Protein 3M5U (pdb70)

Structure (mmCIF, N/CA/C/O backbone):
data_3M5U
#
_entry.id   3M5U
#
_cell.length_a   54.738
_cell.length_b   105.865
_cell.length_c   70.009
_cell.angle_alpha   90.00
_cell.angle_beta   99.22
_cell.angle_gamma   90.00
#
_symmetry.space_group_name_H-M   'P 1 21 1'
#
loop_
_entity.id
_entity.type
_entity.pdbx_description
1 polymer 'Phosphoserine aminotransferase'
2 non-polymer GLYCEROL
3 non-polymer '2-(N-MORPHOLINO)-ETHANESULFONIC ACID'
4 water water
#
loop_
_atom_site.group_PDB
_atom_site.id
_atom_site.type_symbol
_atom_site.label_atom_id
_atom_site.label_alt_id
_atom_site.label_comp_id
_atom_site.label_asym_id
_atom_site.label_entity_id
_atom_site.label_seq_id
_atom_site.pdbx_PDB_ins_code
_atom_site.Cartn_x
_atom_site.Cartn_y
_atom_site.Cartn_z
_atom_site.occupancy
_atom_site.B_iso_or_equiv
_atom_site.auth_seq_id
_atom_site.auth_comp_id
_atom_site.auth_asym_id
_atom_site.auth_atom_id
_atom_site.pdbx_PDB_model_num
ATOM 9 N N . ARG A 1 5 ? 56.607 9.986 68.166 1.00 56.31 2 ARG A N 1
ATOM 10 C CA . ARG A 1 5 ? 55.170 9.946 67.910 1.00 49.67 2 ARG A CA 1
ATOM 11 C C . ARG A 1 5 ? 54.345 9.358 69.073 1.00 39.22 2 ARG A C 1
ATOM 12 O O . ARG A 1 5 ? 54.710 8.344 69.671 1.00 33.54 2 ARG A O 1
ATOM 20 N N . LYS A 1 6 ? 53.245 10.026 69.398 1.00 34.67 3 LYS A N 1
ATOM 21 C CA . LYS A 1 6 ? 52.306 9.556 70.411 1.00 34.64 3 LYS A CA 1
ATOM 22 C C . LYS A 1 6 ? 51.655 8.225 70.022 1.00 35.20 3 LYS A C 1
ATOM 23 O O . LYS A 1 6 ? 51.529 7.894 68.838 1.00 30.14 3 LYS A O 1
ATOM 29 N N . ILE A 1 7 ? 51.239 7.449 71.016 1.00 36.21 4 ILE A N 1
ATOM 30 C CA . ILE A 1 7 ? 50.406 6.301 70.707 1.00 28.39 4 ILE A CA 1
ATOM 31 C C . ILE A 1 7 ? 49.010 6.855 70.628 1.00 32.80 4 ILE A C 1
ATOM 32 O O . ILE A 1 7 ? 48.511 7.467 71.578 1.00 33.71 4 ILE A O 1
ATOM 37 N N . ASN A 1 8 ? 48.359 6.632 69.499 1.00 21.48 5 ASN A N 1
ATOM 38 C CA . ASN A 1 8 ? 47.136 7.353 69.261 1.00 23.29 5 ASN A CA 1
ATOM 39 C C . ASN A 1 8 ? 45.920 6.466 69.164 1.00 23.81 5 ASN A C 1
ATOM 40 O O . ASN A 1 8 ? 45.774 5.730 68.186 1.00 29.32 5 ASN A O 1
ATOM 45 N N . PHE A 1 9 ? 45.030 6.563 70.156 1.00 21.81 6 PHE A N 1
ATOM 46 C CA . PHE A 1 9 ? 43.819 5.740 70.202 1.00 21.14 6 PHE A CA 1
ATOM 47 C C . PHE A 1 9 ? 42.545 6.415 69.683 1.00 25.17 6 PHE A C 1
ATOM 48 O O . PHE A 1 9 ? 41.444 5.920 69.956 1.00 28.11 6 PHE A O 1
ATOM 56 N N . SER A 1 10 ? 42.676 7.528 68.953 1.00 24.82 7 SER A N 1
ATOM 57 C CA . SER A 1 10 ? 41.486 8.222 68.415 1.00 30.21 7 SER A CA 1
ATOM 58 C C . SER A 1 10 ? 40.555 7.307 67.624 1.00 29.92 7 SER A C 1
ATOM 59 O O . SER A 1 10 ? 41.013 6.411 66.882 1.00 22.18 7 SER A O 1
ATOM 62 N N . ALA A 1 11 ? 39.258 7.563 67.775 1.00 23.68 8 ALA A N 1
ATOM 63 C CA . ALA A 1 11 ? 38.199 6.799 67.147 1.00 27.96 8 ALA A CA 1
ATOM 64 C C . ALA A 1 11 ? 37.914 7.246 65.724 1.00 29.44 8 ALA A C 1
ATOM 65 O O . ALA A 1 11 ? 37.128 6.620 65.032 1.00 23.54 8 ALA A O 1
ATOM 67 N N . GLY A 1 12 ? 38.550 8.322 65.277 1.00 31.88 9 GLY A N 1
ATOM 68 C CA . GLY A 1 12 ? 38.322 8.774 63.919 1.00 44.44 9 GLY A CA 1
ATOM 69 C C . GLY A 1 12 ? 38.192 10.278 63.821 1.00 49.74 9 GLY A C 1
ATOM 70 O O . GLY A 1 12 ? 37.400 10.885 64.545 1.00 58.69 9 GLY A O 1
ATOM 71 N N . PRO A 1 13 ? 39.005 10.893 62.956 1.00 45.44 10 PRO A N 1
ATOM 72 C CA . PRO A 1 13 ? 40.037 10.203 62.184 1.00 41.09 10 PRO A CA 1
ATOM 73 C C . PRO A 1 13 ? 41.010 9.492 63.096 1.00 35.92 10 PRO A C 1
ATOM 74 O O . PRO A 1 13 ? 41.182 9.875 64.245 1.00 35.00 10 PRO A O 1
ATOM 78 N N . SER A 1 14 ? 41.671 8.470 62.578 1.00 38.95 11 SER A N 1
ATOM 79 C CA . SER A 1 14 ? 42.461 7.601 63.435 1.00 37.42 11 SER A CA 1
ATOM 80 C C . SER A 1 14 ? 43.907 7.531 62.979 1.00 34.22 11 SER A C 1
ATOM 81 O O . SER A 1 14 ? 44.262 8.047 61.913 1.00 26.09 11 SER A O 1
ATOM 84 N N . THR A 1 15 ? 44.743 6.880 63.787 1.00 28.31 12 THR A N 1
ATOM 85 C CA . THR A 1 15 ? 46.162 6.831 63.503 1.00 24.97 12 THR A CA 1
ATOM 86 C C . THR A 1 15 ? 46.433 6.049 62.191 1.00 29.25 12 THR A C 1
ATOM 87 O O . THR A 1 15 ? 45.703 5.126 61.850 1.00 23.88 12 THR A O 1
ATOM 91 N N . LEU A 1 16 ? 47.467 6.426 61.452 1.00 29.26 13 LEU A N 1
ATOM 92 C CA . LEU A 1 16 ? 47.820 5.722 60.217 1.00 29.68 13 LEU A CA 1
ATOM 93 C C . LEU A 1 16 ? 49.096 4.926 60.405 1.00 30.59 13 LEU A C 1
ATOM 94 O O . LEU A 1 16 ? 49.965 5.307 61.203 1.00 30.38 13 LEU A O 1
ATOM 99 N N . PRO A 1 17 ? 49.232 3.830 59.656 1.00 31.13 14 PRO A N 1
ATOM 100 C CA . PRO A 1 17 ? 50.502 3.087 59.708 1.00 30.95 14 PRO A CA 1
ATOM 101 C C . PRO A 1 17 ? 51.614 4.045 59.368 1.00 32.59 14 PRO A C 1
ATOM 102 O O . PRO A 1 17 ? 51.511 4.791 58.393 1.00 33.10 14 PRO A O 1
ATOM 106 N N . LEU A 1 18 ? 52.659 4.057 60.174 1.00 35.21 15 LEU A N 1
ATOM 107 C CA . LEU A 1 18 ? 53.738 5.013 59.971 1.00 36.52 15 LEU A CA 1
ATOM 108 C C . LEU A 1 18 ? 54.387 4.888 58.574 1.00 37.51 15 LEU A C 1
ATOM 109 O O . LEU A 1 18 ? 54.765 5.887 57.960 1.00 44.41 15 LEU A O 1
ATOM 114 N N . GLU A 1 19 ? 54.528 3.668 58.077 1.00 38.02 16 GLU A N 1
ATOM 115 C CA . GLU A 1 19 ? 55.215 3.482 56.811 1.00 43.87 16 GLU A CA 1
ATOM 116 C C . GLU A 1 19 ? 54.409 4.079 55.662 1.00 35.85 16 GLU A C 1
ATOM 117 O O . GLU A 1 19 ? 54.967 4.522 54.666 1.00 35.75 16 GLU A O 1
ATOM 123 N N . ILE A 1 20 ? 53.098 4.103 55.812 1.00 31.56 17 ILE A N 1
ATOM 124 C CA . ILE A 1 20 ? 52.268 4.741 54.808 1.00 35.61 17 ILE A CA 1
ATOM 125 C C . ILE A 1 20 ? 52.452 6.258 54.871 1.00 34.38 17 ILE A C 1
ATOM 126 O O . ILE A 1 20 ? 52.545 6.919 53.833 1.00 33.99 17 ILE A O 1
ATOM 131 N N . LEU A 1 21 ? 52.520 6.798 56.089 1.00 31.46 18 LEU A N 1
ATOM 132 C CA . LEU A 1 21 ? 52.770 8.232 56.296 1.00 27.53 18 LEU A CA 1
ATOM 133 C C . LEU A 1 21 ? 54.118 8.631 55.734 1.00 25.76 18 LEU A C 1
ATOM 134 O O . LEU A 1 21 ? 54.252 9.654 55.050 1.00 33.54 18 LEU A O 1
ATOM 139 N N . GLU A 1 22 ? 55.115 7.808 56.024 1.00 25.91 19 GLU A N 1
ATOM 140 C CA . GLU A 1 22 ? 56.484 8.054 55.582 1.00 29.78 19 GLU A CA 1
ATOM 141 C C . GLU A 1 22 ? 56.617 8.075 54.066 1.00 34.10 19 GLU A C 1
ATOM 142 O O . GLU A 1 22 ? 57.334 8.921 53.499 1.00 30.98 19 GLU A O 1
ATOM 148 N N . GLN A 1 23 ? 55.919 7.145 53.421 1.00 30.91 20 GLN A N 1
ATOM 149 C CA . GLN A 1 23 ? 55.934 7.048 51.976 1.00 33.05 20 GLN A CA 1
ATOM 150 C C . GLN A 1 23 ? 55.283 8.313 51.390 1.00 30.82 20 GLN A C 1
ATOM 151 O O . GLN A 1 23 ? 55.806 8.907 50.455 1.00 36.40 20 GLN A O 1
ATOM 157 N N . ALA A 1 24 ? 54.172 8.739 51.974 1.00 27.30 21 ALA A N 1
ATOM 158 C CA . ALA A 1 24 ? 53.431 9.889 51.458 1.00 30.40 21 ALA A CA 1
ATOM 159 C C . ALA A 1 24 ? 54.238 11.181 51.659 1.00 33.77 21 ALA A C 1
ATOM 160 O O . ALA A 1 24 ? 54.213 12.115 50.840 1.00 25.56 21 ALA A O 1
ATOM 162 N N . GLN A 1 25 ? 54.938 11.238 52.783 1.00 30.74 22 GLN A N 1
ATOM 163 C CA . GLN A 1 25 ? 55.787 12.374 53.075 1.00 28.91 22 GLN A CA 1
ATOM 164 C C . GLN A 1 25 ? 56.915 12.456 52.040 1.00 32.58 22 GLN A C 1
ATOM 165 O O . GLN A 1 25 ? 57.084 13.464 51.354 1.00 37.04 22 GLN A O 1
ATOM 171 N N . LYS A 1 26 ? 57.669 11.377 51.897 1.00 36.79 23 LYS A N 1
ATOM 172 C CA . LYS A 1 26 ? 58.863 11.440 51.065 1.00 45.61 23 LYS A CA 1
ATOM 173 C C . LYS A 1 26 ? 58.556 11.818 49.620 1.00 45.57 23 LYS A C 1
ATOM 174 O O . LYS A 1 26 ? 59.444 12.296 48.895 1.00 41.67 23 LYS A O 1
ATOM 180 N N . GLU A 1 27 ? 57.307 11.638 49.198 1.00 38.46 24 GLU A N 1
ATOM 181 C CA . GLU A 1 27 ? 57.011 11.900 47.800 1.00 35.78 24 GLU A CA 1
ATOM 182 C C . GLU A 1 27 ? 55.868 12.890 47.632 1.00 34.08 24 GLU A C 1
ATOM 183 O O . GLU A 1 27 ? 55.264 12.988 46.555 1.00 33.12 24 GLU A O 1
ATOM 189 N N . LEU A 1 28 ? 55.611 13.665 48.681 1.00 33.60 25 LEU A N 1
ATOM 190 C CA . LEU A 1 28 ? 54.550 14.662 48.630 1.00 31.39 25 LEU A CA 1
ATOM 191 C C . LEU A 1 28 ? 54.750 15.770 47.554 1.00 37.30 25 LEU A C 1
ATOM 192 O O . LEU A 1 28 ? 53.765 16.287 47.010 1.00 36.56 25 LEU A O 1
ATOM 197 N N . CYS A 1 29 ? 56.001 16.134 47.255 1.00 33.49 26 CYS A N 1
ATOM 198 C CA . CYS A 1 29 ? 56.279 17.228 46.298 1.00 34.75 26 CYS A CA 1
ATOM 199 C C . CYS A 1 29 ? 56.622 16.653 44.934 1.00 35.44 26 CYS A C 1
ATOM 200 O O . CYS A 1 29 ? 56.544 17.332 43.908 1.00 35.11 26 CYS A O 1
ATOM 203 N N . ASP A 1 30 ? 56.959 15.371 44.929 1.00 35.87 27 ASP A N 1
ATOM 204 C CA . ASP A 1 30 ? 57.526 14.753 43.750 1.00 38.18 27 ASP A CA 1
ATOM 205 C C . ASP A 1 30 ? 57.203 13.259 43.648 1.00 38.60 27 ASP A C 1
ATOM 206 O O . ASP A 1 30 ? 58.031 12.398 43.940 1.00 42.32 27 ASP A O 1
ATOM 211 N N . TYR A 1 31 ? 55.989 12.970 43.221 1.00 36.10 28 TYR A N 1
ATOM 212 C CA . TYR A 1 31 ? 55.475 11.616 43.238 1.00 35.08 28 TYR A CA 1
ATOM 213 C C . TYR A 1 31 ? 56.260 10.793 42.254 1.00 39.93 28 TYR A C 1
ATOM 214 O O . TYR A 1 31 ? 56.208 11.056 41.064 1.00 35.90 28 TYR A O 1
ATOM 223 N N . GLN A 1 32 ? 57.002 9.816 42.766 1.00 51.96 29 GLN A N 1
ATOM 224 C CA . GLN A 1 32 ? 57.699 8.838 41.923 1.00 53.14 29 GLN A CA 1
ATOM 225 C C . GLN A 1 32 ? 58.651 9.520 40.953 1.00 47.63 29 GLN A C 1
ATOM 226 O O . GLN A 1 32 ? 58.881 9.016 39.863 1.00 42.46 29 GLN A O 1
ATOM 232 N N . GLY A 1 33 ? 59.181 10.671 41.349 1.00 46.86 30 GLY A N 1
ATOM 233 C CA . GLY A 1 33 ? 60.077 11.435 40.492 1.00 48.88 30 GLY A CA 1
ATOM 234 C C . GLY A 1 33 ? 59.459 12.014 39.229 1.00 45.18 30 GLY A C 1
ATOM 235 O O . GLY A 1 33 ? 60.200 12.486 38.361 1.00 43.60 30 GLY A O 1
ATOM 236 N N . ARG A 1 34 ? 58.121 11.996 39.131 1.00 38.73 31 ARG A N 1
ATOM 237 C CA . ARG A 1 34 ? 57.423 12.523 37.955 1.00 36.54 31 ARG A CA 1
ATOM 238 C C . ARG A 1 34 ? 57.430 14.045 37.869 1.00 36.31 31 ARG A C 1
ATOM 239 O O . ARG A 1 34 ? 57.050 14.599 36.831 1.00 37.73 31 ARG A O 1
ATOM 247 N N . GLY A 1 35 ? 57.810 14.714 38.955 1.00 30.38 32 GLY A N 1
ATOM 248 C CA . GLY A 1 35 ? 57.954 16.165 38.973 1.00 32.97 32 GLY A CA 1
ATOM 249 C C . GLY A 1 35 ? 56.725 16.964 39.383 1.00 31.24 32 GLY A C 1
ATOM 250 O O . GLY A 1 35 ? 56.556 18.110 38.981 1.00 40.52 32 GLY A O 1
ATOM 251 N N . TYR A 1 36 ? 55.855 16.344 40.163 1.00 30.98 33 TYR A N 1
ATOM 252 C CA . TYR A 1 36 ? 54.671 16.991 40.712 1.00 30.32 33 TYR A CA 1
ATOM 253 C C . TYR A 1 36 ? 54.151 16.099 41.820 1.00 26.79 33 TYR A C 1
ATOM 254 O O . TYR A 1 36 ? 54.504 14.914 41.913 1.00 30.99 33 TYR A O 1
ATOM 263 N N . SER A 1 37 ? 53.292 16.668 42.647 1.00 25.34 34 SER A N 1
ATOM 264 C CA . SER A 1 37 ? 52.618 15.935 43.713 1.00 22.87 34 SER A CA 1
ATOM 265 C C . SER A 1 37 ? 51.423 15.076 43.230 1.00 29.59 34 SER A C 1
ATOM 266 O O . SER A 1 37 ? 50.679 15.443 42.308 1.00 35.61 34 SER A O 1
ATOM 269 N N . ILE A 1 38 ? 51.229 13.921 43.842 1.00 35.71 35 ILE A N 1
ATOM 270 C CA . ILE A 1 38 ? 50.029 13.146 43.519 1.00 50.39 35 ILE A CA 1
ATOM 271 C C . ILE A 1 38 ? 48.770 14.017 43.723 1.00 57.39 35 ILE A C 1
ATOM 272 O O . ILE A 1 38 ? 47.743 13.827 43.048 1.00 56.90 35 ILE A O 1
ATOM 285 N N . GLU A 1 40 ? 48.340 16.872 42.788 1.00 33.69 37 GLU A N 1
ATOM 286 C CA . GLU A 1 40 ? 48.412 18.020 41.892 1.00 27.75 37 GLU A CA 1
ATOM 287 C C . GLU A 1 40 ? 48.026 17.802 40.429 1.00 44.52 37 GLU A C 1
ATOM 288 O O . GLU A 1 40 ? 48.160 18.729 39.593 1.00 50.68 37 GLU A O 1
ATOM 294 N N . ILE A 1 41 ? 47.583 16.604 40.077 1.00 48.88 38 ILE A N 1
ATOM 295 C CA . ILE A 1 41 ? 47.203 16.410 38.672 1.00 55.85 38 ILE A CA 1
ATOM 296 C C . ILE A 1 41 ? 45.725 16.085 38.451 1.00 60.00 38 ILE A C 1
ATOM 297 O O . ILE A 1 41 ? 44.918 16.004 39.398 1.00 52.42 38 ILE A O 1
ATOM 302 N N . SER A 1 42 ? 45.384 15.893 37.184 1.00 61.46 39 SER A N 1
ATOM 303 C CA . SER A 1 42 ? 44.035 15.498 36.844 1.00 53.52 39 SER A CA 1
ATOM 304 C C . SER A 1 42 ? 43.827 14.033 37.220 1.00 43.67 39 SER A C 1
ATOM 305 O O . SER A 1 42 ? 44.766 13.221 37.204 1.00 35.60 39 SER A O 1
ATOM 308 N N . HIS A 1 43 ? 42.589 13.720 37.590 1.00 39.54 40 HIS A N 1
ATOM 309 C CA . HIS A 1 43 ? 42.163 12.353 37.798 1.00 39.80 40 HIS A CA 1
ATOM 310 C C . HIS A 1 43 ? 42.117 11.608 36.484 1.00 45.15 40 HIS A C 1
ATOM 311 O O . HIS A 1 43 ? 42.143 10.394 36.469 1.00 48.26 40 HIS A O 1
ATOM 318 N N . ARG A 1 44 ? 42.049 12.350 35.379 1.00 51.28 41 ARG A N 1
ATOM 319 C CA . ARG A 1 44 ? 41.963 11.762 34.049 1.00 56.71 41 ARG A CA 1
ATOM 320 C C . ARG A 1 44 ? 43.345 11.669 33.407 1.00 54.08 41 ARG A C 1
ATOM 321 O O . ARG A 1 44 ? 43.574 12.219 32.341 1.00 58.93 41 ARG A O 1
ATOM 329 N N . THR A 1 45 ? 44.256 10.978 34.078 1.00 46.67 42 THR A N 1
ATOM 330 C CA . THR A 1 45 ? 45.613 10.746 33.608 1.00 41.59 42 THR A CA 1
ATOM 331 C C . THR A 1 45 ? 45.856 9.275 33.809 1.00 41.70 42 THR A C 1
ATOM 332 O O . THR A 1 45 ? 45.191 8.654 34.638 1.00 40.65 42 THR A O 1
ATOM 336 N N . LYS A 1 46 ? 46.801 8.717 33.067 1.00 41.50 43 LYS A N 1
ATOM 337 C CA . LYS A 1 46 ? 47.126 7.303 33.173 1.00 50.62 43 LYS A CA 1
ATOM 338 C C . LYS A 1 46 ? 47.616 7.055 34.575 1.00 50.41 43 LYS A C 1
ATOM 339 O O . LYS A 1 46 ? 47.316 6.032 35.193 1.00 46.69 43 LYS A O 1
ATOM 345 N N . VAL A 1 47 ? 48.386 8.010 35.071 1.00 48.31 44 VAL A N 1
ATOM 346 C CA . VAL A 1 47 ? 48.999 7.867 36.383 1.00 50.68 44 VAL A CA 1
ATOM 347 C C . VAL A 1 47 ? 47.932 7.772 37.500 1.00 45.94 44 VAL A C 1
ATOM 348 O O . VAL A 1 47 ? 47.955 6.824 38.278 1.00 40.84 44 VAL A O 1
ATOM 352 N N . PHE A 1 48 ? 46.984 8.711 37.566 1.00 37.83 45 PHE A N 1
ATOM 353 C CA . PHE A 1 48 ? 45.961 8.609 38.608 1.00 36.73 45 PHE A CA 1
ATOM 354 C C . PHE A 1 48 ? 45.084 7.380 38.457 1.00 44.41 45 PHE A C 1
ATOM 355 O O . PHE A 1 48 ? 44.678 6.765 39.453 1.00 39.82 45 PHE A O 1
ATOM 363 N N . GLU A 1 49 ? 44.773 7.034 37.216 1.00 49.71 46 GLU A N 1
ATOM 364 C CA . GLU A 1 49 ? 43.972 5.854 36.972 1.00 52.82 46 GLU A CA 1
ATOM 365 C C . GLU A 1 49 ? 44.612 4.596 37.542 1.00 51.17 46 GLU A C 1
ATOM 366 O O . GLU A 1 49 ? 43.925 3.772 38.129 1.00 47.28 46 GLU A O 1
ATOM 372 N N . GLU A 1 50 ? 45.919 4.443 37.352 1.00 47.99 47 GLU A N 1
ATOM 373 C CA . GLU A 1 50 ? 46.642 3.298 37.899 1.00 48.80 47 GLU A CA 1
ATOM 374 C C . GLU A 1 50 ? 46.342 3.133 39.404 1.00 44.11 47 GLU A C 1
ATOM 375 O O . GLU A 1 50 ? 46.054 2.047 39.891 1.00 41.71 47 GLU A O 1
ATOM 381 N N . VAL A 1 51 ? 46.425 4.238 40.127 1.00 39.01 48 VAL A N 1
ATOM 382 C CA . VAL A 1 51 ? 46.149 4.274 41.550 1.00 39.45 48 VAL A CA 1
ATOM 383 C C . VAL A 1 51 ? 44.658 4.016 41.831 1.00 43.38 48 VAL A C 1
ATOM 384 O O . VAL A 1 51 ? 44.315 3.250 42.728 1.00 42.16 48 VAL A O 1
ATOM 388 N N . HIS A 1 52 ? 43.796 4.662 41.044 1.00 42.74 49 HIS A N 1
ATOM 389 C CA . HIS A 1 52 ? 42.353 4.603 41.202 1.00 44.30 49 HIS A CA 1
ATOM 390 C C . HIS A 1 52 ? 41.877 3.174 41.014 1.00 44.94 49 HIS A C 1
ATOM 391 O O . HIS A 1 52 ? 41.181 2.613 41.868 1.00 45.20 49 HIS A O 1
ATOM 398 N N . PHE A 1 53 ? 42.292 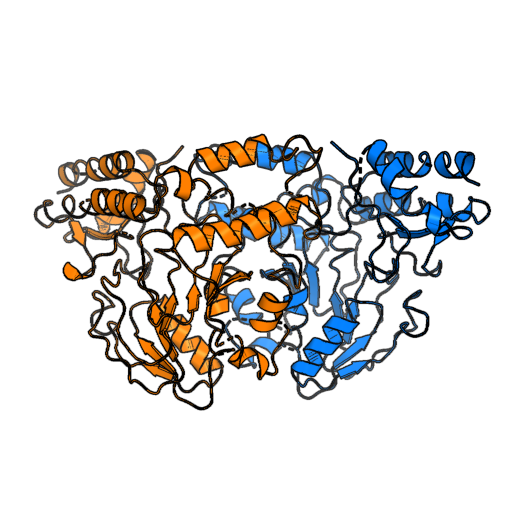2.566 39.918 1.00 40.96 50 PHE A N 1
ATOM 399 C CA . PHE A 1 53 ? 41.792 1.245 39.564 1.00 40.70 50 PHE A CA 1
ATOM 400 C C . PHE A 1 53 ? 42.540 0.112 40.255 1.00 41.52 50 PHE A C 1
ATOM 401 O O . PHE A 1 53 ? 41.996 -0.985 40.456 1.00 41.09 50 PHE A O 1
ATOM 409 N N . GLY A 1 54 ? 43.789 0.360 40.624 1.00 39.76 51 GLY A N 1
ATOM 410 C CA . GLY A 1 54 ? 44.511 -0.599 41.452 1.00 33.74 51 GLY A CA 1
ATOM 411 C C . GLY A 1 54 ? 43.884 -0.731 42.841 1.00 33.26 51 GLY A C 1
ATOM 412 O O . GLY A 1 54 ? 43.760 -1.825 43.374 1.00 40.81 51 GLY A O 1
ATOM 413 N N . ALA A 1 55 ? 43.472 0.389 43.425 1.00 27.16 52 ALA A N 1
ATOM 414 C CA . ALA A 1 55 ? 42.762 0.384 44.723 1.00 26.38 52 ALA A CA 1
ATOM 415 C C . ALA A 1 55 ? 41.405 -0.382 44.697 1.00 26.31 52 ALA A C 1
ATOM 416 O O . ALA A 1 55 ? 41.082 -1.127 45.627 1.00 26.10 52 ALA A O 1
ATOM 418 N N . GLN A 1 56 ? 40.626 -0.214 43.623 1.00 25.08 53 GLN A N 1
ATOM 419 C CA . GLN A 1 56 ? 39.373 -0.951 43.464 1.00 35.10 53 GLN A CA 1
ATOM 420 C C . GLN A 1 56 ? 39.613 -2.455 43.424 1.00 32.90 53 GLN A C 1
ATOM 421 O O . GLN A 1 56 ? 38.865 -3.240 44.032 1.00 31.04 53 GLN A O 1
ATOM 427 N N . GLU A 1 57 ? 40.651 -2.849 42.688 1.00 33.74 54 GLU A N 1
ATOM 428 C CA . GLU A 1 57 ? 40.987 -4.259 42.518 1.00 33.27 54 GLU A CA 1
ATOM 429 C C . GLU A 1 57 ? 41.543 -4.863 43.811 1.00 34.33 54 GLU A C 1
ATOM 430 O O . GLU A 1 57 ? 41.181 -5.979 44.173 1.00 26.44 54 GLU A O 1
ATOM 436 N N . LYS A 1 58 ? 42.439 -4.151 44.497 1.00 31.56 55 LYS A N 1
ATOM 437 C CA . LYS A 1 58 ? 43.001 -4.696 45.743 1.00 31.39 55 LYS A CA 1
ATOM 438 C C . LYS A 1 58 ? 41.928 -4.825 46.826 1.00 25.51 55 LYS A C 1
ATOM 439 O O . LYS A 1 58 ? 41.917 -5.794 47.568 1.00 26.28 55 LYS A O 1
ATOM 445 N N . ALA A 1 59 ? 41.002 -3.876 46.895 1.00 25.00 56 ALA A N 1
ATOM 446 C CA . ALA A 1 59 ? 39.927 -3.967 47.880 1.00 30.21 56 ALA A CA 1
ATOM 447 C C . ALA A 1 59 ? 39.150 -5.248 47.599 1.00 34.77 56 ALA A C 1
ATOM 448 O O . ALA A 1 59 ? 38.825 -5.997 48.508 1.00 25.00 56 ALA A O 1
ATOM 450 N N . LYS A 1 60 ? 38.864 -5.501 46.327 1.00 34.47 57 LYS A N 1
ATOM 451 C CA . LYS A 1 60 ? 38.113 -6.692 45.977 1.00 35.14 57 LYS A CA 1
ATOM 452 C C . LYS A 1 60 ? 38.905 -7.947 46.301 1.00 34.51 57 LYS A C 1
ATOM 453 O O . LYS A 1 60 ? 38.319 -8.932 46.735 1.00 33.17 57 LYS A O 1
ATOM 459 N N . LYS A 1 61 ? 40.225 -7.915 46.103 1.00 28.30 58 LYS A N 1
ATOM 460 C CA . LYS A 1 61 ? 41.048 -9.090 46.439 1.00 31.13 58 LYS A CA 1
ATOM 461 C C . LYS A 1 61 ? 41.053 -9.351 47.939 1.00 29.22 58 LYS A C 1
ATOM 462 O O . LYS A 1 61 ? 40.997 -10.508 48.371 1.00 25.12 58 LYS A O 1
ATOM 468 N N . LEU A 1 62 ? 41.119 -8.289 48.742 1.00 26.78 59 LEU A N 1
ATOM 469 C CA . LEU A 1 62 ? 41.210 -8.462 50.203 1.00 27.79 59 LEU A CA 1
ATOM 470 C C . LEU A 1 62 ? 39.981 -9.183 50.712 1.00 28.83 59 LEU A C 1
ATOM 471 O O . LEU A 1 62 ? 40.100 -10.098 51.507 1.00 24.17 59 LEU A O 1
ATOM 476 N N . TYR A 1 63 ? 38.816 -8.783 50.194 1.00 24.67 60 TYR A N 1
ATOM 477 C CA . TYR A 1 63 ? 37.544 -9.372 50.553 1.00 21.69 60 TYR A CA 1
ATOM 478 C C . TYR A 1 63 ? 37.128 -10.594 49.695 1.00 30.00 60 TYR A C 1
ATOM 479 O O . TYR A 1 63 ? 36.087 -11.198 49.950 1.00 30.38 60 TYR A O 1
ATOM 488 N N . GLU A 1 64 ? 37.939 -10.962 48.710 1.00 27.26 61 GLU A N 1
ATOM 489 C CA . GLU A 1 64 ? 37.595 -12.075 47.813 1.00 33.02 61 GLU A CA 1
ATOM 490 C C . GLU A 1 64 ? 36.230 -11.840 47.169 1.00 33.22 61 GLU A C 1
ATOM 491 O O . GLU A 1 64 ? 35.437 -12.755 47.024 1.00 36.61 61 GLU A O 1
ATOM 497 N N . LEU A 1 65 ? 35.960 -10.596 46.803 1.00 36.95 62 LEU A N 1
ATOM 498 C CA . LEU A 1 65 ? 34.763 -10.253 46.053 1.00 37.24 62 LEU A CA 1
ATOM 499 C C . LEU A 1 65 ? 34.849 -10.666 44.574 1.00 42.90 62 LEU A C 1
ATOM 500 O O . LEU A 1 65 ? 35.902 -10.559 43.933 1.00 38.01 62 LEU A O 1
ATOM 505 N N . ASN A 1 66 ? 33.728 -11.124 44.033 1.00 47.40 63 ASN A N 1
ATOM 506 C CA . ASN A 1 66 ? 33.643 -11.472 42.624 1.00 48.05 63 ASN A CA 1
ATOM 507 C C . ASN A 1 66 ? 33.091 -10.322 41.794 1.00 46.16 63 ASN A C 1
ATOM 508 O O . ASN A 1 66 ? 32.897 -9.200 42.282 1.00 38.65 63 ASN A O 1
ATOM 513 N N . ASP A 1 67 ? 32.823 -10.593 40.523 1.00 44.80 64 ASP A N 1
ATOM 514 C CA . ASP A 1 67 ? 32.345 -9.532 39.649 1.00 42.80 64 ASP A CA 1
ATOM 515 C C . ASP A 1 67 ? 30.904 -9.100 39.888 1.00 32.69 64 ASP A C 1
ATOM 516 O O . ASP A 1 67 ? 30.397 -8.217 39.197 1.00 36.14 64 ASP A O 1
ATOM 521 N N . ASP A 1 68 ? 30.241 -9.676 40.878 1.00 28.93 65 ASP A N 1
ATOM 522 C CA . ASP A 1 68 ? 28.895 -9.215 41.189 1.00 32.59 65 ASP A CA 1
ATOM 523 C C . ASP A 1 68 ? 28.920 -7.848 41.856 1.00 34.42 65 ASP A C 1
ATOM 524 O O . ASP A 1 68 ? 27.874 -7.172 41.930 1.00 33.80 65 ASP A O 1
ATOM 529 N N . TYR A 1 69 ? 30.092 -7.446 42.359 1.00 29.61 66 TYR A N 1
ATOM 530 C CA . TYR A 1 69 ? 30.211 -6.126 43.023 1.00 28.92 66 TYR A CA 1
ATOM 531 C C . TYR A 1 69 ? 31.072 -5.115 42.289 1.00 35.60 66 TYR A C 1
ATOM 532 O O . TYR A 1 69 ? 32.096 -5.472 41.698 1.00 34.91 66 TYR A O 1
ATOM 541 N N . GLU A 1 70 ? 30.656 -3.847 42.380 1.00 40.27 67 GLU A N 1
ATOM 542 C CA . GLU A 1 70 ? 31.454 -2.687 41.990 1.00 34.20 67 GLU A CA 1
ATOM 543 C C . GLU A 1 70 ? 32.040 -2.055 43.245 1.00 33.37 67 GLU A C 1
ATOM 544 O O . GLU A 1 70 ? 31.380 -1.991 44.278 1.00 34.54 67 GLU A O 1
ATOM 550 N N . VAL A 1 71 ? 33.288 -1.612 43.159 1.00 30.15 68 VAL A N 1
ATOM 551 C CA . VAL A 1 71 ? 33.852 -0.768 44.190 1.00 25.23 68 VAL A CA 1
ATOM 552 C C . VAL A 1 71 ? 33.758 0.721 43.801 1.00 31.58 68 VAL A C 1
ATOM 553 O O . VAL A 1 71 ? 34.430 1.157 42.869 1.00 35.16 68 VAL A O 1
ATOM 557 N N . LEU A 1 72 ? 32.951 1.490 44.538 1.00 31.60 69 LEU A N 1
ATOM 558 C CA . LEU A 1 72 ? 32.816 2.943 44.350 1.00 29.89 69 LEU A CA 1
ATOM 559 C C . LEU A 1 72 ? 33.601 3.776 45.379 1.00 35.05 69 LEU A C 1
ATOM 560 O O . LEU A 1 72 ? 33.607 3.470 46.584 1.00 29.17 69 LEU A O 1
ATOM 565 N N . PHE A 1 73 ? 34.241 4.842 44.905 1.00 28.96 70 PHE A N 1
ATOM 566 C CA . PHE A 1 73 ? 34.955 5.772 45.785 1.00 27.96 70 PHE A CA 1
ATOM 567 C C . PHE A 1 73 ? 34.185 7.084 45.745 1.00 29.22 70 PHE A C 1
ATOM 568 O O . PHE A 1 73 ? 34.126 7.703 44.702 1.00 28.64 70 PHE A O 1
ATOM 576 N N . LEU A 1 74 ? 33.513 7.442 46.842 1.00 29.26 71 LEU A N 1
ATOM 577 C CA . LEU A 1 74 ? 32.710 8.663 46.900 1.00 32.09 71 LEU A CA 1
ATOM 578 C C . LEU A 1 74 ? 33.211 9.597 48.009 1.00 34.61 71 LEU A C 1
ATOM 579 O O . LEU A 1 74 ? 33.988 9.193 48.873 1.00 36.50 71 LEU A O 1
ATOM 584 N N . GLN A 1 75 ? 32.747 10.843 47.980 1.00 40.72 72 GLN A N 1
ATOM 585 C CA . GLN A 1 75 ? 33.011 11.817 49.045 1.00 37.47 72 GLN A CA 1
ATOM 586 C C . GLN A 1 75 ? 31.808 11.907 49.980 1.00 43.09 72 GLN A C 1
ATOM 587 O O . GLN A 1 75 ? 30.706 11.431 49.635 1.00 41.15 72 GLN A O 1
ATOM 593 N N . GLY A 1 76 ? 32.011 12.502 51.162 1.00 40.33 73 GLY A N 1
ATOM 594 C CA . GLY A 1 76 ? 30.907 12.840 52.048 1.00 41.64 73 GLY A CA 1
ATOM 595 C C . GLY A 1 76 ? 30.780 11.936 53.272 1.00 44.45 73 GLY A C 1
ATOM 596 O O . GLY A 1 76 ? 29.804 12.017 54.046 1.00 49.19 73 GLY A O 1
ATOM 597 N N . GLY A 1 77 ? 31.758 11.059 53.447 1.00 37.00 74 GLY A N 1
ATOM 598 C CA . GLY A 1 77 ? 31.781 10.202 54.615 1.00 38.73 74 GLY A CA 1
ATOM 599 C C . GLY A 1 77 ? 30.559 9.301 54.659 1.00 44.13 74 GLY A C 1
ATOM 600 O O . GLY A 1 77 ? 29.706 9.323 53.747 1.00 41.58 74 GLY A O 1
ATOM 601 N N . ALA A 1 78 ? 30.476 8.495 55.718 1.00 42.69 75 ALA A N 1
ATOM 602 C CA . ALA A 1 78 ? 29.402 7.511 55.855 1.00 41.32 75 ALA A CA 1
ATOM 603 C C . ALA A 1 78 ? 28.030 8.197 55.913 1.00 37.20 75 ALA A C 1
ATOM 604 O O . ALA A 1 78 ? 27.019 7.647 55.462 1.00 39.49 75 ALA A O 1
ATOM 606 N N . SER A 1 79 ? 28.009 9.412 56.450 1.00 32.90 76 SER A N 1
ATOM 607 C CA . SER A 1 79 ? 26.761 10.162 56.616 1.00 39.32 76 SER A CA 1
ATOM 608 C C . SER A 1 79 ? 26.009 10.432 55.332 1.00 32.78 76 SER A C 1
ATOM 609 O O . SER A 1 79 ? 24.782 10.422 55.318 1.00 34.50 76 SER A O 1
ATOM 612 N N . LEU A 1 80 ? 26.729 10.664 54.250 1.00 30.14 77 LEU A N 1
ATOM 613 C CA . LEU A 1 80 ? 26.052 10.846 52.978 1.00 30.85 77 LEU A CA 1
ATOM 614 C C . LEU A 1 80 ? 25.329 9.545 52.573 1.00 28.96 77 LEU A C 1
ATOM 615 O O . LEU A 1 80 ? 24.212 9.571 52.036 1.00 23.82 77 LEU A O 1
ATOM 620 N N . GLN A 1 81 ? 25.972 8.407 52.848 1.00 22.20 78 GLN A N 1
ATOM 621 C CA . GLN A 1 81 ? 25.359 7.120 52.585 1.00 22.89 78 GLN A CA 1
ATOM 622 C C . GLN A 1 81 ? 23.982 6.946 53.287 1.00 28.33 78 GLN A C 1
ATOM 623 O O . GLN A 1 81 ? 23.038 6.385 52.683 1.00 22.15 78 GLN A O 1
ATOM 629 N N . PHE A 1 82 ? 23.846 7.425 54.528 1.00 25.22 79 PHE A N 1
ATOM 630 C CA . PHE A 1 82 ? 22.536 7.334 55.218 1.00 33.14 79 PHE A CA 1
ATOM 631 C C . PHE A 1 82 ? 21.403 7.881 54.335 1.00 35.45 79 PHE A C 1
ATOM 632 O O . PHE A 1 82 ? 20.257 7.457 54.451 1.00 41.34 79 PHE A O 1
ATOM 640 N N . ALA A 1 83 ? 21.726 8.856 53.494 1.00 27.74 80 ALA A N 1
ATOM 641 C CA . ALA A 1 83 ? 20.770 9.400 52.550 1.00 27.20 80 ALA A CA 1
ATOM 642 C C . ALA A 1 83 ? 20.818 8.734 51.175 1.00 27.44 80 ALA A C 1
ATOM 643 O O . ALA A 1 83 ? 19.757 8.497 50.572 1.00 27.38 80 ALA A O 1
ATOM 653 N N . ILE A 1 85 ? 21.595 5.765 50.447 1.00 17.87 82 ILE A N 1
ATOM 654 C CA . ILE A 1 85 ? 21.167 4.370 50.489 1.00 17.13 82 ILE A CA 1
ATOM 655 C C . ILE A 1 85 ? 19.668 4.308 50.178 1.00 23.08 82 ILE A C 1
ATOM 656 O O . ILE A 1 85 ? 19.260 3.671 49.211 1.00 23.84 82 ILE A O 1
ATOM 661 N N . PRO A 1 86 ? 18.856 5.035 50.942 1.00 26.23 83 PRO A N 1
ATOM 662 C CA . PRO A 1 86 ? 17.395 5.019 50.724 1.00 28.45 83 PRO A CA 1
ATOM 663 C C . PRO A 1 86 ? 16.993 5.637 49.380 1.00 34.79 83 PRO A C 1
ATOM 664 O O . PRO A 1 86 ? 16.095 5.156 48.678 1.00 32.02 83 PRO A O 1
ATOM 676 N N . ASN A 1 88 ? 18.418 5.473 46.713 1.00 32.98 85 ASN A N 1
ATOM 677 C CA . ASN A 1 88 ? 18.788 4.621 45.589 1.00 32.36 85 ASN A CA 1
ATOM 678 C C . ASN A 1 88 ? 18.088 3.266 45.638 1.00 37.31 85 ASN A C 1
ATOM 679 O O . ASN A 1 88 ? 17.552 2.797 44.634 1.00 36.56 85 ASN A O 1
ATOM 684 N N . LEU A 1 89 ? 18.098 2.643 46.812 1.00 34.83 86 LEU A N 1
ATOM 685 C CA . LEU A 1 89 ? 17.788 1.223 46.927 1.00 28.38 86 LEU A CA 1
ATOM 686 C C . LEU A 1 89 ? 16.387 1.008 47.490 1.00 29.73 86 LEU A C 1
ATOM 687 O O . LEU A 1 89 ? 15.907 -0.123 47.571 1.00 32.87 86 LEU A O 1
ATOM 692 N N . ALA A 1 90 ? 15.737 2.100 47.878 1.00 37.09 87 ALA A N 1
ATOM 693 C CA . ALA A 1 90 ? 14.361 2.042 48.357 1.00 38.86 87 ALA A CA 1
ATOM 694 C C . ALA A 1 90 ? 13.388 1.787 47.210 1.00 36.23 87 ALA A C 1
ATOM 695 O O . ALA A 1 90 ? 13.596 2.257 46.091 1.00 38.40 87 ALA A O 1
ATOM 697 N N . LEU A 1 91 ? 12.326 1.041 47.496 1.00 37.47 88 LEU A N 1
ATOM 698 C CA . LEU A 1 91 ? 11.154 1.014 46.629 1.00 47.03 88 LEU A CA 1
ATOM 699 C C . LEU A 1 91 ? 9.884 1.336 47.410 1.00 61.35 88 LEU A C 1
ATOM 700 O O . LEU A 1 91 ? 9.925 2.042 48.417 1.00 72.11 88 LEU A O 1
ATOM 705 N N . ASN A 1 92 ? 8.757 0.815 46.937 1.00 63.95 89 ASN A N 1
ATOM 706 C CA . ASN A 1 92 ? 7.481 1.002 47.618 1.00 69.64 89 ASN A CA 1
ATOM 707 C C . ASN A 1 92 ? 7.392 0.191 48.907 1.00 62.20 89 ASN A C 1
ATOM 708 O O . ASN A 1 92 ? 6.427 0.313 49.662 1.00 57.72 89 ASN A O 1
ATOM 713 N N . GLY A 1 93 ? 8.403 -0.635 49.152 1.00 56.48 90 GLY A N 1
ATOM 714 C CA . GLY A 1 93 ? 8.324 -1.653 50.183 1.00 55.06 90 GLY A CA 1
ATOM 715 C C . GLY A 1 93 ? 8.608 -1.101 51.566 1.00 48.24 90 GLY A C 1
ATOM 716 O O . GLY A 1 93 ? 8.668 0.113 51.760 1.00 47.71 90 GLY A O 1
ATOM 717 N N . VAL A 1 94 ? 8.783 -1.998 52.531 1.00 48.47 91 VAL A N 1
ATOM 718 C CA . VAL A 1 94 ? 9.350 -1.631 53.824 1.00 45.53 91 VAL A CA 1
ATOM 719 C C . VAL A 1 94 ? 10.874 -1.667 53.788 1.00 42.85 91 VAL A C 1
ATOM 720 O O . VAL A 1 94 ? 11.469 -2.559 53.182 1.00 41.50 91 VAL A O 1
ATOM 724 N N . CYS A 1 95 ? 11.499 -0.693 54.440 1.00 34.87 92 CYS A N 1
ATOM 725 C CA . CYS A 1 95 ? 12.936 -0.733 54.682 1.00 31.62 92 CYS A CA 1
ATOM 726 C C . CYS A 1 95 ? 13.241 -1.014 56.150 1.00 31.49 92 CYS A C 1
ATOM 727 O O . CYS A 1 95 ? 12.902 -0.219 57.027 1.00 31.21 92 CYS A O 1
ATOM 730 N N . GLU A 1 96 ? 13.883 -2.148 56.409 1.00 28.78 93 GLU A N 1
ATOM 731 C CA . GLU A 1 96 ? 14.038 -2.645 57.767 1.00 34.69 93 GLU A CA 1
ATOM 732 C C . GLU A 1 96 ? 15.420 -2.323 58.298 1.00 35.22 93 GLU A C 1
ATOM 733 O O . GLU A 1 96 ? 16.419 -2.496 57.599 1.00 35.76 93 GLU A O 1
ATOM 739 N N . TYR A 1 97 ? 15.451 -1.836 59.533 1.00 31.54 94 TYR A N 1
ATOM 740 C CA . TYR A 1 97 ? 16.681 -1.400 60.190 1.00 30.41 94 TYR A CA 1
ATOM 741 C C . TYR A 1 97 ? 16.820 -2.038 61.563 1.00 33.11 94 TYR A C 1
ATOM 742 O O . TYR A 1 97 ? 15.836 -2.166 62.309 1.00 33.77 94 TYR A O 1
ATOM 751 N N . ALA A 1 98 ? 18.046 -2.400 61.921 1.00 28.71 95 ALA A N 1
ATOM 752 C CA . ALA A 1 98 ? 18.319 -2.854 63.276 1.00 25.21 95 ALA A CA 1
ATOM 753 C C . ALA A 1 98 ? 19.075 -1.750 64.041 1.00 27.34 95 ALA A C 1
ATOM 754 O O . ALA A 1 98 ? 20.160 -1.351 63.653 1.00 28.11 95 ALA A O 1
ATOM 756 N N . ASN A 1 99 ? 18.493 -1.277 65.141 1.00 28.28 96 ASN A N 1
ATOM 757 C CA . ASN A 1 99 ? 19.021 -0.137 65.884 1.00 24.09 96 ASN A CA 1
ATOM 758 C C . ASN A 1 99 ? 20.063 -0.535 66.944 1.00 31.51 96 ASN A C 1
ATOM 759 O O . ASN A 1 99 ? 19.703 -1.075 67.990 1.00 34.93 96 ASN A O 1
ATOM 764 N N . THR A 1 100 ? 21.345 -0.281 66.677 1.00 31.66 97 THR A N 1
ATOM 765 C CA . THR A 1 100 ? 22.392 -0.734 67.595 1.00 29.73 97 THR A CA 1
ATOM 766 C C . THR A 1 100 ? 23.288 0.358 68.152 1.00 29.39 97 THR A C 1
ATOM 767 O O . THR A 1 100 ? 24.215 0.073 68.911 1.00 32.80 97 THR A O 1
ATOM 771 N N . GLY A 1 101 ? 23.009 1.610 67.812 1.00 29.80 98 GLY A N 1
ATOM 772 C CA . GLY A 1 101 ? 23.787 2.710 68.355 1.00 20.08 98 GLY A CA 1
ATOM 773 C C . GLY A 1 101 ? 23.450 4.038 67.706 1.00 31.65 98 GLY A C 1
ATOM 774 O O . GLY A 1 101 ? 22.422 4.209 67.020 1.00 29.47 98 GLY A O 1
ATOM 775 N N . VAL A 1 102 ? 24.366 4.975 67.899 1.00 35.95 99 VAL A N 1
ATOM 776 C CA . VAL A 1 102 ? 24.179 6.345 67.483 1.00 36.60 99 VAL A CA 1
ATOM 777 C C . VAL A 1 102 ? 24.026 6.381 65.966 1.00 38.54 99 VAL A C 1
ATOM 778 O O . VAL A 1 102 ? 23.217 7.144 65.416 1.00 29.93 99 VAL A O 1
ATOM 782 N N A TRP A 1 103 ? 24.798 5.526 65.294 0.52 37.08 100 TRP A N 1
ATOM 783 N N B TRP A 1 103 ? 24.825 5.574 65.279 0.48 37.20 100 TRP A N 1
ATOM 784 C CA A TRP A 1 103 ? 24.882 5.607 63.852 0.52 36.62 100 TRP A CA 1
ATOM 785 C CA B TRP A 1 103 ? 24.892 5.611 63.827 0.48 36.62 100 TRP A CA 1
ATOM 786 C C A TRP A 1 103 ? 23.703 4.979 63.111 0.52 36.70 100 TRP A C 1
ATOM 787 C C B TRP A 1 103 ? 23.687 4.993 63.121 0.48 36.70 100 TRP A C 1
ATOM 788 O O A TRP A 1 103 ? 23.375 5.409 62.022 0.52 39.00 100 TRP A O 1
ATOM 789 O O B TRP A 1 103 ? 23.345 5.414 62.041 0.48 39.04 100 TRP A O 1
ATOM 810 N N . THR A 1 104 ? 23.042 4.009 63.729 1.00 33.01 101 THR A N 1
ATOM 811 C CA . THR A 1 104 ? 21.810 3.495 63.165 1.00 30.27 101 THR A CA 1
ATOM 812 C C . THR A 1 104 ? 20.624 4.399 63.466 1.00 19.80 101 THR A C 1
ATOM 813 O O . THR A 1 104 ? 19.728 4.543 62.629 1.00 25.93 101 THR A O 1
ATOM 817 N N . LYS A 1 105 ? 20.613 5.013 64.640 1.00 27.05 102 LYS A N 1
ATOM 818 C CA . LYS A 1 105 ? 19.609 6.043 64.924 1.00 37.31 102 LYS A CA 1
ATOM 819 C C . LYS A 1 105 ? 19.645 7.119 63.842 1.00 34.69 102 LYS A C 1
ATOM 820 O O . LYS A 1 105 ? 18.609 7.511 63.312 1.00 31.14 102 LYS A O 1
ATOM 826 N N . LYS A 1 106 ? 20.845 7.570 63.502 1.00 37.21 103 LYS A N 1
ATOM 827 C CA . LYS A 1 106 ? 20.983 8.630 62.507 1.00 39.82 103 LYS A CA 1
ATOM 828 C C . LYS A 1 106 ? 20.527 8.138 61.147 1.00 31.09 103 LYS A C 1
ATOM 829 O O . LYS A 1 106 ? 19.822 8.836 60.432 1.00 30.32 103 LYS A O 1
ATOM 835 N N . ALA A 1 107 ? 20.908 6.911 60.803 1.00 27.73 104 ALA A N 1
ATOM 836 C CA . ALA A 1 107 ? 20.566 6.381 59.501 1.00 24.86 104 ALA A CA 1
ATOM 837 C C . ALA A 1 107 ? 19.043 6.268 59.370 1.00 28.61 104 ALA A C 1
ATOM 838 O O . ALA A 1 107 ? 18.460 6.612 58.320 1.00 30.99 104 ALA A O 1
ATOM 840 N N . ILE A 1 108 ? 18.409 5.778 60.435 1.00 24.42 105 ILE A N 1
ATOM 841 C CA . ILE A 1 108 ? 16.960 5.688 60.498 1.00 29.84 105 ILE A CA 1
ATOM 842 C C . ILE A 1 108 ? 16.279 7.037 60.282 1.00 30.69 105 ILE A C 1
ATOM 843 O O . ILE A 1 108 ? 15.311 7.155 59.516 1.00 29.45 105 ILE A O 1
ATOM 848 N N . LYS A 1 109 ? 16.799 8.058 60.935 1.00 37.02 106 LYS A N 1
ATOM 849 C CA . LYS A 1 109 ? 16.220 9.395 60.822 1.00 43.27 106 LYS A CA 1
ATOM 850 C C . LYS A 1 109 ? 16.276 9.897 59.376 1.00 38.05 106 LYS A C 1
ATOM 851 O O . LYS A 1 109 ? 15.291 10.404 58.854 1.00 35.20 106 LYS A O 1
ATOM 857 N N . GLU A 1 110 ? 17.425 9.737 58.725 1.00 29.22 107 GLU A N 1
ATOM 858 C CA . GLU A 1 110 ? 17.536 10.190 57.350 1.00 25.52 107 GLU A CA 1
ATOM 859 C C . GLU A 1 110 ? 16.540 9.492 56.397 1.00 28.69 107 GLU A C 1
ATOM 860 O O . GLU A 1 110 ? 15.920 10.144 55.553 1.00 28.82 107 GLU A O 1
ATOM 866 N N . ALA A 1 111 ? 16.403 8.171 56.504 1.00 25.44 108 ALA A N 1
ATOM 867 C CA . ALA A 1 111 ? 15.456 7.446 55.645 1.00 30.85 108 ALA A CA 1
ATOM 868 C C . ALA A 1 111 ? 14.026 7.952 55.881 1.00 31.32 108 ALA A C 1
ATOM 869 O O . ALA A 1 111 ? 13.250 8.136 54.945 1.00 30.36 108 ALA A O 1
ATOM 871 N N . GLN A 1 112 ? 13.687 8.160 57.147 1.00 27.14 109 GLN A N 1
ATOM 872 C CA . GLN A 1 112 ? 12.389 8.714 57.517 1.00 38.85 109 GLN A CA 1
ATOM 873 C C . GLN A 1 112 ? 12.169 10.118 56.936 1.00 38.78 109 GLN A C 1
ATOM 874 O O . GLN A 1 112 ? 11.080 10.458 56.447 1.00 36.35 109 GLN A O 1
ATOM 880 N N . ILE A 1 113 ? 13.207 10.936 57.001 1.00 32.30 110 ILE A N 1
ATOM 881 C CA . ILE A 1 113 ? 13.165 12.256 56.380 1.00 36.57 110 ILE A CA 1
ATOM 882 C C . ILE A 1 113 ? 12.814 12.151 54.898 1.00 37.00 110 ILE A C 1
ATOM 883 O O . ILE A 1 113 ? 12.012 12.944 54.385 1.00 36.25 110 ILE A O 1
ATOM 888 N N . LEU A 1 114 ? 13.413 11.162 54.222 1.00 36.29 111 LEU A N 1
ATOM 889 C CA . LEU A 1 114 ? 13.158 10.916 52.810 1.00 37.73 111 LEU A CA 1
ATOM 890 C C . LEU A 1 114 ? 11.783 10.314 52.576 1.00 40.26 111 LEU A C 1
ATOM 891 O O . LEU A 1 114 ? 11.387 10.075 51.437 1.00 43.04 111 LEU A O 1
ATOM 896 N N . GLY A 1 115 ? 11.060 10.075 53.664 1.00 41.20 112 GLY A N 1
ATOM 897 C CA . GLY A 1 115 ? 9.718 9.536 53.585 1.00 48.17 112 GLY A CA 1
ATOM 898 C C . GLY A 1 115 ? 9.709 8.051 53.260 1.00 51.10 112 GLY A C 1
ATOM 899 O O . GLY A 1 115 ? 8.708 7.522 52.767 1.00 55.83 112 GLY A O 1
ATOM 900 N N . VAL A 1 116 ? 10.825 7.370 53.518 1.00 43.08 113 VAL A N 1
ATOM 901 C CA . VAL A 1 116 ? 10.849 5.925 53.332 1.00 39.90 113 VAL A CA 1
ATOM 902 C C . VAL A 1 116 ? 9.950 5.292 54.401 1.00 39.38 113 VAL A C 1
ATOM 903 O O . VAL A 1 116 ? 9.873 5.777 55.534 1.00 38.91 113 VAL A O 1
ATOM 907 N N . ASN A 1 117 ? 9.245 4.229 54.040 1.00 39.04 114 ASN A N 1
ATOM 908 C CA . ASN A 1 117 ? 8.553 3.425 55.049 1.00 39.17 114 ASN A CA 1
ATOM 909 C C . ASN A 1 117 ? 9.565 2.598 55.852 1.00 39.28 114 ASN A C 1
ATOM 910 O O . ASN A 1 117 ? 9.975 1.524 55.429 1.00 41.67 114 ASN A O 1
ATOM 915 N N . VAL A 1 118 ? 9.961 3.105 57.016 1.00 40.65 115 VAL A N 1
ATOM 916 C CA . VAL A 1 118 ? 11.003 2.482 57.819 1.00 38.21 115 VAL A CA 1
ATOM 917 C C . VAL A 1 118 ? 10.441 1.646 58.967 1.00 44.48 115 VAL A C 1
ATOM 918 O O . VAL A 1 118 ? 9.598 2.112 59.731 1.00 47.72 115 VAL A O 1
ATOM 922 N N . LYS A 1 119 ? 10.924 0.412 59.086 1.00 40.30 116 LYS A N 1
ATOM 923 C CA . LYS A 1 119 ? 10.594 -0.449 60.216 1.00 36.09 116 LYS A CA 1
ATOM 924 C C . LYS A 1 119 ? 11.876 -0.792 61.002 1.00 36.52 116 LYS A C 1
ATOM 925 O O . LYS A 1 119 ? 12.842 -1.359 60.447 1.00 33.47 116 LYS A O 1
ATOM 931 N N . THR A 1 120 ? 11.887 -0.437 62.282 1.00 31.09 117 THR A N 1
ATOM 932 C CA . THR A 1 120 ? 12.977 -0.825 63.175 1.00 37.55 117 THR A CA 1
ATOM 933 C C . THR A 1 120 ? 12.662 -2.199 63.739 1.00 40.90 117 THR A C 1
ATOM 934 O O . THR A 1 120 ? 11.927 -2.306 64.717 1.00 44.82 117 THR A O 1
ATOM 938 N N . VAL A 1 121 ? 13.201 -3.248 63.123 1.00 40.02 118 VAL A N 1
ATOM 939 C CA . VAL A 1 121 ? 12.846 -4.611 63.490 1.00 38.94 118 VAL A CA 1
ATOM 940 C C . VAL A 1 121 ? 13.464 -5.073 64.808 1.00 41.88 118 VAL A C 1
ATOM 941 O O . VAL A 1 121 ? 13.082 -6.115 65.348 1.00 46.93 118 VAL A O 1
ATOM 945 N N . ALA A 1 122 ? 14.431 -4.324 65.319 1.00 34.60 119 ALA A N 1
ATOM 946 C CA . ALA A 1 122 ? 15.071 -4.686 66.588 1.00 30.19 119 ALA A CA 1
ATOM 947 C C . ALA A 1 122 ? 15.882 -3.512 67.092 1.00 30.08 119 ALA A C 1
ATOM 948 O O . ALA A 1 122 ? 16.226 -2.604 66.320 1.00 33.55 119 ALA A O 1
ATOM 950 N N . SER A 1 123 ? 16.186 -3.513 68.386 1.00 29.09 120 SER A N 1
ATOM 951 C CA . SER A 1 123 ? 16.847 -2.362 68.981 1.00 31.74 120 SER A CA 1
ATOM 952 C C . SER A 1 123 ? 17.387 -2.652 70.364 1.00 38.35 120 SER A C 1
ATOM 953 O O . SER A 1 123 ? 16.677 -3.239 71.189 1.00 40.70 120 SER A O 1
ATOM 956 N N . SER A 1 124 ? 18.613 -2.207 70.644 1.00 37.76 121 SER A N 1
ATOM 957 C CA . SER A 1 124 ? 19.137 -2.312 72.020 1.00 40.46 121 SER A CA 1
ATOM 958 C C . SER A 1 124 ? 19.208 -0.978 72.735 1.00 38.26 121 SER A C 1
ATOM 959 O O . SER A 1 124 ? 19.950 -0.834 73.716 1.00 41.71 121 SER A O 1
ATOM 962 N N . GLU A 1 125 ? 18.442 -0.005 72.244 1.00 30.17 122 GLU A N 1
ATOM 963 C CA . GLU A 1 125 ? 18.426 1.325 72.825 1.00 36.91 122 GLU A CA 1
ATOM 964 C C . GLU A 1 125 ? 18.009 1.359 74.298 1.00 44.30 122 GLU A C 1
ATOM 965 O O . GLU A 1 125 ? 18.573 2.115 75.082 1.00 46.19 122 GLU A O 1
ATOM 971 N N . GLU A 1 126 ? 17.021 0.554 74.671 1.00 52.11 123 GLU A N 1
ATOM 972 C CA . GLU A 1 126 ? 16.518 0.570 76.052 1.00 65.68 123 GLU A CA 1
ATOM 973 C C . GLU A 1 126 ? 17.644 0.315 77.031 1.00 63.11 123 GLU A C 1
ATOM 974 O O . GLU A 1 126 ? 17.768 0.986 78.057 1.00 64.37 123 GLU A O 1
ATOM 980 N N . SER A 1 127 ? 18.455 -0.677 76.682 1.00 59.73 124 SER A N 1
ATOM 981 C CA . SER A 1 127 ? 19.594 -1.116 77.464 1.00 53.06 124 SER A CA 1
ATOM 982 C C . SER A 1 127 ? 20.802 -0.162 77.310 1.00 48.08 124 SER A C 1
ATOM 983 O O . SER A 1 127 ? 21.911 -0.438 77.779 1.00 43.65 124 SER A O 1
ATOM 986 N N . ASN A 1 128 ? 20.566 0.979 76.670 1.00 40.88 125 ASN A N 1
ATOM 987 C CA . ASN A 1 128 ? 21.651 1.883 76.321 1.00 38.05 125 ASN A CA 1
ATOM 988 C C . ASN A 1 128 ? 22.657 1.265 75.320 1.00 31.10 125 ASN A C 1
ATOM 989 O O . ASN A 1 128 ? 23.857 1.551 75.366 1.00 33.69 125 ASN A O 1
ATOM 994 N N . PHE A 1 129 ? 22.149 0.419 74.420 1.00 31.46 126 PHE A N 1
ATOM 995 C CA . PHE A 1 129 ? 22.943 -0.111 73.305 1.00 32.28 126 PHE A CA 1
ATOM 996 C C . PHE A 1 129 ? 24.124 -0.943 73.805 1.00 31.32 126 PHE A C 1
ATOM 997 O O . PHE A 1 129 ? 25.226 -0.838 73.277 1.00 38.61 126 PHE A O 1
ATOM 1005 N N . ASP A 1 130 ? 23.920 -1.750 74.826 1.00 34.58 127 ASP A N 1
ATOM 1006 C CA . ASP A 1 130 ? 25.064 -2.409 75.445 1.00 36.36 127 ASP A CA 1
ATOM 1007 C C . ASP A 1 130 ? 25.255 -3.822 74.932 1.00 27.78 127 ASP A C 1
ATOM 1008 O O . ASP A 1 130 ? 26.054 -4.584 75.462 1.00 32.29 127 ASP A O 1
ATOM 1013 N N . HIS A 1 131 ? 24.523 -4.147 73.872 1.00 31.00 128 HIS A N 1
ATOM 1014 C CA . HIS A 1 131 ? 24.561 -5.471 73.250 1.00 35.18 128 HIS A CA 1
ATOM 1015 C C . HIS A 1 131 ? 23.862 -5.389 71.896 1.00 41.51 128 HIS A C 1
ATOM 1016 O O . HIS A 1 131 ? 23.114 -4.449 71.631 1.00 41.39 128 HIS A O 1
ATOM 1023 N N . ILE A 1 132 ? 24.118 -6.378 71.044 1.00 35.76 129 ILE A N 1
ATOM 1024 C CA . ILE A 1 132 ? 23.436 -6.493 69.773 1.00 33.41 129 ILE A CA 1
ATOM 1025 C C . ILE A 1 132 ? 22.210 -7.346 70.002 1.00 36.95 129 ILE A C 1
ATOM 1026 O O . ILE A 1 132 ? 22.342 -8.516 70.401 1.00 38.79 129 ILE A O 1
ATOM 1031 N N . PRO A 1 133 ? 21.010 -6.799 69.741 1.00 36.25 130 PRO A N 1
ATOM 1032 C CA . PRO A 1 133 ? 19.858 -7.655 70.048 1.00 35.04 130 PRO A CA 1
ATOM 1033 C C . PRO A 1 133 ? 19.692 -8.758 69.002 1.00 40.44 130 PRO A C 1
ATOM 1034 O O . PRO A 1 133 ? 20.415 -8.801 68.000 1.00 37.26 130 PRO A O 1
ATOM 1038 N N . ARG A 1 134 ? 18.776 -9.682 69.263 1.00 45.98 131 ARG A N 1
ATOM 1039 C CA . ARG A 1 134 ? 18.425 -10.686 68.279 1.00 47.11 131 ARG A CA 1
ATOM 1040 C C . ARG A 1 134 ? 17.797 -9.931 67.120 1.00 46.27 131 ARG A C 1
ATOM 1041 O O . ARG A 1 134 ? 16.824 -9.194 67.300 1.00 48.62 131 ARG A O 1
ATOM 1049 N N . VAL A 1 135 ? 18.372 -10.081 65.938 1.00 38.07 132 VAL A N 1
ATOM 1050 C CA . VAL A 1 135 ? 17.829 -9.397 64.777 1.00 36.68 132 VAL A CA 1
ATOM 1051 C C . VAL A 1 135 ? 17.206 -10.388 63.827 1.00 35.87 132 VAL A C 1
ATOM 1052 O O . VAL A 1 135 ? 17.899 -11.247 63.296 1.00 37.19 132 VAL A O 1
ATOM 1056 N N . GLU A 1 136 ? 15.908 -10.259 63.593 1.00 35.43 133 GLU A N 1
ATOM 1057 C CA . GLU A 1 136 ? 15.256 -11.066 62.564 1.00 40.08 133 GLU A CA 1
ATOM 1058 C C . GLU A 1 136 ? 14.662 -10.186 61.493 1.00 39.92 133 GLU A C 1
ATOM 1059 O O . GLU A 1 136 ? 13.692 -9.472 61.745 1.00 37.57 133 GLU A O 1
ATOM 1065 N N . PHE A 1 137 ? 15.215 -10.236 60.288 1.00 35.11 134 PHE A N 1
ATOM 1066 C CA . PHE A 1 137 ? 14.641 -9.430 59.222 1.00 34.45 134 PHE A CA 1
ATOM 1067 C C . PHE A 1 137 ? 13.546 -10.242 58.536 1.00 35.65 134 PHE A C 1
ATOM 1068 O O . PHE A 1 137 ? 13.555 -11.476 58.590 1.00 32.04 134 PHE A O 1
ATOM 1076 N N . SER A 1 138 ? 12.593 -9.560 57.910 1.00 34.38 135 SER A N 1
ATOM 1077 C CA . SER A 1 138 ? 11.616 -10.273 57.113 1.00 41.60 135 SER A CA 1
ATOM 1078 C C . SER A 1 138 ? 12.249 -10.613 55.755 1.00 46.16 135 SER A C 1
ATOM 1079 O O . SER A 1 138 ? 13.252 -10.014 55.344 1.00 39.05 135 SER A O 1
ATOM 1082 N N . ASP A 1 139 ? 11.672 -11.590 55.069 1.00 45.51 136 ASP A N 1
ATOM 1083 C CA . ASP A 1 139 ? 12.233 -12.063 53.814 1.00 47.44 136 ASP A CA 1
ATOM 1084 C C . ASP A 1 139 ? 11.790 -11.249 52.604 1.00 44.83 136 ASP A C 1
ATOM 1085 O O . ASP A 1 139 ? 12.312 -11.440 51.503 1.00 47.06 136 ASP A O 1
ATOM 1090 N N . ASN A 1 140 ? 10.841 -10.338 52.794 1.00 42.51 137 ASN A N 1
ATOM 1091 C CA . ASN A 1 140 ? 10.322 -9.564 51.662 1.00 46.97 137 ASN A CA 1
ATOM 1092 C C . ASN A 1 140 ? 10.528 -8.046 51.725 1.00 44.87 137 ASN A C 1
ATOM 1093 O O . ASN A 1 140 ? 9.827 -7.302 51.050 1.00 46.75 137 ASN A O 1
ATOM 1098 N N . ALA A 1 141 ? 11.475 -7.572 52.521 1.00 38.23 138 ALA A N 1
ATOM 1099 C CA . ALA A 1 141 ? 11.643 -6.130 52.634 1.00 32.96 138 ALA A CA 1
ATOM 1100 C C . ALA A 1 141 ? 12.416 -5.663 51.419 1.00 35.24 138 ALA A C 1
ATOM 1101 O O . ALA A 1 141 ? 13.029 -6.478 50.708 1.00 34.80 138 ALA A O 1
ATOM 1103 N N . ASP A 1 142 ? 12.359 -4.361 51.171 1.00 29.97 139 ASP A N 1
ATOM 1104 C CA . ASP A 1 142 ? 13.165 -3.715 50.145 1.00 30.01 139 ASP A CA 1
ATOM 1105 C C . ASP A 1 142 ? 14.659 -3.832 50.478 1.00 29.74 139 ASP A C 1
ATOM 1106 O O . ASP A 1 142 ? 15.489 -4.047 49.604 1.00 31.77 139 ASP A O 1
ATOM 1111 N N . TYR A 1 143 ? 15.017 -3.618 51.733 1.00 33.96 140 TYR A N 1
ATOM 1112 C CA . TYR A 1 143 ? 16.377 -3.940 52.161 1.00 30.10 140 TYR A CA 1
ATOM 1113 C C . TYR A 1 143 ? 16.409 -4.018 53.656 1.00 29.34 140 TYR A C 1
ATOM 1114 O O . TYR A 1 143 ? 15.453 -3.610 54.319 1.00 29.69 140 TYR A O 1
ATOM 1123 N N . ALA A 1 144 ? 17.508 -4.572 54.160 1.00 31.19 141 ALA A N 1
ATOM 1124 C CA . ALA A 1 144 ? 17.744 -4.775 55.577 1.00 25.29 141 ALA A CA 1
ATOM 1125 C C . ALA A 1 144 ? 19.068 -4.112 55.943 1.00 27.39 141 ALA A C 1
ATOM 1126 O O . ALA A 1 144 ? 20.081 -4.308 55.277 1.00 33.11 141 ALA A O 1
ATOM 1128 N N . TYR A 1 145 ? 19.063 -3.308 56.992 1.00 28.02 142 TYR A N 1
ATOM 1129 C CA . TYR A 1 145 ? 20.194 -2.436 57.273 1.00 25.96 142 TYR A CA 1
ATOM 1130 C C . TYR A 1 145 ? 20.741 -2.666 58.663 1.00 27.44 142 TYR A C 1
ATOM 1131 O O . TYR A 1 145 ? 19.982 -2.646 59.634 1.00 27.84 142 TYR A O 1
ATOM 1140 N N . ILE A 1 146 ? 22.062 -2.832 58.756 1.00 25.50 143 ILE A N 1
ATOM 1141 C CA . ILE A 1 146 ? 22.732 -2.930 60.048 1.00 25.19 143 ILE A CA 1
ATOM 1142 C C . ILE A 1 146 ? 24.002 -2.092 60.068 1.00 31.99 143 ILE A C 1
ATOM 1143 O O . ILE A 1 146 ? 24.570 -1.749 59.013 1.00 26.26 143 ILE A O 1
ATOM 1148 N N . CYS A 1 147 ? 24.444 -1.766 61.281 1.00 29.00 144 CYS A N 1
ATOM 1149 C CA . CYS A 1 147 ? 25.764 -1.193 61.491 1.00 26.39 144 CYS A CA 1
ATOM 1150 C C . CYS A 1 147 ? 26.630 -2.243 62.171 1.00 26.14 144 CYS A C 1
ATOM 1151 O O . CYS A 1 147 ? 26.330 -2.671 63.281 1.00 27.61 144 CYS A O 1
ATOM 1154 N N . SER A 1 148 ? 27.708 -2.636 61.496 1.00 25.38 145 SER A N 1
ATOM 1155 C CA . SER A 1 148 ? 28.505 -3.815 61.863 1.00 26.62 145 SER A CA 1
ATOM 1156 C C . SER A 1 148 ? 29.189 -3.686 63.226 1.00 28.79 145 SER A C 1
ATOM 1157 O O . SER A 1 148 ? 29.286 -4.657 64.015 1.00 25.68 145 SER A O 1
ATOM 1160 N N . ASN A 1 149 ? 29.673 -2.471 63.475 1.00 24.81 146 ASN A N 1
ATOM 1161 C CA . ASN A 1 149 ? 30.480 -2.155 64.631 1.00 23.59 146 ASN A CA 1
ATOM 1162 C C . ASN A 1 149 ? 30.045 -0.789 65.106 1.00 21.81 146 ASN A C 1
ATOM 1163 O O . ASN A 1 149 ? 30.130 0.208 64.368 1.00 20.29 146 ASN A O 1
ATOM 1168 N N . ASN A 1 150 ? 29.519 -0.747 66.324 1.00 21.24 147 ASN A N 1
ATOM 1169 C CA . ASN A 1 150 ? 28.985 0.481 66.904 1.00 22.42 147 ASN A CA 1
ATOM 1170 C C . ASN A 1 150 ? 30.054 1.228 67.711 1.00 24.05 147 ASN A C 1
ATOM 1171 O O . ASN A 1 150 ? 30.338 0.890 68.857 1.00 21.15 147 ASN A O 1
ATOM 1176 N N . THR A 1 151 ? 30.621 2.250 67.085 1.00 25.15 148 THR A N 1
ATOM 1177 C CA . THR A 1 151 ? 31.894 2.875 67.468 1.00 24.94 148 THR A CA 1
ATOM 1178 C C . THR A 1 151 ? 31.811 3.478 68.867 1.00 32.04 148 THR A C 1
ATOM 1179 O O . THR A 1 151 ? 32.788 3.531 69.615 1.00 26.77 148 THR A O 1
ATOM 1183 N N . ILE A 1 152 ? 30.627 3.911 69.253 1.00 28.26 149 ILE A N 1
ATOM 1184 C CA . ILE A 1 152 ? 30.562 4.643 70.489 1.00 28.72 149 ILE A CA 1
ATOM 1185 C C . ILE A 1 152 ? 30.407 3.689 71.652 1.00 26.99 149 ILE A C 1
ATOM 1186 O O . ILE A 1 152 ? 31.127 3.784 72.622 1.00 26.34 149 ILE A O 1
ATOM 1191 N N . TYR A 1 153 ? 29.475 2.755 71.505 1.00 27.34 150 TYR A N 1
ATOM 1192 C CA . TYR A 1 153 ? 29.156 1.753 72.512 1.00 29.11 150 TYR A CA 1
ATOM 1193 C C . TYR A 1 153 ? 30.120 0.560 72.598 1.00 29.36 150 TYR A C 1
ATOM 1194 O O . TYR A 1 153 ? 30.131 -0.149 73.593 1.00 25.80 150 TYR A O 1
ATOM 1203 N N . GLY A 1 154 ? 30.921 0.319 71.561 1.00 27.80 151 GLY A N 1
ATOM 1204 C CA . GLY A 1 154 ? 31.901 -0.761 71.629 1.00 19.73 151 GLY A CA 1
ATOM 1205 C C . GLY A 1 154 ? 31.334 -2.167 71.485 1.00 24.66 151 GLY A C 1
ATOM 1206 O O . GLY A 1 154 ? 31.890 -3.101 72.029 1.00 22.91 151 GLY A O 1
ATOM 1207 N N . THR A 1 155 ? 30.235 -2.288 70.731 1.00 30.87 152 THR A N 1
ATOM 1208 C CA . THR A 1 155 ? 29.601 -3.549 70.375 1.00 23.82 152 THR A CA 1
ATOM 1209 C C . THR A 1 155 ? 29.760 -3.807 68.883 1.00 30.04 152 THR A C 1
ATOM 1210 O O . THR A 1 155 ? 29.898 -2.876 68.097 1.00 29.43 152 THR A O 1
ATOM 1214 N N . GLN A 1 156 ? 29.721 -5.076 68.498 1.00 28.81 153 GLN A N 1
ATOM 1215 C CA . GLN A 1 156 ? 30.028 -5.489 67.137 1.00 22.02 153 GLN A CA 1
ATOM 1216 C C . GLN A 1 156 ? 29.344 -6.818 66.857 1.00 22.39 153 GLN A C 1
ATOM 1217 O O . GLN A 1 156 ? 29.409 -7.746 67.677 1.00 23.29 153 GLN A O 1
ATOM 1223 N N . TYR A 1 157 ? 28.641 -6.897 65.731 1.00 24.56 154 TYR A N 1
ATOM 1224 C CA . TYR A 1 157 ? 28.098 -8.183 65.262 1.00 25.71 154 TYR A CA 1
ATOM 1225 C C . TYR A 1 157 ? 29.210 -9.203 65.101 1.00 32.29 154 TYR A C 1
ATOM 1226 O O . TYR A 1 157 ? 30.277 -8.927 64.505 1.00 30.70 154 TYR A O 1
ATOM 1235 N N . GLN A 1 158 ? 28.934 -10.398 65.615 1.00 36.96 155 GLN A N 1
ATOM 1236 C CA . GLN A 1 158 ? 29.780 -11.572 65.432 1.00 37.16 155 GLN A CA 1
ATOM 1237 C C . GLN A 1 158 ? 29.421 -12.223 64.103 1.00 32.96 155 GLN A C 1
ATOM 1238 O O . GLN A 1 158 ? 30.287 -12.598 63.316 1.00 38.45 155 GLN A O 1
ATOM 1244 N N . ASN A 1 159 ? 28.131 -12.323 63.839 1.00 29.70 156 ASN A N 1
ATOM 1245 C CA . ASN A 1 159 ? 27.661 -12.883 62.591 1.00 34.75 156 ASN A CA 1
ATOM 1246 C C . ASN A 1 159 ? 26.584 -11.977 62.055 1.00 32.23 156 ASN A C 1
ATOM 1247 O O . ASN A 1 159 ? 25.798 -11.435 62.829 1.00 28.46 156 ASN A O 1
ATOM 1252 N N . TYR A 1 160 ? 26.524 -11.809 60.738 1.00 28.08 157 TYR A N 1
ATOM 1253 C CA . TYR A 1 160 ? 25.462 -10.962 60.187 1.00 31.22 157 TYR A CA 1
ATOM 1254 C C . TYR A 1 160 ? 24.189 -11.798 60.061 1.00 33.18 157 TYR A C 1
ATOM 1255 O O . TYR A 1 160 ? 24.244 -13.009 59.874 1.00 37.26 157 TYR A O 1
ATOM 1264 N N . PRO A 1 161 ? 23.036 -11.151 60.186 1.00 35.63 158 PRO A N 1
ATOM 1265 C CA . PRO A 1 161 ? 21.750 -11.851 60.119 1.00 38.00 158 PRO A CA 1
ATOM 1266 C C . PRO A 1 161 ? 21.556 -12.477 58.749 1.00 39.66 158 PRO A C 1
ATOM 1267 O O . PRO A 1 161 ? 21.992 -11.907 57.744 1.00 32.10 158 PRO A O 1
ATOM 1271 N N . LYS A 1 162 ? 20.903 -13.633 58.708 1.00 41.55 159 LYS A N 1
ATOM 1272 C CA . LYS A 1 162 ? 20.655 -14.318 57.441 1.00 44.77 159 LYS A CA 1
ATOM 1273 C C . LYS A 1 162 ? 19.234 -13.989 56.977 1.00 42.53 159 LYS A C 1
ATOM 1274 O O . LYS A 1 162 ? 18.278 -14.030 57.762 1.00 43.41 159 LYS A O 1
ATOM 1280 N N . THR A 1 163 ? 19.100 -13.617 55.712 1.00 33.72 160 THR A N 1
ATOM 1281 C CA . THR A 1 163 ? 17.808 -13.189 55.204 1.00 34.95 160 THR A CA 1
ATOM 1282 C C . THR A 1 163 ? 17.827 -13.212 53.683 1.00 40.72 160 THR A C 1
ATOM 1283 O O . THR A 1 163 ? 18.891 -13.055 53.069 1.00 41.13 160 THR A O 1
ATOM 1287 N N . LYS A 1 164 ? 16.658 -13.428 53.081 1.00 38.63 161 LYS A N 1
ATOM 1288 C CA . LYS A 1 164 ? 16.514 -13.304 51.630 1.00 39.81 161 LYS A CA 1
ATOM 1289 C C . LYS A 1 164 ? 16.593 -11.834 51.219 1.00 40.30 161 LYS A C 1
ATOM 1290 O O . LYS A 1 164 ? 16.966 -11.503 50.079 1.00 37.90 161 LYS A O 1
ATOM 1296 N N . THR A 1 165 ? 16.267 -10.956 52.169 1.00 34.26 162 THR A N 1
ATOM 1297 C CA . THR A 1 165 ? 16.245 -9.521 51.921 1.00 34.15 162 THR A CA 1
ATOM 1298 C C . THR A 1 165 ? 17.674 -9.019 51.775 1.00 35.09 162 THR A C 1
ATOM 1299 O O . THR A 1 165 ? 18.540 -9.368 52.588 1.00 41.50 162 THR A O 1
ATOM 1303 N N . PRO A 1 166 ? 17.932 -8.225 50.720 1.00 34.09 163 PRO A N 1
ATOM 1304 C CA . PRO A 1 166 ? 19.215 -7.532 50.480 1.00 25.89 163 PRO A CA 1
ATOM 1305 C C . PRO A 1 166 ? 19.768 -6.873 51.776 1.00 28.09 163 PRO A C 1
ATOM 1306 O O . PRO A 1 166 ? 19.146 -5.988 52.354 1.00 28.59 163 PRO A O 1
ATOM 1310 N N . LEU A 1 167 ? 20.931 -7.322 52.222 1.00 28.68 164 LEU A N 1
ATOM 1311 C CA . LEU A 1 167 ? 21.542 -6.797 53.433 1.00 27.80 164 LEU A CA 1
ATOM 1312 C C . LEU A 1 167 ? 22.458 -5.611 53.118 1.00 31.92 164 LEU A C 1
ATOM 1313 O O . LEU A 1 167 ? 23.283 -5.658 52.198 1.00 28.06 164 LEU A O 1
ATOM 1318 N N . ILE A 1 168 ? 22.302 -4.542 53.888 1.00 30.48 165 ILE A N 1
ATOM 1319 C CA . ILE A 1 168 ? 23.120 -3.349 53.777 1.00 26.46 165 ILE A CA 1
ATOM 1320 C C . ILE A 1 168 ? 23.921 -3.205 55.069 1.00 29.23 165 ILE A C 1
ATOM 1321 O O . ILE A 1 168 ? 23.323 -3.168 56.140 1.00 26.65 165 ILE A O 1
ATOM 1326 N N . VAL A 1 169 ? 25.245 -3.079 54.977 1.00 28.27 166 VAL A N 1
ATOM 1327 C CA . VAL A 1 169 ? 26.113 -3.020 56.186 1.00 27.11 166 VAL A CA 1
ATOM 1328 C C . VAL A 1 169 ? 26.983 -1.754 56.236 1.00 24.80 166 VAL A C 1
ATOM 1329 O O . VAL A 1 169 ? 27.798 -1.490 55.340 1.00 26.54 166 VAL A O 1
ATOM 1333 N N . ASP A 1 170 ? 26.796 -0.964 57.276 1.00 24.90 167 ASP A N 1
ATOM 1334 C CA . ASP A 1 170 ? 27.701 0.123 57.569 1.00 29.28 167 ASP A CA 1
ATOM 1335 C C . ASP A 1 170 ? 28.844 -0.532 58.346 1.00 25.32 167 ASP A C 1
ATOM 1336 O O . ASP A 1 170 ? 28.702 -0.887 59.515 1.00 21.70 167 ASP A O 1
ATOM 1341 N N . ALA A 1 171 ? 29.967 -0.690 57.668 1.00 23.78 168 ALA A N 1
ATOM 1342 C CA . ALA A 1 171 ? 31.155 -1.278 58.267 1.00 28.04 168 ALA A CA 1
ATOM 1343 C C . ALA A 1 171 ? 32.276 -0.257 58.503 1.00 28.25 168 ALA A C 1
ATOM 1344 O O . ALA A 1 171 ? 33.443 -0.638 58.620 1.00 31.46 168 ALA A O 1
ATOM 1346 N N . SER A 1 172 ? 31.934 1.026 58.570 1.00 15.27 169 SER A N 1
ATOM 1347 C CA . SER A 1 172 ? 32.950 2.054 58.808 1.00 23.40 169 SER A CA 1
ATOM 1348 C C . SER A 1 172 ? 34.044 1.665 59.807 1.00 26.43 169 SER A C 1
ATOM 1349 O O . SER A 1 172 ? 35.237 1.685 59.488 1.00 31.55 169 SER A O 1
ATOM 1352 N N . SER A 1 173 ? 33.656 1.326 61.022 1.00 23.06 170 SER A N 1
ATOM 1353 C CA . SER A 1 173 ? 34.674 1.173 62.048 1.00 24.61 170 SER A CA 1
ATOM 1354 C C . SER A 1 173 ? 35.225 -0.247 62.193 1.00 25.98 170 SER A C 1
ATOM 1355 O O . SER A 1 173 ? 36.056 -0.487 63.070 1.00 29.52 170 SER A O 1
ATOM 1358 N N . ASP A 1 174 ? 34.775 -1.194 61.369 1.00 23.17 171 ASP A N 1
ATOM 1359 C CA . ASP A 1 174 ? 35.540 -2.463 61.278 1.00 27.38 171 ASP A CA 1
ATOM 1360 C C . ASP A 1 174 ? 35.950 -2.821 59.835 1.00 24.85 171 ASP A C 1
ATOM 1361 O O . ASP A 1 174 ? 36.246 -3.980 59.514 1.00 24.33 171 ASP A O 1
ATOM 1366 N N . PHE A 1 175 ? 35.964 -1.795 58.988 1.00 25.22 172 PHE A N 1
ATOM 1367 C CA . PHE A 1 175 ? 36.295 -1.925 57.551 1.00 23.46 172 PHE A CA 1
ATOM 1368 C C . PHE A 1 175 ? 37.643 -2.584 57.393 1.00 27.18 172 PHE A C 1
ATOM 1369 O O . PHE A 1 175 ? 38.603 -2.147 58.051 1.00 17.35 172 PHE A O 1
ATOM 1377 N N . PHE A 1 176 ? 37.732 -3.607 56.519 1.00 19.40 173 PHE A N 1
ATOM 1378 C CA . PHE A 1 176 ? 39.010 -4.258 56.274 1.00 21.30 173 PHE A CA 1
ATOM 1379 C C . PHE A 1 176 ? 39.649 -4.794 57.574 1.00 23.98 173 PHE A C 1
ATOM 1380 O O . PHE A 1 176 ? 40.877 -4.849 57.722 1.00 27.59 173 PHE A O 1
ATOM 1388 N N . SER A 1 177 ? 38.829 -5.170 58.540 1.00 18.09 174 SER A N 1
ATOM 1389 C CA . SER A 1 177 ? 39.391 -5.753 59.766 1.00 19.08 174 SER A CA 1
ATOM 1390 C C . SER A 1 177 ? 39.318 -7.297 59.816 1.00 23.22 174 SER A C 1
ATOM 1391 O O . SER A 1 177 ? 39.954 -7.925 60.672 1.00 23.40 174 SER A O 1
ATOM 1394 N N . ARG A 1 178 ? 38.517 -7.898 58.931 1.00 19.14 175 ARG A N 1
ATOM 1395 C CA . ARG A 1 178 ? 38.295 -9.353 58.980 1.00 23.42 175 ARG A CA 1
ATOM 1396 C C . ARG A 1 178 ? 37.500 -9.831 57.748 1.00 30.28 175 ARG A C 1
ATOM 1397 O O . ARG A 1 178 ? 36.774 -9.040 57.107 1.00 22.78 175 ARG A O 1
ATOM 1405 N N . LYS A 1 179 ? 37.602 -11.133 57.451 1.00 29.97 176 LYS A N 1
ATOM 1406 C CA . LYS A 1 179 ? 36.867 -11.691 56.323 1.00 32.33 176 LYS A CA 1
ATOM 1407 C C . LYS A 1 179 ? 35.385 -11.626 56.627 1.00 30.09 176 LYS A C 1
ATOM 1408 O O . LYS A 1 179 ? 34.989 -11.653 57.774 1.00 30.06 176 LYS A O 1
ATOM 1414 N N . VAL A 1 180 ? 34.569 -11.513 55.595 1.00 30.62 177 VAL A N 1
ATOM 1415 C CA . VAL A 1 180 ? 33.148 -11.306 55.801 1.00 30.55 177 VAL A CA 1
ATOM 1416 C C . VAL A 1 180 ? 32.400 -12.176 54.835 1.00 29.04 177 VAL A C 1
ATOM 1417 O O . VAL A 1 180 ? 32.842 -12.346 53.676 1.00 29.22 177 VAL A O 1
ATOM 1421 N N . ASP A 1 181 ? 31.271 -12.724 55.289 1.00 24.70 178 ASP A N 1
ATOM 1422 C CA . ASP A 1 181 ? 30.428 -13.519 54.385 1.00 29.10 178 ASP A CA 1
ATOM 1423 C C . ASP A 1 181 ? 29.419 -12.653 53.599 1.00 22.74 178 ASP A C 1
ATOM 1424 O O . ASP A 1 181 ? 28.395 -12.242 54.125 1.00 27.28 178 ASP A O 1
ATOM 1429 N N . PHE A 1 182 ? 29.735 -12.400 52.334 1.00 23.10 179 PHE A N 1
ATOM 1430 C CA . PHE A 1 182 ? 28.899 -11.595 51.424 1.00 34.73 179 PHE A CA 1
ATOM 1431 C C . PHE A 1 182 ? 27.685 -12.276 50.764 1.00 36.51 179 PHE A C 1
ATOM 1432 O O . PHE A 1 182 ? 26.999 -11.636 49.959 1.00 36.45 179 PHE A O 1
ATOM 1440 N N . SER A 1 183 ? 27.436 -13.549 51.084 1.00 35.73 180 SER A N 1
ATOM 1441 C CA . SER A 1 183 ? 26.320 -14.330 50.509 1.00 32.18 180 SER A CA 1
ATOM 1442 C C . SER A 1 183 ? 25.035 -13.536 50.278 1.00 32.34 180 SER A C 1
ATOM 1443 O O . SER A 1 183 ? 24.468 -13.588 49.196 1.00 34.34 180 SER A O 1
ATOM 1446 N N . ASN A 1 184 ? 24.576 -12.820 51.301 1.00 28.08 181 ASN A N 1
ATOM 1447 C CA . ASN A 1 184 ? 23.333 -12.065 51.235 1.00 42.24 181 ASN A CA 1
ATOM 1448 C C . ASN A 1 184 ? 23.577 -10.557 51.222 1.00 37.01 181 ASN A C 1
ATOM 1449 O O . ASN A 1 184 ? 22.629 -9.779 51.328 1.00 30.65 181 ASN A O 1
ATOM 1454 N N . ILE A 1 185 ? 24.835 -10.141 51.122 1.00 31.32 182 ILE A N 1
ATOM 1455 C CA . ILE A 1 185 ? 25.160 -8.721 51.238 1.00 25.63 182 ILE A CA 1
ATOM 1456 C C . ILE A 1 185 ? 25.021 -7.964 49.912 1.00 31.88 182 ILE A C 1
ATOM 1457 O O . ILE A 1 185 ? 25.692 -8.293 48.901 1.00 28.63 182 ILE A O 1
ATOM 1462 N N . ALA A 1 186 ? 24.162 -6.943 49.916 1.00 30.31 183 ALA A N 1
ATOM 1463 C CA . ALA A 1 186 ? 23.885 -6.162 48.697 1.00 36.78 183 ALA A CA 1
ATOM 1464 C C . ALA A 1 186 ? 24.709 -4.872 48.606 1.00 35.22 183 ALA A C 1
ATOM 1465 O O . ALA A 1 186 ? 24.924 -4.324 47.506 1.00 26.83 183 ALA A O 1
ATOM 1467 N N . LEU A 1 187 ? 25.141 -4.388 49.761 1.00 31.22 184 LEU A N 1
ATOM 1468 C CA . LEU A 1 187 ? 25.925 -3.172 49.864 1.00 23.58 184 LEU A CA 1
ATOM 1469 C C . LEU A 1 187 ? 26.670 -3.172 51.187 1.00 24.65 184 LEU A C 1
ATOM 1470 O O . LEU A 1 187 ? 26.082 -3.347 52.236 1.00 20.59 184 LEU A O 1
ATOM 1475 N N . PHE A 1 188 ? 27.974 -2.976 51.106 1.00 26.24 185 PHE A N 1
ATOM 1476 C CA . PHE A 1 188 ? 28.867 -3.015 52.247 1.00 18.88 185 PHE A CA 1
ATOM 1477 C C . PHE A 1 188 ? 29.748 -1.796 52.125 1.00 23.02 185 PHE A C 1
ATOM 1478 O O . PHE A 1 188 ? 30.411 -1.613 51.124 1.00 20.30 185 PHE A O 1
ATOM 1486 N N . TYR A 1 189 ? 29.732 -0.940 53.131 1.00 22.39 186 TYR A N 1
ATOM 1487 C CA . TYR A 1 189 ? 30.453 0.315 53.018 1.00 29.62 186 TYR A CA 1
ATOM 1488 C C . TYR A 1 189 ? 31.107 0.827 54.284 1.00 32.04 186 TYR A C 1
ATOM 1489 O O . TYR A 1 189 ? 30.765 0.444 55.389 1.00 23.85 186 TYR A O 1
ATOM 1498 N N . GLY A 1 190 ? 32.051 1.729 54.090 1.00 34.97 187 GLY A N 1
ATOM 1499 C CA . GLY A 1 190 ? 32.693 2.383 55.198 1.00 41.46 187 GLY A CA 1
ATOM 1500 C C . GLY A 1 190 ? 33.285 3.737 54.883 1.00 49.42 187 GLY A C 1
ATOM 1501 O O . GLY A 1 190 ? 33.871 3.944 53.831 1.00 34.39 187 GLY A O 1
ATOM 1502 N N . GLY A 1 191 ? 33.111 4.659 55.825 1.00 53.64 188 GLY A N 1
ATOM 1503 C CA . GLY A 1 191 ? 33.938 5.833 55.932 1.00 46.57 188 GLY A CA 1
ATOM 1504 C C . GLY A 1 191 ? 35.338 5.270 56.054 1.00 47.97 188 GLY A C 1
ATOM 1505 O O . GLY A 1 191 ? 35.584 4.343 56.810 1.00 50.72 188 GLY A O 1
ATOM 1506 N N . VAL A 1 192 ? 36.250 5.817 55.278 1.00 35.98 189 VAL A N 1
ATOM 1507 C CA . VAL A 1 192 ? 37.565 5.251 55.125 1.00 41.41 189 VAL A CA 1
ATOM 1508 C C . VAL A 1 192 ? 38.454 5.516 56.336 1.00 41.43 189 VAL A C 1
ATOM 1509 O O . VAL A 1 192 ? 39.408 4.786 56.589 1.00 36.11 189 VAL A O 1
ATOM 1513 N N . GLN A 1 193 ? 38.102 6.552 57.082 1.00 33.09 190 GLN A N 1
ATOM 1514 C CA . GLN A 1 193 ? 38.975 7.139 58.075 1.00 31.12 190 GLN A CA 1
ATOM 1515 C C . GLN A 1 193 ? 39.122 6.405 59.417 1.00 35.53 190 GLN A C 1
ATOM 1516 O O . GLN A 1 193 ? 39.727 6.935 60.334 1.00 36.15 190 GLN A O 1
ATOM 1522 N N . LYS A 1 194 ? 38.586 5.200 59.543 1.00 32.80 191 LYS A N 1
ATOM 1523 C CA . LYS A 1 194 ? 38.806 4.434 60.756 1.00 46.98 191 LYS A CA 1
ATOM 1524 C C . LYS A 1 194 ? 39.867 3.409 60.499 1.00 57.91 191 LYS A C 1
ATOM 1525 O O . LYS A 1 194 ? 40.863 3.325 61.204 1.00 64.56 191 LYS A O 1
ATOM 1531 N N . ASN A 1 195 ? 39.674 2.654 59.438 1.00 61.09 192 ASN A N 1
ATOM 1532 C CA . ASN A 1 195 ? 40.469 1.483 59.244 1.00 61.28 192 ASN A CA 1
ATOM 1533 C C . ASN A 1 195 ? 40.948 1.378 57.824 1.00 64.09 192 ASN A C 1
ATOM 1534 O O . ASN A 1 195 ? 41.506 0.360 57.440 1.00 66.72 192 ASN A O 1
ATOM 1539 N N . ALA A 1 196 ? 40.756 2.444 57.052 1.00 63.38 193 ALA A N 1
ATOM 1540 C CA . ALA A 1 196 ? 41.119 2.431 55.644 1.00 65.47 193 ALA A CA 1
ATOM 1541 C C . ALA A 1 196 ? 41.557 3.780 55.069 1.00 63.45 193 ALA A C 1
ATOM 1542 O O . ALA A 1 196 ? 41.297 4.087 53.909 1.00 64.20 193 ALA A O 1
ATOM 1544 N N . GLY A 1 197 ? 42.225 4.597 55.860 1.00 61.69 194 GLY A N 1
ATOM 1545 C CA . GLY A 1 197 ? 42.806 5.783 55.278 1.00 56.28 194 GLY A CA 1
ATOM 1546 C C . GLY A 1 197 ? 42.447 7.095 55.936 1.00 51.88 194 GLY A C 1
ATOM 1547 O O . GLY A 1 197 ? 42.598 7.261 57.150 1.00 43.84 194 GLY A O 1
ATOM 1548 N N . ILE A 1 198 ? 42.000 8.052 55.129 1.00 45.57 195 ILE A N 1
ATOM 1549 C CA . ILE A 1 198 ? 41.811 9.394 55.645 1.00 44.91 195 ILE A CA 1
ATOM 1550 C C . ILE A 1 198 ? 40.414 9.878 55.341 1.00 35.99 195 ILE A C 1
ATOM 1551 O O . ILE A 1 198 ? 39.731 9.324 54.472 1.00 29.74 195 ILE A O 1
ATOM 1556 N N . SER A 1 199 ? 39.979 10.923 56.029 1.00 28.37 196 SER A N 1
ATOM 1557 C CA . SER A 1 199 ? 38.582 11.318 55.878 1.00 32.56 196 SER A CA 1
ATOM 1558 C C . SER A 1 199 ? 38.301 11.985 54.542 1.00 27.04 196 SER A C 1
ATOM 1559 O O . SER A 1 199 ? 39.215 12.477 53.863 1.00 28.04 196 SER A O 1
ATOM 1562 N N . GLY A 1 200 ? 37.029 11.984 54.158 1.00 29.16 197 GLY A N 1
ATOM 1563 C CA . GLY A 1 200 ? 36.618 12.628 52.925 1.00 27.46 197 GLY A CA 1
ATOM 1564 C C . GLY A 1 200 ? 36.390 11.627 51.805 1.00 36.78 197 GLY A C 1
ATOM 1565 O O . GLY A 1 200 ? 35.926 11.977 50.721 1.00 46.47 197 GLY A O 1
ATOM 1566 N N . LEU A 1 201 ? 36.718 10.376 52.083 1.00 32.45 198 LEU A N 1
ATOM 1567 C CA . LEU A 1 201 ? 36.530 9.286 51.149 1.00 34.79 198 LEU A CA 1
ATOM 1568 C C . LEU A 1 201 ? 35.720 8.172 51.806 1.00 34.22 198 LEU A C 1
ATOM 1569 O O . LEU A 1 201 ? 35.989 7.792 52.946 1.00 27.47 198 LEU A O 1
ATOM 1574 N N . SER A 1 202 ? 34.733 7.659 51.088 1.00 27.62 199 SER A N 1
ATOM 1575 C CA . SER A 1 202 ? 34.005 6.494 51.524 1.00 24.63 199 SER A CA 1
ATOM 1576 C C . SER A 1 202 ? 34.193 5.388 50.471 1.00 29.15 199 SER A C 1
ATOM 1577 O O . SER A 1 202 ? 34.307 5.654 49.268 1.00 26.33 199 SER A O 1
ATOM 1580 N N . CYS A 1 203 ? 34.256 4.141 50.913 1.00 27.29 200 CYS A N 1
ATOM 1581 C CA . CYS A 1 203 ? 34.393 3.072 49.956 1.00 25.28 200 CYS A CA 1
ATOM 1582 C C . CYS A 1 203 ? 33.135 2.257 50.024 1.00 25.85 200 CYS A C 1
ATOM 1583 O O . CYS A 1 203 ? 32.761 1.782 51.112 1.00 22.75 200 CYS A O 1
ATOM 1586 N N . ILE A 1 204 ? 32.476 2.105 48.874 1.00 23.14 201 ILE A N 1
ATOM 1587 C CA . ILE A 1 204 ? 31.206 1.365 48.784 1.00 20.74 201 ILE A CA 1
ATOM 1588 C C . ILE A 1 204 ? 31.349 0.126 47.883 1.00 26.13 201 ILE A C 1
ATOM 1589 O O . ILE A 1 204 ? 31.678 0.250 46.692 1.00 27.91 201 ILE A O 1
ATOM 1594 N N . PHE A 1 205 ? 31.119 -1.065 48.431 1.00 22.59 202 PHE A N 1
ATOM 1595 C CA . PHE A 1 205 ? 30.951 -2.268 47.606 1.00 22.44 202 PHE A CA 1
ATOM 1596 C C . PHE A 1 205 ? 29.459 -2.430 47.287 1.00 26.32 202 PHE A C 1
ATOM 1597 O O . PHE A 1 205 ? 28.644 -2.604 48.201 1.00 24.56 202 PHE A O 1
ATOM 1605 N N . ILE A 1 206 ? 29.076 -2.343 46.015 1.00 21.83 203 ILE A N 1
ATOM 1606 C CA . ILE A 1 206 ? 27.648 -2.423 45.699 1.00 25.94 203 ILE A CA 1
ATOM 1607 C C . ILE A 1 206 ? 27.394 -3.543 44.687 1.00 24.07 203 ILE A C 1
ATOM 1608 O O . ILE A 1 206 ? 28.118 -3.664 43.700 1.00 28.21 203 ILE A O 1
ATOM 1613 N N . ARG A 1 207 ? 26.365 -4.346 44.944 1.00 24.89 204 ARG A N 1
ATOM 1614 C CA . ARG A 1 207 ? 26.062 -5.517 44.130 1.00 29.29 204 ARG A CA 1
ATOM 1615 C C . ARG A 1 207 ? 25.263 -5.078 42.900 1.00 25.50 204 ARG A C 1
ATOM 1616 O O . ARG A 1 207 ? 24.572 -4.065 42.932 1.00 23.81 204 ARG A O 1
ATOM 1624 N N . LYS A 1 208 ? 25.395 -5.809 41.802 1.00 32.59 205 LYS A N 1
ATOM 1625 C CA . LYS A 1 208 ? 24.880 -5.313 40.524 1.00 30.72 205 LYS A CA 1
ATOM 1626 C C . LYS A 1 208 ? 23.368 -5.128 40.499 1.00 30.45 205 LYS A C 1
ATOM 1627 O O . LYS A 1 208 ? 22.856 -4.265 39.775 1.00 34.66 205 LYS A O 1
ATOM 1633 N N . ASP A 1 209 ? 22.646 -5.943 41.268 1.00 28.85 206 ASP A N 1
ATOM 1634 C CA . ASP A 1 209 ? 21.181 -5.831 41.306 1.00 31.08 206 ASP A CA 1
ATOM 1635 C C . ASP A 1 209 ? 20.731 -4.521 41.963 1.00 33.82 206 ASP A C 1
ATOM 1636 O O . ASP A 1 209 ? 19.683 -3.970 41.605 1.00 36.91 206 ASP A O 1
ATOM 1649 N N . LEU A 1 211 ? 22.516 -1.614 41.685 1.00 32.81 208 LEU A N 1
ATOM 1650 C CA . LEU A 1 211 ? 22.690 -0.648 40.595 1.00 32.61 208 LEU A CA 1
ATOM 1651 C C . LEU A 1 211 ? 21.484 -0.614 39.651 1.00 30.57 208 LEU A C 1
ATOM 1652 O O . LEU A 1 211 ? 21.038 0.451 39.269 1.00 37.37 208 LEU A O 1
ATOM 1657 N N . GLU A 1 212 ? 20.930 -1.775 39.315 1.00 33.82 209 GLU A N 1
ATOM 1658 C CA . GLU A 1 212 ? 19.674 -1.820 38.565 1.00 46.86 209 GLU A CA 1
ATOM 1659 C C . GLU A 1 212 ? 18.594 -0.955 39.220 1.00 42.75 209 GLU A C 1
ATOM 1660 O O . GLU A 1 212 ? 17.751 -0.355 38.536 1.00 40.63 209 GLU A O 1
ATOM 1666 N N . ARG A 1 213 ? 18.599 -0.904 40.548 1.00 33.06 210 ARG A N 1
ATOM 1667 C CA . ARG A 1 213 ? 17.602 -0.079 41.232 1.00 35.29 210 ARG A CA 1
ATOM 1668 C C . ARG A 1 213 ? 17.866 1.425 41.035 1.00 36.28 210 ARG A C 1
ATOM 1669 O O . ARG A 1 213 ? 16.938 2.234 40.991 1.00 37.03 210 ARG A O 1
ATOM 1677 N N . SER A 1 214 ? 19.135 1.788 40.918 1.00 34.94 211 SER A N 1
ATOM 1678 C CA . SER A 1 214 ? 19.504 3.198 40.796 1.00 39.32 211 SER A CA 1
ATOM 1679 C C . SER A 1 214 ? 19.027 3.677 39.436 1.00 46.37 211 SER A C 1
ATOM 1680 O O . SER A 1 214 ? 18.481 4.764 39.302 1.00 49.07 211 SER A O 1
ATOM 1683 N N . LYS A 1 215 ? 19.212 2.810 38.443 1.00 50.90 212 LYS A N 1
ATOM 1684 C CA . LYS A 1 215 ? 18.856 3.064 37.056 1.00 51.39 212 LYS A CA 1
ATOM 1685 C C . LYS A 1 215 ? 17.416 3.543 36.903 1.00 44.63 212 LYS A C 1
ATOM 1686 O O . LYS A 1 215 ? 17.128 4.381 36.070 1.00 45.14 212 LYS A O 1
ATOM 1692 N N . ASN A 1 216 ? 16.503 3.014 37.699 1.00 45.94 213 ASN A N 1
ATOM 1693 C CA . ASN A 1 216 ? 15.094 3.362 37.524 1.00 58.15 213 ASN A CA 1
ATOM 1694 C C . ASN A 1 216 ? 14.665 4.561 38.369 1.00 61.96 213 ASN A C 1
ATOM 1695 O O . ASN A 1 216 ? 13.495 4.948 38.374 1.00 63.09 213 ASN A O 1
ATOM 1700 N N . LYS A 1 217 ? 15.634 5.140 39.078 1.00 64.12 214 LYS A N 1
ATOM 1701 C CA . LYS A 1 217 ? 15.408 6.299 39.943 1.00 65.72 214 LYS A CA 1
ATOM 1702 C C . LYS A 1 217 ? 15.777 7.590 39.219 1.00 67.55 214 LYS A C 1
ATOM 1703 O O . LYS A 1 217 ? 16.734 7.626 38.445 1.00 68.80 214 LYS A O 1
ATOM 1709 N N . GLN A 1 218 ? 15.023 8.654 39.469 1.00 65.23 215 GLN A N 1
ATOM 1710 C CA . GLN A 1 218 ? 15.374 9.947 38.891 1.00 64.03 215 GLN A CA 1
ATOM 1711 C C . GLN A 1 218 ? 15.846 10.917 39.970 1.00 49.49 215 GLN A C 1
ATOM 1712 O O . GLN A 1 218 ? 15.074 11.742 40.454 1.00 46.75 215 GLN A O 1
ATOM 1718 N N . ILE A 1 219 ? 17.120 10.798 40.335 1.00 42.57 216 ILE A N 1
ATOM 1719 C CA . ILE A 1 219 ? 17.745 11.612 41.382 1.00 42.28 216 ILE A CA 1
ATOM 1720 C C . ILE A 1 219 ? 19.003 12.277 40.825 1.00 36.74 216 ILE A C 1
ATOM 1721 O O . ILE A 1 219 ? 19.542 11.813 39.820 1.00 37.74 216 ILE A O 1
ATOM 1726 N N . PRO A 1 220 ? 19.481 13.348 41.481 1.00 31.86 217 PRO A N 1
ATOM 1727 C CA . PRO A 1 220 ? 20.701 14.040 41.069 1.00 38.86 217 PRO A CA 1
ATOM 1728 C C . PRO A 1 220 ? 21.835 13.060 40.809 1.00 36.39 217 PRO A C 1
ATOM 1729 O O . PRO A 1 220 ? 22.027 12.154 41.602 1.00 32.31 217 PRO A O 1
ATOM 1733 N N . SER A 1 221 ? 22.565 13.254 39.718 1.00 26.08 218 SER A N 1
ATOM 1734 C CA . SER A 1 221 ? 23.745 12.454 39.408 1.00 30.16 218 SER A CA 1
ATOM 1735 C C . SER A 1 221 ? 24.674 12.171 40.572 1.00 31.85 218 SER A C 1
ATOM 1736 O O . SER A 1 221 ? 25.050 11.030 40.813 1.00 35.52 218 SER A O 1
ATOM 1747 N N . LEU A 1 223 ? 24.233 11.930 43.479 1.00 25.09 220 LEU A N 1
ATOM 1748 C CA . LEU A 1 223 ? 23.621 11.112 44.527 1.00 29.01 220 LEU A CA 1
ATOM 1749 C C . LEU A 1 223 ? 23.242 9.722 44.033 1.00 28.21 220 LEU A C 1
ATOM 1750 O O . LEU A 1 223 ? 22.755 8.904 44.809 1.00 28.31 220 LEU A O 1
ATOM 1755 N N . ASN A 1 224 ? 23.481 9.480 42.739 1.00 29.20 221 ASN A N 1
ATOM 1756 C CA . ASN A 1 224 ? 23.090 8.244 42.048 1.00 27.60 221 ASN A CA 1
ATOM 1757 C C . ASN A 1 224 ? 24.232 7.206 41.941 1.00 28.21 221 ASN A C 1
ATOM 1758 O O . ASN A 1 224 ? 25.233 7.439 41.257 1.00 29.37 221 ASN A O 1
ATOM 1763 N N . TYR A 1 225 ? 24.088 6.071 42.629 1.00 29.09 222 TYR A N 1
ATOM 1764 C CA . TYR A 1 225 ? 25.094 5.007 42.567 1.00 33.87 222 TYR A CA 1
ATOM 1765 C C . TYR A 1 225 ? 25.429 4.605 41.103 1.00 32.76 222 TYR A C 1
ATOM 1766 O O . TYR A 1 225 ? 26.591 4.543 40.706 1.00 29.26 222 TYR A O 1
ATOM 1775 N N . LEU A 1 226 ? 24.400 4.349 40.312 1.00 28.74 223 LEU A N 1
ATOM 1776 C CA . LEU A 1 226 ? 24.604 3.910 38.924 1.00 32.89 223 LEU A CA 1
ATOM 1777 C C . LEU A 1 226 ? 25.468 4.874 38.138 1.00 34.97 223 LEU A C 1
ATOM 1778 O O . LEU A 1 226 ? 26.334 4.451 37.361 1.00 38.25 223 LEU A O 1
ATOM 1783 N N . THR A 1 227 ? 25.239 6.167 38.362 1.00 36.90 224 THR A N 1
ATOM 1784 C CA . THR A 1 227 ? 26.042 7.226 37.742 1.00 34.39 224 THR A CA 1
ATOM 1785 C C . THR A 1 227 ? 27.532 7.093 38.090 1.00 35.02 224 THR A C 1
ATOM 1786 O O . THR A 1 227 ? 28.397 7.194 37.229 1.00 39.85 224 THR A O 1
ATOM 1790 N N . HIS A 1 228 ? 27.839 6.825 39.344 1.00 34.73 225 HIS A N 1
ATOM 1791 C CA . HIS A 1 228 ? 29.236 6.626 39.736 1.00 38.13 225 HIS A CA 1
ATOM 1792 C C . HIS A 1 228 ? 29.791 5.293 39.197 1.00 38.41 225 HIS A C 1
ATOM 1793 O O . HIS A 1 228 ? 30.967 5.198 38.816 1.00 37.24 225 HIS A O 1
ATOM 1800 N N . ALA A 1 229 ? 28.953 4.261 39.174 1.00 34.61 226 ALA A N 1
ATOM 1801 C CA . ALA A 1 229 ? 29.365 2.969 38.603 1.00 36.23 226 ALA A CA 1
ATOM 1802 C C . ALA A 1 229 ? 29.824 3.129 37.171 1.00 36.09 226 ALA A C 1
ATOM 1803 O O . ALA A 1 229 ? 30.960 2.762 36.832 1.00 33.22 226 ALA A O 1
ATOM 1805 N N . GLU A 1 230 ? 28.929 3.671 36.336 1.00 34.99 227 GLU A N 1
ATOM 1806 C CA . GLU A 1 230 ? 29.172 3.776 34.889 1.00 39.25 227 GLU A CA 1
ATOM 1807 C C . GLU A 1 230 ? 30.361 4.648 34.588 1.00 37.67 227 GLU A C 1
ATOM 1808 O O . GLU A 1 230 ? 31.010 4.520 33.545 1.00 44.79 227 GLU A O 1
ATOM 1814 N N . ASN A 1 231 ? 30.651 5.551 35.496 1.00 38.66 228 ASN A N 1
ATOM 1815 C CA . ASN A 1 231 ? 31.775 6.447 35.286 1.00 47.02 228 ASN A CA 1
ATOM 1816 C C . ASN A 1 231 ? 32.984 6.023 36.109 1.00 44.67 228 ASN A C 1
ATOM 1817 O O . ASN A 1 231 ? 33.969 6.759 36.181 1.00 39.18 228 ASN A O 1
ATOM 1822 N N . GLN A 1 232 ? 32.892 4.832 36.712 1.00 41.34 229 GLN A N 1
ATOM 1823 C CA . GLN A 1 232 ? 33.952 4.263 37.545 1.00 47.70 229 GLN A CA 1
ATOM 1824 C C . GLN A 1 232 ? 34.432 5.248 38.610 1.00 45.70 229 GLN A C 1
ATOM 1825 O O . GLN A 1 232 ? 35.642 5.462 38.750 1.00 44.36 229 GLN A O 1
ATOM 1831 N N . SER A 1 233 ? 33.496 5.855 39.346 1.00 40.54 230 SER A N 1
ATOM 1832 C CA . SER A 1 233 ? 33.861 6.810 40.416 1.00 41.38 230 SER A CA 1
ATOM 1833 C C . SER A 1 233 ? 34.746 8.013 39.960 1.00 58.23 230 SER A C 1
ATOM 1834 O O . SER A 1 233 ? 35.545 8.570 40.747 1.00 57.06 230 SER A O 1
ATOM 1837 N N . LEU A 1 234 ? 34.586 8.399 38.688 1.00 47.34 231 LEU A N 1
ATOM 1838 C CA . LEU A 1 234 ? 35.180 9.622 38.153 1.00 48.01 231 LEU A CA 1
ATOM 1839 C C . LEU A 1 234 ? 34.118 10.451 37.406 1.00 41.80 231 LEU A C 1
ATOM 1840 O O . LEU A 1 234 ? 34.400 11.031 36.352 1.00 37.38 231 LEU A O 1
ATOM 1845 N N . PHE A 1 235 ? 32.895 10.488 37.934 1.00 36.35 232 PHE A N 1
ATOM 1846 C CA . PHE A 1 235 ? 31.863 11.355 37.358 1.00 43.99 232 PHE A CA 1
ATOM 1847 C C . PHE A 1 235 ? 32.261 12.839 37.488 1.00 43.08 232 PHE A C 1
ATOM 1848 O O . PHE A 1 235 ? 32.155 13.617 36.543 1.00 43.65 232 PHE A O 1
ATOM 1856 N N . ASN A 1 236 ? 32.706 13.216 38.677 1.00 33.36 233 ASN A N 1
ATOM 1857 C CA . ASN A 1 236 ? 33.353 14.498 38.858 1.00 35.42 233 ASN A CA 1
ATOM 1858 C C . ASN A 1 236 ? 34.738 14.210 39.477 1.00 35.67 233 ASN A C 1
ATOM 1859 O O . ASN A 1 236 ? 35.176 13.048 39.486 1.00 32.85 233 ASN A O 1
ATOM 1864 N N . THR A 1 237 ? 35.431 15.236 39.973 1.00 38.87 234 THR A N 1
ATOM 1865 C CA . THR A 1 237 ? 36.753 15.036 40.575 1.00 45.49 234 THR A CA 1
ATOM 1866 C C . THR A 1 237 ? 36.604 14.177 41.833 1.00 47.60 234 THR A C 1
ATOM 1867 O O . THR A 1 237 ? 35.815 14.534 42.714 1.00 46.71 234 THR A O 1
ATOM 1871 N N . PRO A 1 238 ? 37.345 13.045 41.926 1.00 49.26 235 PRO A N 1
ATOM 1872 C CA . PRO A 1 238 ? 37.345 12.284 43.194 1.00 41.95 235 PRO A CA 1
ATOM 1873 C C . PRO A 1 238 ? 38.384 12.867 44.164 1.00 44.43 235 PRO A C 1
ATOM 1874 O O . PRO A 1 238 ? 39.139 13.784 43.794 1.00 41.21 235 PRO A O 1
ATOM 1878 N N . PRO A 1 239 ? 38.430 12.359 45.404 1.00 44.00 236 PRO A N 1
ATOM 1879 C CA . PRO A 1 239 ? 39.437 12.939 46.301 1.00 48.64 236 PRO A CA 1
ATOM 1880 C C . PRO A 1 239 ? 40.740 12.218 46.013 1.00 45.74 236 PRO A C 1
ATOM 1881 O O . PRO A 1 239 ? 41.047 11.194 46.608 1.00 47.45 236 PRO A O 1
ATOM 1885 N N . THR A 1 240 ? 41.481 12.746 45.054 1.00 47.20 237 THR A N 1
ATOM 1886 C CA . THR A 1 240 ? 42.609 12.040 44.486 1.00 42.95 237 THR A CA 1
ATOM 1887 C C . THR A 1 240 ? 43.587 11.600 45.574 1.00 40.47 237 THR A C 1
ATOM 1888 O O . THR A 1 240 ? 43.986 10.452 45.615 1.00 40.62 237 THR A O 1
ATOM 1892 N N . PHE A 1 241 ? 43.961 12.520 46.452 1.00 36.01 238 PHE A N 1
ATOM 1893 C CA . PHE A 1 241 ? 44.923 12.202 47.490 1.00 34.73 238 PHE A CA 1
ATOM 1894 C C . PHE A 1 241 ? 44.443 11.049 48.395 1.00 38.91 238 PHE A C 1
ATOM 1895 O O . PHE A 1 241 ? 45.176 10.077 48.647 1.00 39.87 238 PHE A O 1
ATOM 1903 N N . ALA A 1 242 ? 43.211 11.184 48.887 1.00 35.77 239 ALA A N 1
ATOM 1904 C CA . ALA A 1 242 ? 42.526 10.158 49.669 1.00 35.69 239 ALA A CA 1
ATOM 1905 C C . ALA A 1 242 ? 42.567 8.764 49.017 1.00 29.45 239 ALA A C 1
ATOM 1906 O O . ALA A 1 242 ? 42.851 7.756 49.678 1.00 30.50 239 ALA A O 1
ATOM 1908 N N . ILE A 1 243 ? 42.292 8.719 47.723 1.00 24.82 240 ILE A N 1
ATOM 1909 C CA . ILE A 1 243 ? 42.338 7.478 46.976 1.00 33.02 240 ILE A CA 1
ATOM 1910 C C . ILE A 1 243 ? 43.774 6.966 46.896 1.00 35.46 240 ILE A C 1
ATOM 1911 O O . ILE A 1 243 ? 44.034 5.758 46.977 1.00 29.25 240 ILE A O 1
ATOM 1916 N N . TYR A 1 244 ? 44.713 7.891 46.764 1.00 35.00 241 TYR A N 1
ATOM 1917 C CA . TYR A 1 244 ? 46.112 7.510 46.745 1.00 36.05 241 TYR A CA 1
ATOM 1918 C C . TYR A 1 244 ? 46.544 6.876 48.068 1.00 29.00 241 TYR A C 1
ATOM 1919 O O . TYR A 1 244 ? 47.296 5.920 48.051 1.00 29.21 241 TYR A O 1
ATOM 1936 N N . PHE A 1 246 ? 44.362 5.407 50.319 1.00 27.98 243 PHE A N 1
ATOM 1937 C CA . PHE A 1 246 ? 43.622 4.149 50.370 1.00 23.97 243 PHE A CA 1
ATOM 1938 C C . PHE A 1 246 ? 44.415 3.073 49.662 1.00 28.08 243 PHE A C 1
ATOM 1939 O O . PHE A 1 246 ? 44.542 1.931 50.115 1.00 24.91 243 PHE A O 1
ATOM 1947 N N . ASN A 1 247 ? 44.954 3.442 48.515 1.00 30.12 244 ASN A N 1
ATOM 1948 C CA . ASN A 1 247 ? 45.698 2.489 47.735 1.00 24.99 244 ASN A CA 1
ATOM 1949 C C . ASN A 1 247 ? 46.971 2.019 48.457 1.00 26.19 244 ASN A C 1
ATOM 1950 O O . ASN A 1 247 ? 47.292 0.833 48.432 1.00 30.62 244 ASN A O 1
ATOM 1955 N N . LEU A 1 248 ? 47.689 2.934 49.096 1.00 23.64 245 LEU A N 1
ATOM 1956 C CA . LEU A 1 248 ? 48.819 2.543 49.951 1.00 29.20 245 LEU A CA 1
ATOM 1957 C C . LEU A 1 248 ? 48.369 1.647 51.085 1.00 28.45 245 LEU A C 1
ATOM 1958 O O . LEU A 1 248 ? 49.087 0.736 51.491 1.00 29.19 245 LEU A O 1
ATOM 1963 N N . GLU A 1 249 ? 47.170 1.903 51.589 1.00 30.39 246 GLU A N 1
ATOM 1964 C CA . GLU A 1 249 ? 46.612 1.106 52.677 1.00 25.64 246 GLU A CA 1
ATOM 1965 C C . GLU A 1 249 ? 46.312 -0.308 52.223 1.00 24.30 246 GLU A C 1
ATOM 1966 O O . GLU A 1 249 ? 46.668 -1.261 52.930 1.00 22.81 246 GLU A O 1
ATOM 1980 N N . ASP A 1 251 ? 47.791 -1.913 49.776 1.00 27.41 248 ASP A N 1
ATOM 1981 C CA . ASP A 1 251 ? 49.085 -2.593 49.662 1.00 30.25 248 ASP A CA 1
ATOM 1982 C C . ASP A 1 251 ? 49.547 -3.043 51.029 1.00 24.03 248 ASP A C 1
ATOM 1983 O O . ASP A 1 251 ? 50.019 -4.159 51.201 1.00 23.90 248 ASP A O 1
ATOM 1988 N N . TRP A 1 252 ? 49.414 -2.152 52.001 1.00 28.04 249 TRP A N 1
ATOM 1989 C CA . TRP A 1 252 ? 49.838 -2.439 53.369 1.00 29.65 249 TRP A CA 1
ATOM 1990 C C . TRP A 1 252 ? 49.057 -3.608 53.984 1.00 25.31 249 TRP A C 1
ATOM 1991 O O . TRP A 1 252 ? 49.623 -4.440 54.683 1.00 26.65 249 TRP A O 1
ATOM 2002 N N . LEU A 1 253 ? 47.770 -3.701 53.674 1.00 27.81 250 LEU A N 1
ATOM 2003 C CA . LEU A 1 253 ? 46.952 -4.829 54.113 1.00 28.56 250 LEU A CA 1
ATOM 2004 C C . LEU A 1 253 ? 47.372 -6.131 53.400 1.00 27.73 250 LEU A C 1
ATOM 2005 O O . LEU A 1 253 ? 47.455 -7.191 54.017 1.00 24.22 250 LEU A O 1
ATOM 2010 N N . LEU A 1 254 ? 47.616 -6.038 52.097 1.00 21.45 251 LEU 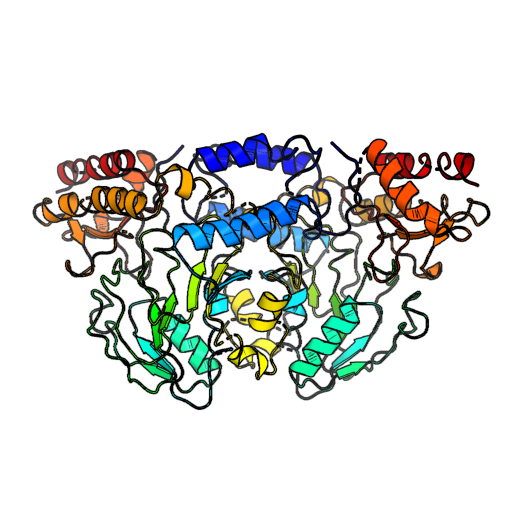A N 1
ATOM 2011 C CA . LEU A 1 254 ? 48.151 -7.153 51.347 1.00 20.67 251 LEU A CA 1
ATOM 2012 C C . LEU A 1 254 ? 49.484 -7.611 51.926 1.00 27.73 251 LEU A C 1
ATOM 2013 O O . LEU A 1 254 ? 49.674 -8.814 52.149 1.00 28.85 251 LEU A O 1
ATOM 2018 N N . ASN A 1 255 ? 50.421 -6.688 52.150 1.00 23.46 252 ASN A N 1
ATOM 2019 C CA . ASN A 1 255 ? 51.772 -7.108 52.548 1.00 33.19 252 ASN A CA 1
ATOM 2020 C C . ASN A 1 255 ? 51.781 -7.760 53.924 1.00 37.55 252 ASN A C 1
ATOM 2021 O O . ASN A 1 255 ? 52.767 -8.343 54.353 1.00 50.56 252 ASN A O 1
ATOM 2026 N N . GLN A 1 256 ? 50.653 -7.698 54.597 1.00 36.32 253 GLN A N 1
ATOM 2027 C CA . GLN A 1 256 ? 50.541 -8.221 55.938 1.00 42.81 253 GLN A CA 1
ATOM 2028 C C . GLN A 1 256 ? 50.015 -9.644 55.987 1.00 42.20 253 GLN A C 1
ATOM 2029 O O . GLN A 1 256 ? 50.022 -10.271 57.038 1.00 43.07 253 GLN A O 1
ATOM 2035 N N . GLY A 1 257 ? 49.529 -10.139 54.863 1.00 37.59 254 GLY A N 1
ATOM 2036 C CA . GLY A 1 257 ? 48.984 -11.484 54.818 1.00 32.82 254 GLY A CA 1
ATOM 2037 C C . GLY A 1 257 ? 47.484 -11.507 54.541 1.00 32.35 254 GLY A C 1
ATOM 2038 O O . GLY A 1 257 ? 46.899 -12.567 54.481 1.00 34.66 254 GLY A O 1
ATOM 2039 N N . GLY A 1 258 ? 46.858 -10.345 54.364 1.00 30.01 255 GLY A N 1
ATOM 2040 C CA . GLY A 1 258 ? 45.423 -10.310 54.127 1.00 27.69 255 GLY A CA 1
ATOM 2041 C C . GLY A 1 258 ? 44.588 -10.251 55.404 1.00 31.45 255 GLY A C 1
ATOM 2042 O O . GLY A 1 258 ? 45.120 -10.222 56.533 1.00 27.04 255 GLY A O 1
ATOM 2043 N N . LEU A 1 259 ? 43.267 -10.258 55.223 1.00 30.63 256 LEU A N 1
ATOM 2044 C CA . LEU A 1 259 ? 42.324 -10.025 56.318 1.00 29.70 256 LEU A CA 1
ATOM 2045 C C . LEU A 1 259 ? 42.323 -11.029 57.474 1.00 32.42 256 LEU A C 1
ATOM 2046 O O . LEU A 1 259 ? 42.078 -10.634 58.606 1.00 28.05 256 LEU A O 1
ATOM 2051 N N . ASP A 1 260 ? 42.592 -12.311 57.208 1.00 35.74 257 ASP A N 1
ATOM 2052 C CA . ASP A 1 260 ? 42.726 -13.309 58.282 1.00 30.96 257 ASP A CA 1
ATOM 2053 C C . ASP A 1 260 ? 43.916 -13.017 59.210 1.00 33.08 257 ASP A C 1
ATOM 2054 O O . ASP A 1 260 ? 43.824 -13.192 60.435 1.00 31.72 257 ASP A O 1
ATOM 2059 N N . LYS A 1 261 ? 45.043 -12.619 58.631 1.00 31.33 258 LYS A N 1
ATOM 2060 C CA . LYS A 1 261 ? 46.180 -12.222 59.436 1.00 32.97 258 LYS A CA 1
ATOM 2061 C C . LYS A 1 261 ? 45.844 -10.985 60.282 1.00 32.73 258 LYS A C 1
ATOM 2062 O O . LYS A 1 261 ? 46.195 -10.911 61.477 1.00 25.98 258 LYS A O 1
ATOM 2068 N N . VAL A 1 262 ? 45.186 -10.008 59.655 1.00 28.11 259 VAL A N 1
ATOM 2069 C CA . VAL A 1 262 ? 44.853 -8.755 60.328 1.00 26.48 259 VAL A CA 1
ATOM 2070 C C . VAL A 1 262 ? 43.922 -9.069 61.497 1.00 23.53 259 VAL A C 1
ATOM 2071 O O . VAL A 1 262 ? 44.135 -8.622 62.627 1.00 29.73 259 VAL A O 1
ATOM 2075 N N . HIS A 1 263 ? 42.947 -9.926 61.225 1.00 27.53 260 HIS A N 1
ATOM 2076 C CA . HIS A 1 263 ? 41.986 -10.360 62.214 1.00 29.13 260 HIS A CA 1
ATOM 2077 C C . HIS A 1 263 ? 42.641 -11.111 63.383 1.00 30.15 260 HIS A C 1
ATOM 2078 O O . HIS A 1 263 ? 42.224 -10.936 64.531 1.00 28.68 260 HIS A O 1
ATOM 2085 N N . GLU A 1 264 ? 43.678 -11.903 63.118 1.00 21.79 261 GLU A N 1
ATOM 2086 C CA . GLU A 1 264 ? 44.356 -12.591 64.220 1.00 31.21 261 GLU A CA 1
ATOM 2087 C C . GLU A 1 264 ? 45.088 -11.598 65.140 1.00 28.09 261 GLU A C 1
ATOM 2088 O O . GLU A 1 264 ? 45.081 -11.750 66.372 1.00 29.15 261 GLU A O 1
ATOM 2094 N N . LYS A 1 265 ? 45.708 -10.583 64.540 1.00 27.83 262 LYS A N 1
ATOM 2095 C CA . LYS A 1 265 ? 46.409 -9.587 65.321 1.00 28.54 262 LYS A CA 1
ATOM 2096 C C . LYS A 1 265 ? 45.403 -8.783 66.126 1.00 30.08 262 LYS A C 1
ATOM 2097 O O . LYS A 1 265 ? 45.654 -8.425 67.290 1.00 26.74 262 LYS A O 1
ATOM 2103 N N . ASN A 1 266 ? 44.255 -8.514 65.510 1.00 29.03 263 ASN A N 1
ATOM 2104 C CA . ASN A 1 266 ? 43.259 -7.690 66.180 1.00 28.11 263 ASN A CA 1
ATOM 2105 C C . ASN A 1 266 ? 42.691 -8.430 67.402 1.00 25.92 263 ASN A C 1
ATOM 2106 O O . ASN A 1 266 ? 42.593 -7.858 68.488 1.00 23.60 263 ASN A O 1
ATOM 2111 N N . SER A 1 267 ? 42.384 -9.716 67.229 1.00 30.24 264 SER A N 1
ATOM 2112 C CA . SER A 1 267 ? 41.926 -10.553 68.329 1.00 28.97 264 SER A CA 1
ATOM 2113 C C . SER A 1 267 ? 42.938 -10.621 69.446 1.00 28.35 264 SER A C 1
ATOM 2114 O O . SER A 1 267 ? 42.572 -10.604 70.617 1.00 32.23 264 SER A O 1
ATOM 2117 N N . GLN A 1 268 ? 44.220 -10.668 69.109 1.00 24.89 265 GLN A N 1
ATOM 2118 C CA . GLN A 1 268 ? 45.238 -10.704 70.167 1.00 26.36 265 GLN A CA 1
ATOM 2119 C C . GLN A 1 268 ? 45.219 -9.386 71.010 1.00 31.31 265 GLN A C 1
ATOM 2120 O O . GLN A 1 268 ? 45.331 -9.390 72.254 1.00 33.27 265 GLN A O 1
ATOM 2126 N N . LYS A 1 269 ? 45.079 -8.264 70.308 1.00 24.25 266 LYS A N 1
ATOM 2127 C CA . LYS A 1 269 ? 45.102 -6.957 70.918 1.00 23.69 266 LYS A CA 1
ATOM 2128 C C . LYS A 1 269 ? 43.881 -6.793 71.808 1.00 26.63 266 LYS A C 1
ATOM 2129 O O . LYS A 1 269 ? 44.004 -6.367 72.964 1.00 31.71 266 LYS A O 1
ATOM 2135 N N . ALA A 1 270 ? 42.713 -7.144 71.271 1.00 19.07 267 ALA A N 1
ATOM 2136 C CA . ALA A 1 270 ? 41.457 -7.022 72.017 1.00 24.95 267 ALA A CA 1
ATOM 2137 C C . ALA A 1 270 ? 41.437 -7.945 73.249 1.00 29.79 267 ALA A C 1
ATOM 2138 O O . ALA A 1 270 ? 41.066 -7.545 74.335 1.00 27.37 267 ALA A O 1
ATOM 2140 N N . THR A 1 271 ? 41.792 -9.200 73.047 1.00 30.21 268 THR A N 1
ATOM 2141 C CA . THR A 1 271 ? 41.846 -10.144 74.146 1.00 31.50 268 THR A CA 1
ATOM 2142 C C . THR A 1 271 ? 42.684 -9.598 75.316 1.00 33.06 268 THR A C 1
ATOM 2143 O O . THR A 1 271 ? 42.277 -9.652 76.466 1.00 36.86 268 THR A O 1
ATOM 2155 N N . LEU A 1 273 ? 43.468 -6.463 75.942 1.00 27.34 270 LEU A N 1
ATOM 2156 C CA . LEU A 1 273 ? 42.851 -5.312 76.601 1.00 28.29 270 LEU A CA 1
ATOM 2157 C C . LEU A 1 273 ? 41.633 -5.705 77.441 1.00 27.42 270 LEU A C 1
ATOM 2158 O O . LEU A 1 273 ? 41.493 -5.265 78.589 1.00 26.71 270 LEU A O 1
ATOM 2163 N N . TYR A 1 274 ? 40.762 -6.542 76.893 1.00 23.58 271 TYR A N 1
ATOM 2164 C CA . TYR A 1 274 ? 39.601 -6.986 77.669 1.00 26.24 271 TYR A CA 1
ATOM 2165 C C . TYR A 1 274 ? 40.020 -7.773 78.923 1.00 32.70 271 TYR A C 1
ATOM 2166 O O . TYR A 1 274 ? 39.352 -7.680 79.952 1.00 26.40 271 TYR A O 1
ATOM 2175 N N . GLU A 1 275 ? 41.107 -8.553 78.831 1.00 27.56 272 GLU A N 1
ATOM 2176 C CA . GLU A 1 275 ? 41.646 -9.233 80.010 1.00 31.52 272 GLU A CA 1
ATOM 2177 C C . GLU A 1 275 ? 42.108 -8.224 81.058 1.00 33.43 272 GLU A C 1
ATOM 2178 O O . GLU A 1 275 ? 41.931 -8.449 82.251 1.00 28.86 272 GLU A O 1
ATOM 2184 N N . CYS A 1 276 ? 42.695 -7.111 80.608 1.00 30.97 273 CYS A N 1
ATOM 2185 C CA . CYS A 1 276 ? 43.110 -6.096 81.544 1.00 31.84 273 CYS A CA 1
ATOM 2186 C C . CYS A 1 276 ? 41.906 -5.571 82.352 1.00 35.34 273 CYS A C 1
ATOM 2187 O O . CYS A 1 276 ? 42.012 -5.354 83.575 1.00 42.00 273 CYS A O 1
ATOM 2190 N N . ILE A 1 277 ? 40.764 -5.416 81.681 1.00 24.38 274 ILE A N 1
ATOM 2191 C CA . ILE A 1 277 ? 39.524 -4.991 82.323 1.00 30.40 274 ILE A CA 1
ATOM 2192 C C . ILE A 1 277 ? 38.941 -6.038 83.309 1.00 31.81 274 ILE A C 1
ATOM 2193 O O . ILE A 1 277 ? 38.579 -5.713 84.445 1.00 25.64 274 ILE A O 1
ATOM 2198 N N . ASP A 1 278 ? 38.841 -7.271 82.841 1.00 27.14 275 ASP A N 1
ATOM 2199 C CA . ASP A 1 278 ? 38.214 -8.350 83.571 1.00 28.30 275 ASP A CA 1
ATOM 2200 C C . ASP A 1 278 ? 39.046 -8.776 84.767 1.00 30.06 275 ASP A C 1
ATOM 2201 O O . ASP A 1 278 ? 38.510 -9.291 85.748 1.00 29.96 275 ASP A O 1
ATOM 2206 N N . LEU A 1 279 ? 40.355 -8.562 84.706 1.00 33.21 276 LEU A N 1
ATOM 2207 C CA . LEU A 1 279 ? 41.207 -9.009 85.811 1.00 33.74 276 LEU A CA 1
ATOM 2208 C C . LEU A 1 279 ? 41.541 -7.891 86.787 1.00 36.48 276 LEU A C 1
ATOM 2209 O O . LEU A 1 279 ? 42.395 -8.054 87.679 1.00 33.08 276 LEU A O 1
ATOM 2214 N N . SER A 1 280 ? 40.852 -6.762 86.611 1.00 32.63 277 SER A N 1
ATOM 2215 C CA . SER A 1 280 ? 41.072 -5.563 87.425 1.00 27.67 277 SER A CA 1
ATOM 2216 C C . SER A 1 280 ? 40.312 -5.555 88.752 1.00 29.00 277 SER A C 1
ATOM 2217 O O . SER A 1 280 ? 40.199 -4.492 89.379 1.00 35.97 277 SER A O 1
ATOM 2220 N N . ASN A 1 281 ? 39.800 -6.712 89.189 1.00 24.98 278 ASN A N 1
ATOM 2221 C CA . ASN A 1 281 ? 39.063 -6.780 90.467 1.00 23.10 278 ASN A CA 1
ATOM 2222 C C . ASN A 1 281 ? 37.948 -5.689 90.480 1.00 34.25 278 ASN A C 1
ATOM 2223 O O . ASN A 1 281 ? 37.720 -4.995 91.482 1.00 31.33 278 ASN A O 1
ATOM 2228 N N . GLY A 1 282 ? 37.279 -5.536 89.334 1.00 35.14 279 GLY A N 1
ATOM 2229 C CA . GLY A 1 282 ? 36.158 -4.616 89.186 1.00 30.40 279 GLY A CA 1
ATOM 2230 C C . GLY A 1 282 ? 36.479 -3.122 89.122 1.00 34.38 279 GLY A C 1
ATOM 2231 O O . GLY A 1 282 ? 35.568 -2.291 89.112 1.00 38.99 279 GLY A O 1
ATOM 2232 N N . PHE A 1 283 ? 37.758 -2.761 89.096 1.00 30.29 280 PHE A N 1
ATOM 2233 C CA . PHE A 1 283 ? 38.112 -1.337 89.069 1.00 31.40 280 PHE A CA 1
ATOM 2234 C C . PHE A 1 283 ? 37.777 -0.709 87.704 1.00 35.64 280 PHE A C 1
ATOM 2235 O O . PHE A 1 283 ? 37.286 0.426 87.642 1.00 39.19 280 PHE A O 1
ATOM 2243 N N . TYR A 1 284 ? 38.047 -1.451 86.626 1.00 23.48 281 TYR A N 1
ATOM 2244 C CA . TYR A 1 284 ? 37.548 -1.101 85.288 1.00 24.38 281 TYR A CA 1
ATOM 2245 C C . TYR A 1 284 ? 36.344 -1.952 84.926 1.00 29.20 281 TYR A C 1
ATOM 2246 O O . TYR A 1 284 ? 36.287 -3.137 85.245 1.00 30.62 281 TYR A O 1
ATOM 2255 N N . LYS A 1 285 ? 35.394 -1.364 84.221 1.00 34.33 282 LYS A N 1
ATOM 2256 C CA . LYS A 1 285 ? 34.249 -2.123 83.766 1.00 30.94 282 LYS A CA 1
ATOM 2257 C C . LYS A 1 285 ? 33.843 -1.730 82.355 1.00 24.79 282 LYS A C 1
ATOM 2258 O O . LYS A 1 285 ? 33.722 -0.546 82.028 1.00 27.35 282 LYS A O 1
ATOM 2264 N N . GLY A 1 286 ? 33.623 -2.727 81.514 1.00 26.40 283 GLY A N 1
ATOM 2265 C CA . GLY A 1 286 ? 33.271 -2.433 80.140 1.00 25.77 283 GLY A CA 1
ATOM 2266 C C . GLY A 1 286 ? 31.797 -2.129 79.973 1.00 32.68 283 GLY A C 1
ATOM 2267 O O . GLY A 1 286 ? 30.959 -2.653 80.708 1.00 31.12 283 GLY A O 1
ATOM 2268 N N . HIS A 1 287 ? 31.478 -1.254 79.024 1.00 33.10 284 HIS A N 1
ATOM 2269 C CA . HIS A 1 287 ? 30.088 -0.983 78.695 1.00 32.79 284 HIS A CA 1
ATOM 2270 C C . HIS A 1 287 ? 29.393 -2.197 78.037 1.00 29.93 284 HIS A C 1
ATOM 2271 O O . HIS A 1 287 ? 28.219 -2.464 78.278 1.00 29.60 284 HIS A O 1
ATOM 2278 N N . ALA A 1 288 ? 30.109 -2.914 77.188 1.00 27.34 285 ALA A N 1
ATOM 2279 C CA . ALA A 1 288 ? 29.472 -3.944 76.369 1.00 30.33 285 ALA A CA 1
ATOM 2280 C C . ALA A 1 288 ? 29.293 -5.281 77.060 1.00 32.41 285 ALA A C 1
ATOM 2281 O O . ALA A 1 288 ? 30.199 -5.769 77.718 1.00 30.88 285 ALA A O 1
ATOM 2283 N N . ASP A 1 289 ? 28.121 -5.874 76.866 1.00 32.71 286 ASP A N 1
ATOM 2284 C CA . ASP A 1 289 ? 27.936 -7.296 77.015 1.00 36.56 286 ASP A CA 1
ATOM 2285 C C . ASP A 1 289 ? 29.133 -8.039 76.426 1.00 40.40 286 ASP A C 1
ATOM 2286 O O . ASP A 1 289 ? 29.591 -7.722 75.329 1.00 36.04 286 ASP A O 1
ATOM 2291 N N . LYS A 1 290 ? 29.631 -9.045 77.136 1.00 36.42 287 LYS A N 1
ATOM 2292 C CA . LYS A 1 290 ? 30.842 -9.721 76.704 1.00 37.47 287 LYS A CA 1
ATOM 2293 C C . LYS A 1 290 ? 30.705 -10.415 75.342 1.00 38.67 287 LYS A C 1
ATOM 2294 O O . LYS A 1 290 ? 31.660 -10.457 74.542 1.00 41.21 287 LYS A O 1
ATOM 2300 N N . LYS A 1 291 ? 29.523 -10.963 75.079 1.00 34.31 288 LYS A N 1
ATOM 2301 C CA . LYS A 1 291 ? 29.299 -11.669 73.822 1.00 38.77 288 LYS A CA 1
ATOM 2302 C C . LYS A 1 291 ? 29.444 -10.720 72.631 1.00 30.99 288 LYS A C 1
ATOM 2303 O O . LYS A 1 291 ? 29.737 -11.163 71.541 1.00 30.57 288 LYS A O 1
ATOM 2309 N N . ASP A 1 292 ? 29.240 -9.423 72.852 1.00 31.83 289 ASP A N 1
ATOM 2310 C CA . ASP A 1 292 ? 29.205 -8.447 71.753 1.00 35.69 289 ASP A CA 1
ATOM 2311 C C . ASP A 1 292 ? 30.386 -7.469 71.705 1.00 32.43 289 ASP A C 1
ATOM 2312 O O . ASP A 1 292 ? 30.387 -6.487 70.928 1.00 22.09 289 ASP A O 1
ATOM 2317 N N . ARG A 1 293 ? 31.397 -7.748 72.516 1.00 30.54 290 ARG A N 1
ATOM 2318 C CA . ARG A 1 293 ? 32.576 -6.893 72.597 1.00 23.08 290 ARG A CA 1
ATOM 2319 C C . ARG A 1 293 ? 33.219 -6.657 71.242 1.00 26.94 290 ARG A C 1
ATOM 2320 O O . ARG A 1 293 ? 33.605 -7.620 70.541 1.00 22.80 290 ARG A O 1
ATOM 2328 N N . SER A 1 294 ? 33.315 -5.376 70.869 1.00 23.96 291 SER A N 1
ATOM 2329 C CA . SER A 1 294 ? 33.960 -4.990 69.617 1.00 31.23 291 SER A CA 1
ATOM 2330 C C . SER A 1 294 ? 35.446 -5.272 69.725 1.00 30.68 291 SER A C 1
ATOM 2331 O O . SER A 1 294 ? 36.030 -5.131 70.813 1.00 25.49 291 SER A O 1
ATOM 2334 N N . LEU A 1 295 ? 36.046 -5.675 68.604 1.00 29.40 292 LEU A N 1
ATOM 2335 C CA . LEU A 1 295 ? 37.508 -5.795 68.490 1.00 27.46 292 LEU A CA 1
ATOM 2336 C C . LEU A 1 295 ? 38.194 -4.479 68.165 1.00 26.48 292 LEU A C 1
ATOM 2337 O O . LEU A 1 295 ? 39.416 -4.377 68.223 1.00 35.58 292 LEU A O 1
ATOM 2350 N N . ASN A 1 297 ? 36.695 -1.001 69.011 1.00 23.67 294 ASN A N 1
ATOM 2351 C CA . ASN A 1 297 ? 36.512 0.098 69.952 1.00 26.18 294 ASN A CA 1
ATOM 2352 C C . ASN A 1 297 ? 36.160 -0.458 71.335 1.00 26.96 294 ASN A C 1
ATOM 2353 O O . ASN A 1 297 ? 35.144 -1.135 71.495 1.00 24.84 294 ASN A O 1
ATOM 2358 N N . VAL A 1 298 ? 37.016 -0.191 72.313 1.00 27.62 295 VAL A N 1
ATOM 2359 C CA . VAL A 1 298 ? 36.808 -0.685 73.677 1.00 29.31 295 VAL A CA 1
ATOM 2360 C C . VAL A 1 298 ? 36.391 0.454 74.578 1.00 26.05 295 VAL A C 1
ATOM 2361 O O . VAL A 1 298 ? 37.201 1.275 74.977 1.00 21.23 295 VAL A O 1
ATOM 2365 N N . SER A 1 299 ? 35.103 0.469 74.897 1.00 30.51 296 SER A N 1
ATOM 2366 C CA . SER A 1 299 ? 34.512 1.449 75.781 1.00 32.69 296 SER A CA 1
ATOM 2367 C C . SER A 1 299 ? 34.396 0.895 77.202 1.00 32.21 296 SER A C 1
ATOM 2368 O O . SER A 1 299 ? 33.784 -0.137 77.406 1.00 26.95 296 SER A O 1
ATOM 2371 N N . PHE A 1 300 ? 35.005 1.577 78.170 1.00 26.72 297 PHE A N 1
ATOM 2372 C CA . PHE A 1 300 ? 34.921 1.158 79.556 1.00 27.10 297 PHE A CA 1
ATOM 2373 C C . PHE A 1 300 ? 34.906 2.366 80.523 1.00 27.40 297 PHE A C 1
ATOM 2374 O O . PHE A 1 300 ? 35.122 3.511 80.114 1.00 30.94 297 PHE A O 1
ATOM 2382 N N . ASN A 1 301 ? 34.609 2.097 81.793 1.00 29.28 298 ASN A N 1
ATOM 2383 C CA . ASN A 1 301 ? 34.547 3.108 82.846 1.00 28.91 298 ASN A CA 1
ATOM 2384 C C . ASN A 1 301 ? 35.382 2.673 84.042 1.00 32.26 298 ASN A C 1
ATOM 2385 O O . ASN A 1 301 ? 35.620 1.480 84.239 1.00 30.98 298 ASN A O 1
ATOM 2390 N N . ILE A 1 302 ? 35.761 3.638 84.882 1.00 29.61 299 ILE A N 1
ATOM 2391 C CA . ILE A 1 302 ? 36.350 3.329 86.162 1.00 31.59 299 ILE A CA 1
ATOM 2392 C C . ILE A 1 302 ? 35.140 3.232 87.097 1.00 37.08 299 ILE A C 1
ATOM 2393 O O . ILE A 1 302 ? 34.582 4.242 87.495 1.00 34.88 299 ILE A O 1
ATOM 2398 N N . ALA A 1 303 ? 34.717 2.009 87.396 1.00 37.87 300 ALA A N 1
ATOM 2399 C CA . ALA A 1 303 ? 33.378 1.765 87.941 1.00 44.86 300 ALA A CA 1
ATOM 2400 C C . ALA A 1 303 ? 33.067 2.499 89.250 1.00 48.45 300 ALA A C 1
ATOM 2401 O O . ALA A 1 303 ? 31.983 3.067 89.401 1.00 52.34 300 ALA A O 1
ATOM 2403 N N . LYS A 1 304 ? 34.012 2.468 90.190 1.00 47.19 301 LYS A N 1
ATOM 2404 C CA . LYS A 1 304 ? 33.816 3.038 91.520 1.00 62.06 301 LYS A CA 1
ATOM 2405 C C . LYS A 1 304 ? 33.724 4.563 91.484 1.00 61.38 301 LYS A C 1
ATOM 2406 O O . LYS A 1 304 ? 32.914 5.170 92.188 1.00 60.33 301 LYS A O 1
ATOM 2412 N N . ASN A 1 305 ? 34.558 5.173 90.649 1.00 53.64 302 ASN A N 1
ATOM 2413 C CA . ASN A 1 305 ? 34.813 6.589 90.757 1.00 45.28 302 ASN A CA 1
ATOM 2414 C C . ASN A 1 305 ? 34.968 7.255 89.395 1.00 38.69 302 ASN A C 1
ATOM 2415 O O . ASN A 1 305 ? 36.057 7.276 88.826 1.00 33.58 302 ASN A O 1
ATOM 2420 N N . LYS A 1 306 ? 33.883 7.820 88.885 1.00 34.89 303 LYS A N 1
ATOM 2421 C CA . LYS A 1 306 ? 33.922 8.464 87.589 1.00 39.30 303 LYS A CA 1
ATOM 2422 C C . LYS A 1 306 ? 34.889 9.661 87.576 1.00 42.67 303 LYS A C 1
ATOM 2423 O O . LYS A 1 306 ? 35.522 9.944 86.563 1.00 42.00 303 LYS A O 1
ATOM 2429 N N . ASP A 1 307 ? 35.039 10.339 88.708 1.00 38.91 304 ASP A N 1
ATOM 2430 C CA . ASP A 1 307 ? 35.940 11.481 88.740 1.00 39.05 304 ASP A CA 1
ATOM 2431 C C . ASP A 1 307 ? 37.377 11.080 88.406 1.00 38.19 304 ASP A C 1
ATOM 2432 O O . ASP A 1 307 ? 38.166 11.917 87.978 1.00 39.52 304 ASP A O 1
ATOM 2437 N N . LEU A 1 308 ? 37.728 9.812 88.604 1.00 33.69 305 LEU A N 1
ATOM 2438 C CA . LEU A 1 308 ? 39.026 9.333 88.122 1.00 33.99 305 LEU A CA 1
ATOM 2439 C C . LEU A 1 308 ? 39.192 9.325 86.563 1.00 36.45 305 LEU A C 1
ATOM 2440 O O . LEU A 1 308 ? 40.306 9.273 86.057 1.00 30.47 305 LEU A O 1
ATOM 2445 N N . GLU A 1 309 ? 38.101 9.387 85.809 1.00 32.32 306 GLU A N 1
ATOM 2446 C CA . GLU A 1 309 ? 38.227 9.271 84.368 1.00 31.73 306 GLU A CA 1
ATOM 2447 C C . GLU A 1 309 ? 38.988 10.424 83.693 1.00 33.57 306 GLU A C 1
ATOM 2448 O O . GLU A 1 309 ? 39.879 10.162 82.889 1.00 36.72 306 GLU A O 1
ATOM 2454 N N . PRO A 1 310 ? 38.656 11.694 84.016 1.00 36.04 307 PRO A N 1
ATOM 2455 C CA . PRO A 1 310 ? 39.441 12.761 83.384 1.00 32.60 307 PRO A CA 1
ATOM 2456 C C . PRO A 1 310 ? 40.889 12.700 83.848 1.00 32.27 307 PRO A C 1
ATOM 2457 O O . PRO A 1 310 ? 41.777 13.150 83.130 1.00 32.21 307 PRO A O 1
ATOM 2461 N N A LEU A 1 311 ? 41.117 12.137 85.031 0.57 28.10 308 LEU A N 1
ATOM 2462 N N B LEU A 1 311 ? 41.129 12.151 85.036 0.43 28.42 308 LEU A N 1
ATOM 2463 C CA A LEU A 1 311 ? 42.474 11.981 85.549 0.57 28.11 308 LEU A CA 1
ATOM 2464 C CA B LEU A 1 311 ? 42.499 11.997 85.532 0.43 28.96 308 LEU A CA 1
ATOM 2465 C C A LEU A 1 311 ? 43.255 10.888 84.789 0.57 30.33 308 LEU A C 1
ATOM 2466 C C B LEU A 1 311 ? 43.261 10.889 84.777 0.43 30.58 308 LEU A C 1
ATOM 2467 O O A LEU A 1 311 ? 44.435 11.049 84.438 0.57 31.33 308 LEU A O 1
ATOM 2468 O O B LEU A 1 311 ? 44.437 11.042 84.420 0.43 31.18 308 LEU A O 1
ATOM 2477 N N . PHE A 1 312 ? 42.581 9.774 84.539 1.00 27.28 309 PHE A N 1
ATOM 2478 C CA . PHE A 1 312 ? 43.114 8.717 83.696 1.00 23.92 309 PHE A CA 1
ATOM 2479 C C . PHE A 1 312 ? 43.537 9.290 82.315 1.00 26.15 309 PHE A C 1
ATOM 2480 O O . PHE A 1 312 ? 44.658 9.061 81.843 1.00 22.49 309 PHE A O 1
ATOM 2488 N N . VAL A 1 313 ? 42.638 10.043 81.678 1.00 29.33 310 VAL A N 1
ATOM 2489 C CA . VAL A 1 313 ? 42.927 10.615 80.358 1.00 33.93 310 VAL A CA 1
ATOM 2490 C C . VAL A 1 313 ? 44.143 11.549 80.353 1.00 32.56 310 VAL A C 1
ATOM 2491 O O . VAL A 1 313 ? 44.992 11.468 79.466 1.00 25.56 310 VAL A O 1
ATOM 2495 N N . LYS A 1 314 ? 44.236 12.410 81.361 1.00 33.18 311 LYS A N 1
ATOM 2496 C CA . LYS A 1 314 ? 45.344 13.346 81.446 1.00 35.02 311 LYS A CA 1
ATOM 2497 C C . LYS A 1 314 ? 46.684 12.634 81.702 1.00 32.74 311 LYS A C 1
ATOM 2498 O O . LYS A 1 314 ? 47.699 12.972 81.093 1.00 30.51 311 LYS A O 1
ATOM 2504 N N . GLU A 1 315 ? 46.696 11.669 82.616 1.00 23.98 312 GLU A N 1
ATOM 2505 C CA . GLU A 1 315 ? 47.927 10.913 82.884 1.00 28.15 312 GLU A CA 1
ATOM 2506 C C . GLU A 1 315 ? 48.364 10.058 81.700 1.00 28.98 312 GLU A C 1
ATOM 2507 O O . GLU A 1 315 ? 49.564 9.954 81.426 1.00 25.76 312 GLU A O 1
ATOM 2513 N N . ALA A 1 316 ? 47.391 9.464 81.005 1.00 31.29 313 ALA A N 1
ATOM 2514 C CA . ALA A 1 316 ? 47.642 8.777 79.735 1.00 31.78 313 ALA A CA 1
ATOM 2515 C C . ALA A 1 316 ? 48.341 9.712 78.740 1.00 29.15 313 ALA A C 1
ATOM 2516 O O . ALA A 1 316 ? 49.329 9.345 78.092 1.00 28.88 313 ALA A O 1
ATOM 2518 N N . GLU A 1 317 ? 47.821 10.918 78.627 1.00 37.53 314 GLU A N 1
ATOM 2519 C CA . GLU A 1 317 ? 48.381 11.916 77.716 1.00 39.65 314 GLU A CA 1
ATOM 2520 C C . GLU A 1 317 ? 49.812 12.249 78.127 1.00 36.92 314 GLU A C 1
ATOM 2521 O O . GLU A 1 317 ? 50.717 12.321 77.303 1.00 36.57 314 GLU A O 1
ATOM 2527 N N . GLU A 1 318 ? 50.020 12.453 79.417 1.00 36.45 315 GLU A N 1
ATOM 2528 C CA . GLU A 1 318 ? 51.334 12.848 79.887 1.00 38.38 315 GLU A CA 1
ATOM 2529 C C . GLU A 1 318 ? 52.296 11.732 79.617 1.00 41.13 315 GLU A C 1
ATOM 2530 O O . GLU A 1 318 ? 53.501 11.949 79.521 1.00 45.19 315 GLU A O 1
ATOM 2536 N N . ALA A 1 319 ? 51.759 10.523 79.508 1.00 38.01 316 ALA A N 1
ATOM 2537 C CA . ALA A 1 319 ? 52.583 9.380 79.196 1.00 37.85 316 ALA A CA 1
ATOM 2538 C C . ALA A 1 319 ? 52.561 9.023 77.683 1.00 41.58 316 ALA A C 1
ATOM 2539 O O . ALA A 1 319 ? 52.893 7.905 77.313 1.00 40.05 316 ALA A O 1
ATOM 2541 N N . GLY A 1 320 ? 52.176 9.976 76.829 1.00 39.99 317 GLY A N 1
ATOM 2542 C CA . GLY A 1 320 ? 52.256 9.809 75.381 1.00 31.81 317 GLY A CA 1
ATOM 2543 C C . GLY A 1 320 ? 51.170 8.975 74.721 1.00 31.78 317 GLY A C 1
ATOM 2544 O O . GLY A 1 320 ? 51.355 8.418 73.620 1.00 30.05 317 GLY A O 1
ATOM 2553 N N . ILE A 1 322 ? 47.198 9.179 73.515 1.00 30.55 319 ILE A N 1
ATOM 2554 C CA . ILE A 1 322 ? 46.132 10.162 73.311 1.00 30.68 319 ILE A CA 1
ATOM 2555 C C . ILE A 1 322 ? 44.866 9.537 72.725 1.00 24.16 319 ILE A C 1
ATOM 2556 O O . ILE A 1 322 ? 44.889 8.418 72.215 1.00 29.83 319 ILE A O 1
ATOM 2561 N N . GLY A 1 323 ? 43.768 10.273 72.774 1.00 26.23 320 GLY A N 1
ATOM 2562 C CA . GLY A 1 323 ? 42.573 9.860 72.069 1.00 26.75 320 GLY A CA 1
ATOM 2563 C C . GLY A 1 323 ? 41.672 8.956 72.872 1.00 26.42 320 GLY A C 1
ATOM 2564 O O . GLY A 1 323 ? 40.754 8.363 72.323 1.00 28.03 320 GLY A O 1
ATOM 2565 N N . LEU A 1 324 ? 41.911 8.883 74.184 1.00 29.49 321 LEU A N 1
ATOM 2566 C CA . LEU A 1 324 ? 41.283 7.879 75.056 1.00 29.06 321 LEU A CA 1
ATOM 2567 C C . LEU A 1 324 ? 39.952 8.294 75.689 1.00 34.22 321 LEU A C 1
ATOM 2568 O O . LEU A 1 324 ? 39.231 7.449 76.217 1.00 30.08 321 LEU A O 1
ATOM 2573 N N . LYS A 1 325 ? 39.632 9.588 75.662 1.00 32.09 322 LYS A N 1
ATOM 2574 C CA . LYS A 1 325 ? 38.371 10.036 76.239 1.00 31.60 322 LYS A CA 1
ATOM 2575 C C . LYS A 1 325 ? 37.184 9.370 75.555 1.00 31.33 322 LYS A C 1
ATOM 2576 O O . LYS A 1 325 ? 37.119 9.310 74.309 1.00 27.53 322 LYS A O 1
ATOM 2582 N N . GLY A 1 326 ? 36.264 8.848 76.370 1.00 27.60 323 GLY A N 1
ATOM 2583 C CA . GLY A 1 326 ? 35.046 8.242 75.864 1.00 20.92 323 GLY A CA 1
ATOM 2584 C C . GLY A 1 326 ? 34.183 9.281 75.150 1.00 32.54 323 GLY A C 1
ATOM 2585 O O . GLY A 1 326 ? 34.261 10.484 75.417 1.00 28.19 323 GLY A O 1
ATOM 2586 N N . HIS A 1 327 ? 33.359 8.831 74.219 1.00 31.59 324 HIS A N 1
ATOM 2587 C CA . HIS A 1 327 ? 32.430 9.751 73.589 1.00 33.62 324 HIS A CA 1
ATOM 2588 C C . HIS A 1 327 ? 31.496 10.387 74.608 1.00 39.49 324 HIS A C 1
ATOM 2589 O O . HIS A 1 327 ? 31.077 9.739 75.563 1.00 38.40 324 HIS A O 1
ATOM 2596 N N . ARG A 1 328 ? 31.184 11.662 74.384 1.00 47.15 325 ARG A N 1
ATOM 2597 C CA . ARG A 1 328 ? 30.297 12.438 75.250 1.00 53.34 325 ARG A CA 1
ATOM 2598 C C . ARG A 1 328 ? 29.025 11.685 75.619 1.00 50.01 325 ARG A C 1
ATOM 2599 O O . ARG A 1 328 ? 28.627 11.642 76.778 1.00 38.44 325 ARG A O 1
ATOM 2607 N N . ILE A 1 329 ? 28.373 11.105 74.627 1.00 57.70 326 ILE A N 1
ATOM 2608 C CA . ILE A 1 329 ? 27.111 10.437 74.864 1.00 58.78 326 ILE A CA 1
ATOM 2609 C C . ILE A 1 329 ? 27.232 9.325 75.890 1.00 54.34 326 ILE A C 1
ATOM 2610 O O . ILE A 1 329 ? 26.240 8.906 76.458 1.00 58.38 326 ILE A O 1
ATOM 2615 N N . LEU A 1 330 ? 28.444 8.846 76.129 1.00 48.20 327 LEU A N 1
ATOM 2616 C CA . LEU A 1 330 ? 28.633 7.707 77.025 1.00 44.25 327 LEU A CA 1
ATOM 2617 C C . LEU A 1 330 ? 29.588 7.958 78.189 1.00 41.96 327 LEU A C 1
ATOM 2618 O O . LEU A 1 330 ? 29.484 7.312 79.222 1.00 45.85 327 LEU A O 1
ATOM 2623 N N . GLY A 1 331 ? 30.550 8.853 78.015 1.00 45.51 328 GLY A N 1
ATOM 2624 C CA . GLY A 1 331 ? 31.526 9.111 79.064 1.00 42.69 328 GLY A CA 1
ATOM 2625 C C . GLY A 1 331 ? 32.629 8.067 79.192 1.00 39.22 328 GLY A C 1
ATOM 2626 O O . GLY A 1 331 ? 32.860 7.250 78.280 1.00 33.45 328 GLY A O 1
ATOM 2627 N N . GLY A 1 332 ? 33.315 8.100 80.330 1.00 33.19 329 GLY A N 1
ATOM 2628 C CA . GLY A 1 332 ? 34.341 7.119 80.642 1.00 36.57 329 GLY A CA 1
ATOM 2629 C C . GLY A 1 332 ? 35.508 7.070 79.654 1.00 32.84 329 GLY A C 1
ATOM 2630 O O . GLY A 1 332 ? 35.994 8.101 79.220 1.00 24.86 329 GLY A O 1
ATOM 2631 N N . ILE A 1 333 ? 35.973 5.861 79.328 1.00 27.78 330 ILE A N 1
ATOM 2632 C CA . ILE A 1 333 ? 37.139 5.702 78.473 1.00 27.96 330 ILE A CA 1
ATOM 2633 C C . ILE A 1 333 ? 36.817 4.919 77.187 1.00 27.67 330 ILE A C 1
ATOM 2634 O O . ILE A 1 333 ? 35.942 4.062 77.186 1.00 30.69 330 ILE A O 1
ATOM 2639 N N . ARG A 1 334 ? 37.518 5.229 76.099 1.00 29.48 331 ARG A N 1
ATOM 2640 C CA . ARG A 1 334 ? 37.361 4.494 74.842 1.00 29.64 331 ARG A CA 1
ATOM 2641 C C . ARG A 1 334 ? 38.714 4.274 74.160 1.00 30.18 331 ARG A C 1
ATOM 2642 O O . ARG A 1 334 ? 39.318 5.215 73.665 1.00 27.30 331 ARG A O 1
ATOM 2650 N N . ALA A 1 335 ? 39.193 3.035 74.121 1.00 30.18 332 ALA A N 1
ATOM 2651 C CA . ALA A 1 335 ? 40.436 2.783 73.422 1.00 24.46 332 ALA A CA 1
ATOM 2652 C C . ALA A 1 335 ? 40.105 2.192 72.064 1.00 27.01 332 ALA A C 1
ATOM 2653 O O . ALA A 1 335 ? 39.551 1.100 71.989 1.00 25.58 332 ALA A O 1
ATOM 2655 N N . SER A 1 336 ? 40.400 2.941 71.001 1.00 22.49 333 SER A N 1
ATOM 2656 C CA . SER A 1 336 ? 40.202 2.455 69.655 1.00 25.12 333 SER A CA 1
ATOM 2657 C C . SER A 1 336 ? 41.516 1.799 69.223 1.00 27.21 333 SER A C 1
ATOM 2658 O O . SER A 1 336 ? 42.584 2.404 69.323 1.00 24.60 333 SER A O 1
ATOM 2661 N N . ILE A 1 337 ? 41.425 0.542 68.804 1.00 21.92 334 ILE A N 1
ATOM 2662 C CA . ILE A 1 337 ? 42.604 -0.263 68.532 1.00 23.86 334 ILE A CA 1
ATOM 2663 C C . ILE A 1 337 ? 42.439 -0.849 67.169 1.00 21.98 334 ILE A C 1
ATOM 2664 O O . ILE A 1 337 ? 42.358 -2.088 66.971 1.00 19.86 334 ILE A O 1
ATOM 2669 N N . TYR A 1 338 ? 42.311 0.074 66.231 1.00 21.37 335 TYR A N 1
ATOM 2670 C CA . TYR A 1 338 ? 42.253 -0.234 64.803 1.00 23.99 335 TYR A CA 1
ATOM 2671 C C . TYR A 1 338 ? 43.529 -0.944 64.265 1.00 25.67 335 TYR A C 1
ATOM 2672 O O . TYR A 1 338 ? 44.516 -1.146 64.990 1.00 22.56 335 TYR A O 1
ATOM 2681 N N . ASN A 1 339 ? 43.499 -1.287 62.971 1.00 30.76 336 ASN A N 1
ATOM 2682 C CA . ASN A 1 339 ? 44.540 -2.096 62.331 1.00 24.67 336 ASN A CA 1
ATOM 2683 C C . ASN A 1 339 ? 45.921 -1.568 62.577 1.00 21.73 336 ASN A C 1
ATOM 2684 O O . ASN A 1 339 ? 46.832 -2.331 62.869 1.00 27.95 336 ASN A O 1
ATOM 2689 N N . ALA A 1 340 ? 46.059 -0.256 62.479 1.00 23.44 337 ALA A N 1
ATOM 2690 C CA . ALA A 1 340 ? 47.363 0.389 62.573 1.00 27.67 337 ALA A CA 1
ATOM 2691 C C . ALA A 1 340 ? 47.947 0.397 64.002 1.00 29.81 337 ALA A C 1
ATOM 2692 O O . ALA A 1 340 ? 49.132 0.687 64.194 1.00 30.59 337 ALA A O 1
ATOM 2694 N N . LEU A 1 341 ? 47.122 0.104 65.003 1.00 21.22 338 LEU A N 1
ATOM 2695 C CA . LEU A 1 341 ? 47.646 -0.033 66.365 1.00 28.71 338 LEU A CA 1
ATOM 2696 C C . LEU A 1 341 ? 48.170 -1.445 66.556 1.00 31.44 338 LEU A C 1
ATOM 2697 O O . LEU A 1 341 ? 47.561 -2.417 66.076 1.00 32.60 338 LEU A O 1
ATOM 2702 N N . ASN A 1 342 ? 49.328 -1.565 67.191 1.00 26.48 339 ASN A N 1
ATOM 2703 C CA . ASN A 1 342 ? 49.901 -2.886 67.339 1.00 28.88 339 ASN A CA 1
ATOM 2704 C C . ASN A 1 342 ? 49.834 -3.362 68.762 1.00 31.08 339 ASN A C 1
ATOM 2705 O O . ASN A 1 342 ? 49.544 -2.568 69.677 1.00 25.40 339 ASN A O 1
ATOM 2710 N N . LEU A 1 343 ? 50.102 -4.663 68.927 1.00 32.68 340 LEU A N 1
ATOM 2711 C CA . LEU A 1 343 ? 49.980 -5.356 70.200 1.00 28.71 340 LEU A CA 1
ATOM 2712 C C . LEU A 1 343 ? 50.843 -4.700 71.292 1.00 33.82 340 LEU A C 1
ATOM 2713 O O . LEU A 1 343 ? 50.427 -4.558 72.448 1.00 32.75 340 LEU A O 1
ATOM 2718 N N . ASP A 1 344 ? 52.043 -4.294 70.913 1.00 31.71 341 ASP A N 1
ATOM 2719 C CA . ASP A 1 344 ? 52.924 -3.628 71.853 1.00 39.18 341 ASP A CA 1
ATOM 2720 C C . ASP A 1 344 ? 52.401 -2.263 72.347 1.00 34.20 341 ASP A C 1
ATOM 2721 O O . ASP A 1 344 ? 52.650 -1.877 73.484 1.00 25.96 341 ASP A O 1
ATOM 2726 N N . GLN A 1 345 ? 51.680 -1.531 71.503 1.00 25.67 342 GLN A N 1
ATOM 2727 C CA . GLN A 1 345 ? 51.100 -0.263 71.946 1.00 28.91 342 GLN A CA 1
ATOM 2728 C C . GLN A 1 345 ? 49.947 -0.492 72.959 1.00 30.65 342 GLN A C 1
ATOM 2729 O O . GLN A 1 345 ? 49.764 0.281 73.921 1.00 26.71 342 GLN A O 1
ATOM 2735 N N . VAL A 1 346 ? 49.199 -1.572 72.740 1.00 27.39 343 VAL A N 1
ATOM 2736 C CA . VAL A 1 346 ? 48.104 -1.960 73.609 1.00 29.13 343 VAL A CA 1
ATOM 2737 C C . VAL A 1 346 ? 48.667 -2.462 74.926 1.00 30.30 343 VAL A C 1
ATOM 2738 O O . VAL A 1 346 ? 48.066 -2.294 75.991 1.00 30.48 343 VAL A O 1
ATOM 2742 N N . LYS A 1 347 ? 49.850 -3.044 74.871 1.00 32.26 344 LYS A N 1
ATOM 2743 C CA . LYS A 1 347 ? 50.480 -3.495 76.095 1.00 32.83 344 LYS A CA 1
ATOM 2744 C C . LYS A 1 347 ? 50.910 -2.261 76.891 1.00 33.90 344 LYS A C 1
ATOM 2745 O O . LYS A 1 347 ? 50.762 -2.217 78.110 1.00 24.75 344 LYS A O 1
ATOM 2751 N N . THR A 1 348 ? 51.428 -1.243 76.210 1.00 35.50 345 THR A N 1
ATOM 2752 C CA . THR A 1 348 ? 51.728 0.022 76.916 1.00 31.48 345 THR A CA 1
ATOM 2753 C C . THR A 1 348 ? 50.487 0.585 77.648 1.00 24.88 345 THR A C 1
ATOM 2754 O O . THR A 1 348 ? 50.582 1.029 78.784 1.00 30.29 345 THR A O 1
ATOM 2758 N N . LEU A 1 349 ? 49.323 0.567 77.000 1.00 22.85 346 LEU A N 1
ATOM 2759 C CA . LEU A 1 349 ? 48.083 1.010 77.650 1.00 25.25 346 LEU A CA 1
ATOM 2760 C C . LEU A 1 349 ? 47.723 0.121 78.873 1.00 25.35 346 LEU A C 1
ATOM 2761 O O . LEU A 1 349 ? 47.320 0.621 79.935 1.00 24.21 346 LEU A O 1
ATOM 2766 N N . CYS A 1 350 ? 47.870 -1.196 78.705 1.00 23.89 347 CYS A N 1
ATOM 2767 C CA . CYS A 1 350 ? 47.591 -2.149 79.764 1.00 25.16 347 CYS A CA 1
ATOM 2768 C C . CYS A 1 350 ? 48.486 -1.933 80.978 1.00 29.60 347 CYS A C 1
ATOM 2769 O O . CYS A 1 350 ? 47.979 -1.870 82.110 1.00 29.59 347 CYS A O 1
ATOM 2772 N N . GLU A 1 351 ? 49.794 -1.780 80.757 1.00 23.55 348 GLU A N 1
ATOM 2773 C CA . GLU A 1 351 ? 50.701 -1.441 81.856 1.00 33.94 348 GLU A CA 1
ATOM 2774 C C . GLU A 1 351 ? 50.298 -0.119 82.532 1.00 39.18 348 GLU A C 1
ATOM 2775 O O . GLU A 1 351 ? 50.380 0.014 83.764 1.00 38.07 348 GLU A O 1
ATOM 2781 N N . PHE A 1 352 ? 49.872 0.862 81.724 1.00 30.75 349 PHE A N 1
ATOM 2782 C CA . PHE A 1 352 ? 49.440 2.131 82.277 1.00 27.58 349 PHE A CA 1
ATOM 2783 C C . PHE A 1 352 ? 48.173 1.938 83.115 1.00 26.08 349 PHE A C 1
ATOM 2784 O O . PHE A 1 352 ? 48.076 2.478 84.218 1.00 30.23 349 PHE A O 1
ATOM 2800 N N . LYS A 1 354 ? 47.205 -0.733 84.767 1.00 33.79 351 LYS A N 1
ATOM 2801 C CA . LYS A 1 354 ? 47.587 -1.402 86.030 1.00 34.93 351 LYS A CA 1
ATOM 2802 C C . LYS A 1 354 ? 48.233 -0.413 86.990 1.00 34.45 351 LYS A C 1
ATOM 2803 O O . LYS A 1 354 ? 48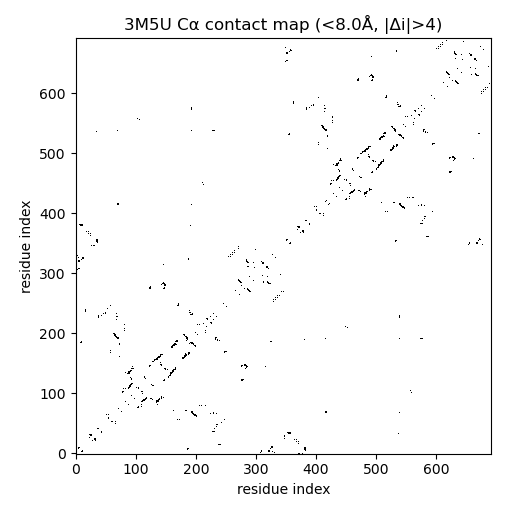.000 -0.473 88.190 1.00 35.72 351 LYS A O 1
ATOM 2809 N N . GLU A 1 355 ? 49.038 0.497 86.444 1.00 34.18 352 GLU A N 1
ATOM 2810 C CA . GLU A 1 355 ? 49.786 1.456 87.254 1.00 41.15 352 GLU A CA 1
ATOM 2811 C C . GLU A 1 355 ? 48.855 2.498 87.862 1.00 34.02 352 GLU A C 1
ATOM 2812 O O . GLU A 1 355 ? 49.026 2.914 89.018 1.00 37.42 352 GLU A O 1
ATOM 2818 N N . PHE A 1 356 ? 47.874 2.913 87.066 1.00 30.49 353 PHE A N 1
ATOM 2819 C CA . PHE A 1 356 ? 46.924 3.942 87.457 1.00 31.68 353 PHE A CA 1
ATOM 2820 C C . PHE A 1 356 ? 46.059 3.377 88.568 1.00 34.43 353 PHE A C 1
ATOM 2821 O O . PHE A 1 356 ? 45.807 4.041 89.567 1.00 36.75 353 PHE A O 1
ATOM 2829 N N . GLN A 1 357 ? 45.624 2.131 88.404 1.00 40.58 354 GLN A N 1
ATOM 2830 C CA . GLN A 1 357 ? 44.844 1.452 89.446 1.00 34.73 354 GLN A CA 1
ATOM 2831 C C . GLN A 1 357 ? 45.672 1.265 90.713 1.00 37.12 354 GLN A C 1
ATOM 2832 O O . GLN A 1 357 ? 45.172 1.479 91.816 1.00 40.63 354 GLN A O 1
ATOM 2838 N N . GLY A 1 358 ? 46.930 0.854 90.575 1.00 35.59 355 GLY A N 1
ATOM 2839 C CA . GLY A 1 358 ? 47.771 0.664 91.753 1.00 30.46 355 GLY A CA 1
ATOM 2840 C C . GLY A 1 358 ? 47.863 1.985 92.500 1.00 38.62 355 GLY A C 1
ATOM 2841 O O . GLY A 1 358 ? 48.009 2.029 93.718 1.00 44.39 355 GLY A O 1
ATOM 2842 N N . LYS A 1 359 ? 47.742 3.081 91.764 1.00 36.85 356 LYS A N 1
ATOM 2843 C CA . LYS A 1 359 ? 47.899 4.405 92.357 1.00 36.84 356 LYS A CA 1
ATOM 2844 C C . LYS A 1 359 ? 46.589 4.869 92.970 1.00 40.83 356 LYS A C 1
ATOM 2845 O O . LYS A 1 359 ? 46.575 5.406 94.064 1.00 47.40 356 LYS A O 1
ATOM 2851 N N . TYR A 1 360 ? 45.475 4.673 92.273 1.00 41.27 357 TYR A N 1
ATOM 2852 C CA . TYR A 1 360 ? 44.224 5.297 92.720 1.00 39.17 357 TYR A CA 1
ATOM 2853 C C . TYR A 1 360 ? 43.140 4.408 93.348 1.00 41.83 357 TYR A C 1
ATOM 2854 O O . TYR A 1 360 ? 42.109 4.953 93.747 1.00 41.97 357 TYR A O 1
ATOM 2863 N N . ALA A 1 361 ? 43.340 3.075 93.421 1.00 36.40 358 ALA A N 1
ATOM 2864 C CA . ALA A 1 361 ? 42.306 2.165 93.953 1.00 37.86 358 ALA A CA 1
ATOM 2865 C C . ALA A 1 361 ? 42.091 2.307 95.470 1.00 42.48 358 ALA A C 1
ATOM 2866 O O . ALA A 1 361 ? 42.952 2.830 96.171 1.00 43.01 358 ALA A O 1
ATOM 2876 N N . ARG B 1 5 ? 60.873 19.726 39.435 1.00 53.16 2 ARG B N 1
ATOM 2877 C CA . ARG B 1 5 ? 59.463 20.115 39.372 1.00 48.43 2 ARG B CA 1
ATOM 2878 C C . ARG B 1 5 ? 58.997 20.618 37.999 1.00 41.43 2 ARG B C 1
ATOM 2879 O O . ARG B 1 5 ? 59.603 21.490 37.424 1.00 43.12 2 ARG B O 1
ATOM 2887 N N . LYS B 1 6 ? 57.927 20.044 37.474 1.00 37.89 3 LYS B N 1
ATOM 2888 C CA . LYS B 1 6 ? 57.406 20.446 36.180 1.00 34.23 3 LYS B CA 1
ATOM 2889 C C . LYS B 1 6 ? 56.610 21.724 36.341 1.00 35.65 3 LYS B C 1
ATOM 2890 O O . LYS B 1 6 ? 56.108 22.016 37.420 1.00 35.33 3 LYS B O 1
ATOM 2896 N N . ILE B 1 7 ? 56.530 22.500 35.269 1.00 33.31 4 ILE B N 1
ATOM 2897 C CA . ILE B 1 7 ? 55.619 23.629 35.196 1.00 25.00 4 ILE B CA 1
ATOM 2898 C C . ILE B 1 7 ? 54.302 23.004 34.845 1.00 27.51 4 ILE B C 1
ATOM 2899 O O . ILE B 1 7 ? 54.177 22.338 33.830 1.00 29.73 4 ILE B O 1
ATOM 2904 N N . ASN B 1 8 ? 53.311 23.215 35.694 1.00 32.14 5 ASN B N 1
ATOM 2905 C CA . ASN B 1 8 ? 52.128 22.394 35.642 1.00 32.71 5 ASN B CA 1
ATOM 2906 C C . ASN B 1 8 ? 50.910 23.251 35.353 1.00 30.54 5 ASN B C 1
ATOM 2907 O O . ASN B 1 8 ? 50.451 24.006 36.221 1.00 24.37 5 ASN B O 1
ATOM 2912 N N . PHE B 1 9 ? 50.380 23.129 34.137 1.00 24.51 6 PHE B N 1
ATOM 2913 C CA . PHE B 1 9 ? 49.252 23.963 33.730 1.00 25.79 6 PHE B CA 1
ATOM 2914 C C . PHE B 1 9 ? 47.911 23.261 33.853 1.00 24.96 6 PHE B C 1
ATOM 2915 O O . PHE B 1 9 ? 46.940 23.699 33.226 1.00 30.26 6 PHE B O 1
ATOM 2923 N N . SER B 1 10 ? 47.842 22.172 34.617 1.00 20.01 7 SER B N 1
ATOM 2924 C CA . SER B 1 10 ? 46.575 21.432 34.743 1.00 30.17 7 SER B CA 1
ATOM 2925 C C . SER B 1 10 ? 45.428 22.330 35.182 1.00 27.74 7 SER B C 1
ATOM 2926 O O . SER B 1 10 ? 45.612 23.289 35.962 1.00 21.39 7 SER B O 1
ATOM 2929 N N . ALA B 1 11 ? 44.248 22.002 34.676 1.00 24.44 8 ALA B N 1
ATOM 2930 C CA . ALA B 1 11 ? 43.048 22.782 34.912 1.00 24.58 8 ALA B CA 1
ATOM 2931 C C . ALA B 1 11 ? 42.328 22.397 36.214 1.00 29.38 8 ALA B C 1
ATOM 2932 O O . ALA B 1 11 ? 41.354 23.039 36.576 1.00 29.93 8 ALA B O 1
ATOM 2934 N N . GLY B 1 12 ? 42.806 21.362 36.913 1.00 33.59 9 GLY B N 1
ATOM 2935 C CA . GLY B 1 12 ? 42.178 20.901 38.151 1.00 37.47 9 GLY B CA 1
ATOM 2936 C C . GLY B 1 12 ? 42.041 19.380 38.315 1.00 41.85 9 GLY B C 1
ATOM 2937 O O . GLY B 1 12 ? 41.448 18.703 37.456 1.00 49.24 9 GLY B O 1
ATOM 2938 N N . PRO B 1 13 ? 42.584 18.823 39.419 1.00 37.04 10 PRO B N 1
ATOM 2939 C CA . PRO B 1 13 ? 43.387 19.548 40.415 1.00 36.66 10 PRO B CA 1
ATOM 2940 C C . PRO B 1 13 ? 44.579 20.266 39.781 1.00 32.87 10 PRO B C 1
ATOM 2941 O O . PRO B 1 13 ? 45.015 19.918 38.700 1.00 34.60 10 PRO B O 1
ATOM 2945 N N . SER B 1 14 ? 45.060 21.298 40.456 1.00 29.77 11 SER B N 1
ATOM 2946 C CA . SER B 1 14 ? 46.013 22.198 39.886 1.00 30.01 11 SER B CA 1
ATOM 2947 C C . SER B 1 14 ? 47.265 22.268 40.740 1.00 32.19 11 SER B C 1
ATOM 2948 O O . SER B 1 14 ? 47.336 21.681 41.827 1.00 32.41 11 SER B O 1
ATOM 2951 N N . THR B 1 15 ? 48.258 22.986 40.236 1.00 30.11 12 THR B N 1
ATOM 2952 C CA . THR B 1 15 ? 49.535 23.100 40.915 1.00 28.04 12 THR B CA 1
ATOM 2953 C C . THR B 1 15 ? 49.381 23.920 42.196 1.00 29.23 12 THR B C 1
ATOM 2954 O O . THR B 1 15 ? 48.546 24.827 42.270 1.00 27.48 12 THR B O 1
ATOM 2958 N N . LEU B 1 16 ? 50.180 23.600 43.209 1.00 27.85 13 LEU B N 1
ATOM 2959 C CA . LEU B 1 16 ? 50.090 24.297 44.504 1.00 28.78 13 LEU B CA 1
ATOM 2960 C C . LEU B 1 16 ? 51.346 25.080 44.757 1.00 33.74 13 LEU B C 1
ATOM 2961 O O . LEU B 1 16 ? 52.428 24.715 44.289 1.00 44.87 13 LEU B O 1
ATOM 2966 N N . PRO B 1 17 ? 51.217 26.163 45.508 1.00 32.91 14 PRO B N 1
ATOM 2967 C CA . PRO B 1 17 ? 52.404 26.908 45.931 1.00 33.03 14 PRO B CA 1
ATOM 2968 C C . PRO B 1 17 ? 53.363 25.952 46.615 1.00 31.50 14 PRO B C 1
ATOM 2969 O O . PRO B 1 17 ? 53.009 25.302 47.599 1.00 33.12 14 PRO B O 1
ATOM 2973 N N . LEU B 1 18 ? 54.563 25.846 46.068 1.00 30.02 15 LEU B N 1
ATOM 2974 C CA . LEU B 1 18 ? 55.542 24.904 46.579 1.00 35.79 15 LEU B CA 1
ATOM 2975 C C . LEU B 1 18 ? 55.812 25.112 48.074 1.00 34.27 15 LEU B C 1
ATOM 2976 O O . LEU B 1 18 ? 56.201 24.185 48.787 1.00 37.77 15 LEU B O 1
ATOM 2981 N N . GLU B 1 19 ? 55.582 26.314 48.574 1.00 35.69 16 GLU B N 1
ATOM 2982 C CA . GLU B 1 19 ? 55.885 26.562 49.978 1.00 41.52 16 GLU B CA 1
ATOM 2983 C C . GLU B 1 19 ? 54.824 25.933 50.915 1.00 32.48 16 GLU B C 1
ATOM 2984 O O . GLU B 1 19 ? 55.122 25.493 52.009 1.00 27.45 16 GLU B O 1
ATOM 2990 N N . ILE B 1 20 ? 53.591 25.869 50.447 1.00 35.02 17 ILE B N 1
ATOM 2991 C CA . ILE B 1 20 ? 52.560 25.142 51.158 1.00 34.71 17 ILE B CA 1
ATOM 2992 C C . ILE B 1 20 ? 52.894 23.624 51.177 1.00 35.62 17 ILE B C 1
ATOM 2993 O O . ILE B 1 20 ? 52.831 22.979 52.229 1.00 32.52 17 ILE B O 1
ATOM 2998 N N . LEU B 1 21 ? 53.241 23.062 50.018 1.00 33.30 18 LEU B N 1
ATOM 2999 C CA . LEU B 1 21 ? 53.635 21.654 49.936 1.00 29.67 18 LEU B CA 1
ATOM 3000 C C . LEU B 1 21 ? 54.821 21.305 50.828 1.00 31.74 18 LEU B C 1
ATOM 3001 O O . LEU B 1 21 ? 54.842 20.258 51.454 1.00 34.15 18 LEU B O 1
ATOM 3006 N N . GLU B 1 22 ? 55.804 22.194 50.877 1.00 39.27 19 GLU B N 1
ATOM 3007 C CA . GLU B 1 22 ? 56.980 21.979 51.696 1.00 36.91 19 GLU B CA 1
ATOM 3008 C C . GLU B 1 22 ? 56.598 22.024 53.167 1.00 34.16 19 GLU B C 1
ATOM 3009 O O . GLU B 1 22 ? 57.143 21.262 53.977 1.00 37.01 19 GLU B O 1
ATOM 3015 N N . GLN B 1 23 ? 55.660 22.894 53.526 1.00 31.97 20 GLN B N 1
ATOM 3016 C CA . GLN B 1 23 ? 55.238 22.917 54.929 1.00 36.00 20 GLN B CA 1
ATOM 3017 C C . GLN B 1 23 ? 54.520 21.623 55.296 1.00 32.11 20 GLN B C 1
ATOM 3018 O O . GLN B 1 23 ? 54.826 21.001 56.311 1.00 29.05 20 GLN B O 1
ATOM 3024 N N . ALA B 1 24 ? 53.580 21.227 54.440 1.00 30.69 21 ALA B N 1
ATOM 3025 C CA . ALA B 1 24 ? 52.784 20.042 54.651 1.00 29.24 21 ALA B CA 1
ATOM 3026 C C . ALA B 1 24 ? 53.668 18.795 54.744 1.00 33.61 21 ALA B C 1
ATOM 3027 O O . ALA B 1 24 ? 53.530 17.979 55.668 1.00 30.03 21 ALA B O 1
ATOM 3029 N N . GLN B 1 25 ? 54.582 18.661 53.791 1.00 32.54 22 GLN B N 1
ATOM 3030 C CA . GLN B 1 25 ? 55.581 17.599 53.830 1.00 28.86 22 GLN B CA 1
ATOM 3031 C C . GLN B 1 25 ? 56.309 17.558 55.176 1.00 30.87 22 GLN B C 1
ATOM 3032 O O . GLN B 1 25 ? 56.326 16.528 55.860 1.00 33.23 22 GLN B O 1
ATOM 3038 N N . LYS B 1 26 ? 56.906 18.689 55.535 1.00 32.86 23 LYS B N 1
ATOM 3039 C CA . LYS B 1 26 ? 57.711 18.832 56.746 1.00 42.10 23 LYS B CA 1
ATOM 3040 C C . LYS B 1 26 ? 56.991 18.251 57.950 1.00 40.47 23 LYS B C 1
ATOM 3041 O O . LYS B 1 26 ? 57.567 17.480 58.699 1.00 42.14 23 LYS B O 1
ATOM 3047 N N . GLU B 1 27 ? 55.716 18.585 58.117 1.00 36.45 24 GLU B N 1
ATOM 3048 C CA . GLU B 1 27 ? 55.028 18.229 59.346 1.00 33.50 24 GLU B CA 1
ATOM 3049 C C . GLU B 1 27 ? 53.974 17.148 59.149 1.00 36.61 24 GLU B C 1
ATOM 3050 O O . GLU B 1 27 ? 53.064 17.011 59.965 1.00 34.65 24 GLU B O 1
ATOM 3056 N N . LEU B 1 28 ? 54.106 16.367 58.082 1.00 31.47 25 LEU B N 1
ATOM 3057 C CA . LEU B 1 28 ? 53.135 15.324 57.798 1.00 26.24 25 LEU B CA 1
ATOM 3058 C C . LEU B 1 28 ? 53.026 14.223 58.856 1.00 31.75 25 LEU B C 1
ATOM 3059 O O . LEU B 1 28 ? 51.945 13.639 59.034 1.00 31.95 25 LEU B O 1
ATOM 3064 N N . CYS B 1 29 ? 54.124 13.935 59.557 1.00 24.73 26 CYS B N 1
ATOM 3065 C CA . CYS B 1 29 ? 54.138 12.872 60.560 1.00 32.46 26 CYS B CA 1
ATOM 3066 C C . CYS B 1 29 ? 54.010 13.451 61.959 1.00 38.11 26 CYS B C 1
ATOM 3067 O O . CYS B 1 29 ? 53.772 12.737 62.936 1.00 38.38 26 CYS B O 1
ATOM 3070 N N . ASP B 1 30 ? 54.179 14.759 62.057 1.00 40.95 27 ASP B N 1
ATOM 3071 C CA . ASP B 1 30 ? 54.381 15.392 63.353 1.00 40.80 27 ASP B CA 1
ATOM 3072 C C . ASP B 1 30 ? 54.017 16.864 63.247 1.00 42.15 27 ASP B C 1
ATOM 3073 O O . ASP B 1 30 ? 54.874 17.739 63.112 1.00 42.06 27 ASP B O 1
ATOM 3078 N N . TYR B 1 31 ? 52.719 17.114 63.281 1.00 39.89 28 TYR B N 1
ATOM 3079 C CA . TYR B 1 31 ? 52.180 18.445 63.162 1.00 35.35 28 TYR B CA 1
ATOM 3080 C C . TYR B 1 31 ? 52.638 19.322 64.328 1.00 35.76 28 TYR B C 1
ATOM 3081 O O . TYR B 1 31 ? 52.387 18.999 65.489 1.00 32.36 28 TYR B O 1
ATOM 3090 N N . GLN B 1 32 ? 53.312 20.428 64.018 1.00 41.19 29 GLN B N 1
ATOM 3091 C CA . GLN B 1 32 ? 53.742 21.375 65.049 1.00 48.07 29 GLN B CA 1
ATOM 3092 C C . GLN B 1 32 ? 54.451 20.687 66.221 1.00 49.45 29 GLN B C 1
ATOM 3093 O O . GLN B 1 32 ? 54.345 21.120 67.383 1.00 47.39 29 GLN B O 1
ATOM 3099 N N . GLY B 1 33 ? 55.165 19.606 65.918 1.00 49.92 30 GLY B N 1
ATOM 3100 C CA . GLY B 1 33 ? 55.864 18.857 66.953 1.00 46.78 30 GLY B CA 1
ATOM 3101 C C . GLY B 1 33 ? 54.968 18.211 68.002 1.00 44.27 30 GLY B C 1
ATOM 3102 O O . GLY B 1 33 ? 55.451 17.758 69.048 1.00 42.42 30 GLY B O 1
ATOM 3103 N N . ARG B 1 34 ? 53.665 18.131 67.728 1.00 40.66 31 ARG B N 1
ATOM 3104 C CA . ARG B 1 34 ? 52.731 17.530 68.693 1.00 39.51 31 ARG B CA 1
ATOM 3105 C C . ARG B 1 34 ? 52.671 15.976 68.748 1.00 39.55 31 ARG B C 1
ATOM 3106 O O . ARG B 1 34 ? 51.954 15.428 69.584 1.00 41.15 31 ARG B O 1
ATOM 3114 N N . GLY B 1 35 ? 53.371 15.265 67.863 1.00 30.49 32 GLY B N 1
ATOM 3115 C CA . GLY B 1 35 ? 53.435 13.805 67.955 1.00 32.13 32 GLY B CA 1
ATOM 3116 C C . GLY B 1 35 ? 52.395 13.018 67.143 1.00 36.04 32 GLY B C 1
ATOM 3117 O O . GLY B 1 35 ? 52.132 11.831 67.417 1.00 31.36 32 GLY B O 1
ATOM 3118 N N . TYR B 1 36 ? 51.801 13.683 66.154 1.00 29.52 33 TYR B N 1
ATOM 3119 C CA . TYR B 1 36 ? 50.842 13.059 65.241 1.00 28.74 33 TYR B CA 1
ATOM 3120 C C . TYR B 1 36 ? 50.650 13.933 64.014 1.00 27.73 33 TYR B C 1
ATOM 3121 O O . TYR B 1 36 ? 51.030 15.102 63.990 1.00 31.63 33 TYR B O 1
ATOM 3130 N N . SER B 1 37 ? 50.043 13.361 62.994 1.00 25.37 34 SER B N 1
ATOM 3131 C CA . SER B 1 37 ? 49.868 14.064 61.726 1.00 28.53 34 SER B CA 1
ATOM 3132 C C . SER B 1 37 ? 48.600 14.880 61.789 1.00 31.99 34 SER B C 1
ATOM 3133 O O . SER B 1 37 ? 47.624 14.512 62.443 1.00 39.33 34 SER B O 1
ATOM 3136 N N . ILE B 1 38 ? 48.601 15.997 61.102 1.00 32.75 35 ILE B N 1
ATOM 3137 C CA . ILE B 1 38 ? 47.338 16.675 60.926 1.00 45.45 35 ILE B CA 1
ATOM 3138 C C . ILE B 1 38 ? 46.238 15.718 60.386 1.00 52.40 35 ILE B C 1
ATOM 3139 O O . ILE B 1 38 ? 45.060 15.846 60.744 1.00 56.39 35 ILE B O 1
ATOM 3152 N N . GLU B 1 40 ? 45.539 12.912 61.265 1.00 30.71 37 GLU B N 1
ATOM 3153 C CA . GLU B 1 40 ? 45.340 11.767 62.159 1.00 33.42 37 GLU B CA 1
ATOM 3154 C C . GLU B 1 40 ? 44.566 12.042 63.454 1.00 47.39 37 GLU B C 1
ATOM 3155 O O . GLU B 1 40 ? 44.383 11.124 64.309 1.00 46.55 37 GLU B O 1
ATOM 3161 N N . ILE B 1 41 ? 44.146 13.291 63.643 1.00 43.96 38 ILE B N 1
ATOM 3162 C CA . ILE B 1 41 ? 43.371 13.567 64.841 1.00 57.18 38 ILE B CA 1
ATOM 3163 C C . ILE B 1 41 ? 41.949 14.026 64.575 1.00 63.95 38 ILE B C 1
ATOM 3164 O O . ILE B 1 41 ? 41.588 14.399 63.451 1.00 65.71 38 ILE B O 1
ATOM 3169 N N . SER B 1 42 ? 41.173 14.014 65.654 1.00 59.41 39 SER B N 1
ATOM 3170 C CA . SER B 1 42 ? 39.758 14.317 65.628 1.00 49.74 39 SER B CA 1
ATOM 3171 C C . SER B 1 42 ? 39.470 15.749 65.187 1.00 43.14 39 SER B C 1
ATOM 3172 O O . SER B 1 42 ? 40.215 16.684 65.488 1.00 41.17 39 SER B O 1
ATOM 3175 N N . HIS B 1 43 ? 38.366 15.919 64.478 1.00 36.69 40 HIS B N 1
ATOM 3176 C CA . HIS B 1 43 ? 37.938 17.249 64.097 1.00 42.22 40 HIS B CA 1
ATOM 3177 C C . HIS B 1 43 ? 37.427 18.066 65.262 1.00 48.30 40 HIS B C 1
ATOM 3178 O O . HIS B 1 43 ? 37.359 19.284 65.192 1.00 50.07 40 HIS B O 1
ATOM 3185 N N . ARG B 1 44 ? 37.071 17.404 66.352 1.00 60.47 41 ARG B N 1
ATOM 3186 C CA . ARG B 1 44 ? 36.557 18.145 67.495 1.00 67.19 41 ARG B CA 1
ATOM 3187 C C . ARG B 1 44 ? 37.565 18.254 68.652 1.00 56.06 41 ARG B C 1
ATOM 3188 O O . ARG B 1 44 ? 37.215 18.100 69.824 1.00 58.34 41 ARG B O 1
ATOM 3196 N N . THR B 1 45 ? 38.818 18.514 68.280 1.00 40.50 42 THR B N 1
ATOM 3197 C CA . THR B 1 45 ? 39.892 18.897 69.199 1.00 40.96 42 THR B CA 1
ATOM 3198 C C . THR B 1 45 ? 40.121 20.394 69.035 1.00 43.66 42 THR B C 1
ATOM 3199 O O . THR B 1 45 ? 39.681 20.972 68.057 1.00 45.37 42 THR B O 1
ATOM 3203 N N . LYS B 1 46 ? 40.803 21.033 69.974 1.00 46.32 43 LYS B N 1
ATOM 3204 C CA . LYS B 1 46 ? 41.060 22.460 69.851 1.00 46.48 43 LYS B CA 1
ATOM 3205 C C . LYS B 1 46 ? 42.098 22.689 68.773 1.00 44.34 43 LYS B C 1
ATOM 3206 O O . LYS B 1 46 ? 42.210 23.772 68.211 1.00 42.02 43 LYS B O 1
ATOM 3212 N N . VAL B 1 47 ? 42.870 21.653 68.489 1.00 46.33 44 VAL B N 1
ATOM 3213 C CA . VAL B 1 47 ? 43.921 21.778 67.484 1.00 50.97 44 VAL B CA 1
ATOM 3214 C C . VAL B 1 47 ? 43.324 21.829 66.054 1.00 37.02 44 VAL B C 1
ATOM 3215 O O . VAL B 1 47 ? 43.640 22.726 65.285 1.00 45.10 44 VAL B O 1
ATOM 3219 N N . PHE B 1 48 ? 42.427 20.908 65.719 1.00 39.54 45 PHE B N 1
ATOM 3220 C CA . PHE B 1 48 ? 41.758 20.988 64.425 1.00 42.68 45 PHE B CA 1
ATOM 3221 C C . PHE B 1 48 ? 40.857 22.184 64.334 1.00 40.38 45 PHE B C 1
ATOM 3222 O O . PHE B 1 48 ? 40.719 22.757 63.273 1.00 41.17 45 PHE B O 1
ATOM 3230 N N . GLU B 1 49 ? 40.229 22.552 65.438 1.00 47.00 46 GLU B N 1
ATOM 3231 C CA . GLU B 1 49 ? 39.287 23.657 65.410 1.00 53.50 46 GLU B CA 1
ATOM 3232 C C . GLU B 1 49 ? 39.971 24.963 65.084 1.00 53.01 46 GLU B C 1
ATOM 3233 O O . GLU B 1 49 ? 39.403 25.795 64.399 1.00 56.05 46 GLU B O 1
ATOM 3239 N N . GLU B 1 50 ? 41.192 25.141 65.566 1.00 50.16 47 GLU B N 1
ATOM 3240 C CA . GLU B 1 50 ? 41.954 26.354 65.267 1.00 51.92 47 GLU B CA 1
ATOM 3241 C C . GLU B 1 50 ? 42.222 26.543 63.757 1.00 44.73 47 GLU B C 1
ATOM 3242 O O . GLU B 1 50 ? 42.103 27.640 63.202 1.00 41.47 47 GLU B O 1
ATOM 3248 N N . VAL B 1 51 ? 42.637 25.464 63.114 1.00 38.47 48 VAL B N 1
ATOM 3249 C CA . VAL B 1 51 ? 42.810 25.453 61.675 1.00 46.77 48 VAL B CA 1
ATOM 3250 C C . VAL B 1 51 ? 41.456 25.686 60.989 1.00 46.96 48 VAL B C 1
ATOM 3251 O O . VAL B 1 51 ? 41.319 26.548 60.105 1.00 48.16 48 VAL B O 1
ATOM 3255 N N . HIS B 1 52 ? 40.459 24.912 61.410 1.00 42.78 49 HIS B N 1
ATOM 3256 C CA . HIS B 1 52 ? 39.127 24.933 60.803 1.00 44.67 49 HIS B CA 1
ATOM 3257 C C . HIS B 1 52 ? 38.482 26.321 60.862 1.00 40.56 49 HIS B C 1
ATOM 3258 O O . HIS B 1 52 ? 37.986 26.824 59.849 1.00 33.95 49 HIS B O 1
ATOM 3265 N N . PHE B 1 53 ? 38.512 26.953 62.026 1.00 39.37 50 PHE B N 1
ATOM 3266 C CA . PHE B 1 53 ? 37.810 28.220 62.179 1.00 45.10 50 PHE B CA 1
AT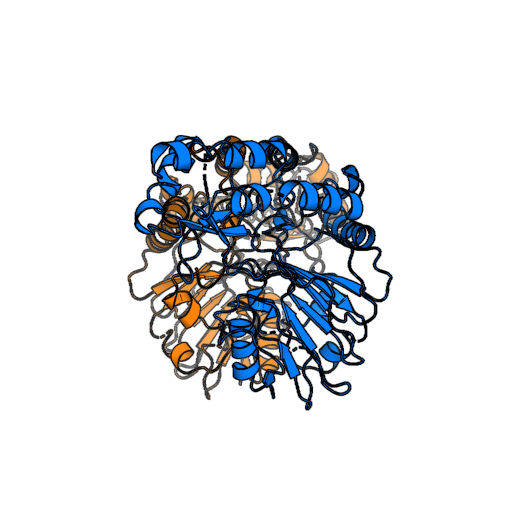OM 3267 C C . PHE B 1 53 ? 38.652 29.412 61.713 1.00 48.27 50 PHE B C 1
ATOM 3268 O O . PHE B 1 53 ? 38.112 30.441 61.310 1.00 51.01 50 PHE B O 1
ATOM 3276 N N . GLY B 1 54 ? 39.976 29.275 61.795 1.00 44.13 51 GLY B N 1
ATOM 3277 C CA . GLY B 1 54 ? 40.885 30.251 61.216 1.00 36.45 51 GLY B CA 1
ATOM 3278 C C . GLY B 1 54 ? 40.678 30.379 59.699 1.00 35.07 51 GLY B C 1
ATOM 3279 O O . GLY B 1 54 ? 40.650 31.481 59.150 1.00 35.91 51 GLY B O 1
ATOM 3280 N N . ALA B 1 55 ? 40.542 29.243 59.021 1.00 34.83 52 ALA B N 1
ATOM 3281 C CA . ALA B 1 55 ? 40.326 29.234 57.577 1.00 34.05 52 ALA B CA 1
ATOM 3282 C C . ALA B 1 55 ? 39.034 29.965 57.208 1.00 31.27 52 ALA B C 1
ATOM 3283 O O . ALA B 1 55 ? 39.006 30.731 56.256 1.00 27.41 52 ALA B O 1
ATOM 3285 N N . GLN B 1 56 ? 37.973 29.758 57.990 1.00 37.89 53 GLN B N 1
ATOM 3286 C CA . GLN B 1 56 ? 36.722 30.490 57.775 1.00 41.84 53 GLN B CA 1
ATOM 3287 C C . GLN B 1 56 ? 36.923 32.000 57.874 1.00 39.26 53 GLN B C 1
ATOM 3288 O O . GLN B 1 56 ? 36.495 32.757 56.983 1.00 31.81 53 GLN B O 1
ATOM 3294 N N . GLU B 1 57 ? 37.562 32.441 58.960 1.00 39.66 54 GLU B N 1
ATOM 3295 C CA . GLU B 1 57 ? 37.785 33.887 59.163 1.00 42.70 54 GLU B CA 1
ATOM 3296 C C . GLU B 1 57 ? 38.605 34.518 58.055 1.00 33.50 54 GLU B C 1
ATOM 3297 O O . GLU B 1 57 ? 38.236 35.575 57.563 1.00 29.02 54 GLU B O 1
ATOM 3303 N N . LYS B 1 58 ? 39.727 33.895 57.685 1.00 35.60 55 LYS B N 1
ATOM 3304 C CA . LYS B 1 58 ? 40.622 34.476 56.662 1.00 29.10 55 LYS B CA 1
ATOM 3305 C C . LYS B 1 58 ? 39.980 34.536 55.278 1.00 25.25 55 LYS B C 1
ATOM 3306 O O . LYS B 1 58 ? 40.211 35.491 54.514 1.00 25.23 55 LYS B O 1
ATOM 3312 N N . ALA B 1 59 ? 39.183 33.526 54.961 1.00 28.35 56 ALA B N 1
ATOM 3313 C CA . ALA B 1 59 ? 38.426 33.512 53.700 1.00 29.90 56 ALA B CA 1
ATOM 3314 C C . ALA B 1 59 ? 37.533 34.740 53.661 1.00 27.96 56 ALA B C 1
ATOM 3315 O O . ALA B 1 59 ? 37.480 35.459 52.666 1.00 24.59 56 ALA B O 1
ATOM 3317 N N . LYS B 1 60 ? 36.838 34.983 54.767 1.00 28.60 57 LYS B N 1
ATOM 3318 C CA . LYS B 1 60 ? 35.995 36.164 54.891 1.00 29.79 57 LYS B CA 1
ATOM 3319 C C . LYS B 1 60 ? 36.826 37.423 54.833 1.00 27.89 57 LYS B C 1
ATOM 3320 O O . LYS B 1 60 ? 36.401 38.390 54.205 1.00 27.40 57 LYS B O 1
ATOM 3326 N N . LYS B 1 61 ? 38.006 37.428 55.467 1.00 26.92 58 LYS B N 1
ATOM 3327 C CA . LYS B 1 61 ? 38.863 38.617 55.381 1.00 30.76 58 LYS B CA 1
ATOM 3328 C C . LYS B 1 61 ? 39.272 38.942 53.926 1.00 34.84 58 LYS B C 1
ATOM 3329 O O . LYS B 1 61 ? 39.207 40.089 53.500 1.00 33.25 58 LYS B O 1
ATOM 3335 N N . LEU B 1 62 ? 39.664 37.931 53.157 1.00 26.54 59 LEU B N 1
ATOM 3336 C CA . LEU B 1 62 ? 40.170 38.174 51.796 1.00 27.82 59 LEU B CA 1
ATOM 3337 C C . LEU B 1 62 ? 39.092 38.780 50.915 1.00 27.76 59 LEU B C 1
ATOM 3338 O O . LEU B 1 62 ? 39.379 39.631 50.041 1.00 27.99 59 LEU B O 1
ATOM 3343 N N . TYR B 1 63 ? 37.851 38.339 51.123 1.00 28.50 60 TYR B N 1
ATOM 3344 C CA . TYR B 1 63 ? 36.735 38.874 50.338 1.00 28.08 60 TYR B CA 1
ATOM 3345 C C . TYR B 1 63 ? 36.072 40.078 51.006 1.00 35.43 60 TYR B C 1
ATOM 3346 O O . TYR B 1 63 ? 35.101 40.615 50.492 1.00 39.68 60 TYR B O 1
ATOM 3355 N N . GLU B 1 64 ? 36.620 40.511 52.140 1.00 35.79 61 GLU B N 1
ATOM 3356 C CA . GLU B 1 64 ? 36.065 41.646 52.864 1.00 39.13 61 GLU B CA 1
ATOM 3357 C C . GLU B 1 64 ? 34.576 41.424 53.122 1.00 39.98 61 GLU B C 1
ATOM 3358 O O . GLU B 1 64 ? 33.763 42.312 52.896 1.00 42.61 61 GLU B O 1
ATOM 3364 N N . LEU B 1 65 ? 34.217 40.227 53.572 1.00 38.60 62 LEU B N 1
ATOM 3365 C CA . LEU B 1 65 ? 32.823 39.918 53.871 1.00 39.63 62 LEU B CA 1
ATOM 3366 C C . LEU B 1 65 ? 32.454 40.221 55.320 1.00 43.52 62 LEU B C 1
ATOM 3367 O O . LEU B 1 65 ? 33.297 40.130 56.214 1.00 49.20 62 LEU B O 1
ATOM 3372 N N . ASN B 1 66 ? 31.197 40.566 55.569 1.00 43.47 63 ASN B N 1
ATOM 3373 C CA . ASN B 1 66 ? 30.778 40.741 56.951 1.00 49.61 63 ASN B CA 1
ATOM 3374 C C . ASN B 1 66 ? 29.996 39.544 57.445 1.00 56.26 63 ASN B C 1
ATOM 3375 O O . ASN B 1 66 ? 30.062 38.434 56.887 1.00 55.58 63 ASN B O 1
ATOM 3380 N N . ASP B 1 67 ? 29.230 39.788 58.494 1.00 55.41 64 ASP B N 1
ATOM 3381 C CA . ASP B 1 67 ? 28.529 38.722 59.166 1.00 59.36 64 ASP B CA 1
ATOM 3382 C C . ASP B 1 67 ? 27.209 38.385 58.489 1.00 50.26 64 ASP B C 1
ATOM 3383 O O . ASP B 1 67 ? 26.473 37.528 58.961 1.00 58.32 64 ASP B O 1
ATOM 3388 N N . ASP B 1 68 ? 26.917 39.046 57.377 1.00 44.51 65 ASP B N 1
ATOM 3389 C CA . ASP B 1 68 ? 25.796 38.625 56.539 1.00 41.73 65 ASP B CA 1
ATOM 3390 C C . ASP B 1 68 ? 26.038 37.227 55.965 1.00 37.35 65 ASP B C 1
ATOM 3391 O O . ASP B 1 68 ? 25.088 36.542 55.568 1.00 36.72 65 ASP B O 1
ATOM 3396 N N . TYR B 1 69 ? 27.306 36.814 55.908 1.00 33.99 66 TYR B N 1
ATOM 3397 C CA . TYR B 1 69 ? 27.677 35.502 55.320 1.00 29.37 66 TYR B CA 1
ATOM 3398 C C . TYR B 1 69 ? 28.270 34.519 56.326 1.00 34.77 66 TYR B C 1
ATOM 3399 O O . TYR B 1 69 ? 29.028 34.920 57.237 1.00 35.99 66 TYR B O 1
ATOM 3408 N N . GLU B 1 70 ? 27.902 33.244 56.172 1.00 36.35 67 GLU B N 1
ATOM 3409 C CA . GLU B 1 70 ? 28.598 32.133 56.824 1.00 35.90 67 GLU B CA 1
ATOM 3410 C C . GLU B 1 70 ? 29.490 31.516 55.757 1.00 32.04 67 GLU B C 1
ATOM 3411 O O . GLU B 1 70 ? 29.139 31.553 54.570 1.00 27.13 67 GLU B O 1
ATOM 3417 N N . VAL B 1 71 ? 30.636 30.984 56.187 1.00 30.09 68 VAL B N 1
ATOM 3418 C CA . VAL B 1 71 ? 31.514 30.176 55.352 1.00 30.27 68 VAL B CA 1
ATOM 3419 C C . VAL B 1 71 ? 31.320 28.731 55.729 1.00 31.79 68 VAL B C 1
ATOM 3420 O O . VAL B 1 71 ? 31.570 28.360 56.870 1.00 35.42 68 VAL B O 1
ATOM 3424 N N . LEU B 1 72 ? 30.899 27.915 54.763 1.00 29.65 69 LEU B N 1
ATOM 3425 C CA . LEU B 1 72 ? 30.711 26.487 54.962 1.00 30.45 69 LEU B CA 1
ATOM 3426 C C . LEU B 1 72 ? 31.802 25.689 54.234 1.00 34.60 69 LEU B C 1
ATOM 3427 O O . LEU B 1 72 ? 32.190 26.046 53.104 1.00 25.59 69 LEU B O 1
ATOM 3432 N N . PHE B 1 73 ? 32.284 24.610 54.866 1.00 28.27 70 PHE B N 1
ATOM 3433 C CA . PHE B 1 73 ? 33.250 23.723 54.207 1.00 32.82 70 PHE B CA 1
ATOM 3434 C C . PHE B 1 73 ? 32.592 22.359 54.008 1.00 33.62 70 PHE B C 1
ATOM 3435 O O . PHE B 1 73 ? 32.350 21.671 54.979 1.00 37.24 70 PHE B O 1
ATOM 3443 N N . LEU B 1 74 ? 32.291 21.996 52.757 1.00 34.85 71 LEU B N 1
ATOM 3444 C CA . LEU B 1 74 ? 31.558 20.770 52.441 1.00 32.72 71 LEU B CA 1
ATOM 3445 C C . LEU B 1 74 ? 32.357 19.830 51.549 1.00 35.81 71 LEU B C 1
ATOM 3446 O O . LEU B 1 74 ? 33.344 20.229 50.942 1.00 28.88 71 LEU B O 1
ATOM 3451 N N . GLN B 1 75 ? 31.906 18.577 51.470 1.00 45.61 72 GLN B N 1
ATOM 3452 C CA . GLN B 1 75 ? 32.492 17.566 50.586 1.00 42.23 72 GLN B CA 1
ATOM 3453 C C . GLN B 1 75 ? 31.647 17.422 49.305 1.00 44.97 72 GLN B C 1
ATOM 3454 O O . GLN B 1 75 ? 30.480 17.833 49.279 1.00 43.07 72 GLN B O 1
ATOM 3460 N N . GLY B 1 76 ? 32.225 16.846 48.249 1.00 42.10 73 GLY B N 1
ATOM 3461 C CA . GLY B 1 76 ? 31.475 16.527 47.044 1.00 41.89 73 GLY B CA 1
ATOM 3462 C C . GLY B 1 76 ? 31.728 17.444 45.855 1.00 46.50 73 GLY B C 1
ATOM 3463 O O . GLY B 1 76 ? 31.085 17.319 44.794 1.00 50.53 73 GLY B O 1
ATOM 3464 N N . GLY B 1 77 ? 32.663 18.373 46.026 1.00 37.74 74 GLY B N 1
ATOM 3465 C CA . GLY B 1 77 ? 33.066 19.250 44.932 1.00 30.57 74 GLY B CA 1
ATOM 3466 C C . GLY B 1 77 ? 31.962 20.217 44.578 1.00 37.10 74 GLY B C 1
ATOM 3467 O O . GLY B 1 77 ? 30.893 20.283 45.244 1.00 30.87 74 GLY B O 1
ATOM 3468 N N . ALA B 1 78 ? 32.224 20.993 43.535 1.00 33.65 75 ALA B N 1
ATOM 3469 C CA . ALA B 1 78 ? 31.208 21.862 42.972 1.00 35.87 75 ALA B CA 1
ATOM 3470 C C . ALA B 1 78 ? 29.968 21.069 42.563 1.00 31.52 75 ALA B C 1
ATOM 3471 O O . ALA B 1 78 ? 28.851 21.563 42.691 1.00 29.56 75 ALA B O 1
ATOM 3473 N N . SER B 1 79 ? 30.178 19.852 42.057 1.00 30.55 76 SER B N 1
ATOM 3474 C CA . SER B 1 79 ? 29.090 19.060 41.468 1.00 35.26 76 SER B CA 1
ATOM 3475 C C . SER B 1 79 ? 27.937 18.786 42.423 1.00 33.23 76 SER B C 1
ATOM 3476 O O . SER B 1 79 ? 26.768 18.813 42.021 1.00 33.61 76 SER B O 1
ATOM 3479 N N . LEU B 1 80 ? 28.268 18.499 43.672 1.00 28.82 77 LEU B N 1
ATOM 3480 C CA . LEU B 1 80 ? 27.230 18.370 44.700 1.00 31.51 77 LEU B CA 1
ATOM 3481 C C . LEU B 1 80 ? 26.440 19.689 44.868 1.00 32.11 77 LEU B C 1
ATOM 3482 O O . LEU B 1 80 ? 25.219 19.700 45.122 1.00 28.48 77 LEU B O 1
ATOM 3487 N N . GLN B 1 81 ? 27.118 20.816 44.728 1.00 24.39 78 GLN B N 1
ATOM 3488 C CA . GLN B 1 81 ? 26.370 22.074 44.815 1.00 24.55 78 GLN B CA 1
ATOM 3489 C C . GLN B 1 81 ? 25.293 22.197 43.731 1.00 25.27 78 GLN B C 1
ATOM 3490 O O . GLN B 1 81 ? 24.297 22.881 43.942 1.00 28.22 78 GLN B O 1
ATOM 3496 N N . PHE B 1 82 ? 25.475 21.538 42.582 1.00 24.45 79 PHE B N 1
ATOM 3497 C CA . PHE B 1 82 ? 24.482 21.646 41.494 1.00 28.07 79 PHE B CA 1
ATOM 3498 C C . PHE B 1 82 ? 23.136 21.122 41.989 1.00 34.57 79 PHE B C 1
ATOM 3499 O O . PHE B 1 82 ? 22.063 21.423 41.440 1.00 34.27 79 PHE B O 1
ATOM 3507 N N . ALA B 1 83 ? 23.221 20.290 43.012 1.00 28.52 80 ALA B N 1
ATOM 3508 C CA . ALA B 1 83 ? 22.055 19.663 43.578 1.00 30.20 80 ALA B CA 1
ATOM 3509 C C . ALA B 1 83 ? 21.621 20.403 44.842 1.00 29.44 80 ALA B C 1
ATOM 3510 O O . ALA B 1 83 ? 20.435 20.682 45.002 1.00 30.13 80 ALA B O 1
ATOM 3520 N N . ILE B 1 85 ? 22.129 23.400 45.808 1.00 24.94 82 ILE B N 1
ATOM 3521 C CA . ILE B 1 85 ? 21.631 24.735 45.557 1.00 28.76 82 ILE B CA 1
ATOM 3522 C C . ILE B 1 85 ? 20.091 24.738 45.379 1.00 33.13 82 ILE B C 1
ATOM 3523 O O . ILE B 1 85 ? 19.386 25.338 46.172 1.00 32.62 82 ILE B O 1
ATOM 3528 N N . PRO B 1 86 ? 19.556 24.018 44.377 1.00 31.50 83 PRO B N 1
ATOM 3529 C CA . PRO B 1 86 ? 18.092 24.108 44.276 1.00 30.87 83 PRO B CA 1
ATOM 3530 C C . PRO B 1 86 ? 17.342 23.330 45.390 1.00 34.46 83 PRO B C 1
ATOM 3531 O O . PRO B 1 86 ? 16.178 23.637 45.681 1.00 32.29 83 PRO B O 1
ATOM 3543 N N . ASN B 1 88 ? 17.975 23.396 48.552 1.00 30.67 85 ASN B N 1
ATOM 3544 C CA . ASN B 1 88 ? 17.839 24.303 49.685 1.00 32.14 85 ASN B CA 1
ATOM 3545 C C . ASN B 1 88 ? 17.128 25.598 49.305 1.00 37.97 85 ASN B C 1
ATOM 3546 O O . ASN B 1 88 ? 16.206 26.036 49.993 1.00 40.67 85 ASN B O 1
ATOM 3551 N N . LEU B 1 89 ? 17.564 26.205 48.206 1.00 33.07 86 LEU B N 1
ATOM 3552 C CA . LEU B 1 89 ? 17.322 27.623 47.967 1.00 34.80 86 LEU B CA 1
ATOM 3553 C C . LEU B 1 89 ? 16.141 27.830 47.025 1.00 38.24 86 LEU B C 1
ATOM 3554 O O . LEU B 1 89 ? 15.559 28.914 46.972 1.00 34.45 86 LEU B O 1
ATOM 3559 N N . ALA B 1 90 ? 15.791 26.784 46.284 1.00 36.88 87 ALA B N 1
ATOM 3560 C CA . ALA B 1 90 ? 14.659 26.839 45.367 1.00 32.81 87 ALA B CA 1
ATOM 3561 C C . ALA B 1 90 ? 13.344 26.997 46.122 1.00 43.73 87 ALA B C 1
ATOM 3562 O O . ALA B 1 90 ? 13.165 26.435 47.202 1.00 37.68 87 ALA B O 1
ATOM 3564 N N . LEU B 1 91 ? 12.426 27.767 45.546 1.00 45.45 88 LEU B N 1
ATOM 3565 C CA . LEU B 1 91 ? 11.067 27.858 46.066 1.00 51.42 88 LEU B CA 1
ATOM 3566 C C . LEU B 1 91 ? 10.042 27.492 44.998 1.00 60.17 88 LEU B C 1
ATOM 3567 O O . LEU B 1 91 ? 10.389 26.932 43.958 1.00 68.22 88 LEU B O 1
ATOM 3572 N N . ASN B 1 92 ? 8.780 27.813 45.261 1.00 58.83 89 ASN B N 1
ATOM 3573 C CA . ASN B 1 92 ? 7.713 27.580 44.296 1.00 65.13 89 ASN B CA 1
ATOM 3574 C C . ASN B 1 92 ? 7.838 28.480 43.071 1.00 61.99 89 ASN B C 1
ATOM 3575 O O . ASN B 1 92 ? 7.013 28.422 42.159 1.00 62.02 89 ASN B O 1
ATOM 3580 N N . GLY B 1 93 ? 8.874 29.311 43.057 1.00 53.68 90 GLY B N 1
ATOM 3581 C CA . GLY B 1 93 ? 9.067 30.272 41.987 1.00 46.93 90 GLY B CA 1
ATOM 3582 C C . GLY B 1 93 ? 9.840 29.693 40.819 1.00 43.80 90 GLY B C 1
ATOM 3583 O O . GLY B 1 93 ? 9.977 28.476 40.695 1.00 48.22 90 GLY B O 1
ATOM 3584 N N . VAL B 1 94 ? 10.346 30.569 39.957 1.00 43.84 91 VAL B N 1
ATOM 3585 C CA . VAL B 1 94 ? 11.223 30.155 38.869 1.00 44.26 91 VAL B CA 1
ATOM 3586 C C . VAL B 1 94 ? 12.685 30.436 39.202 1.00 45.26 91 VAL B C 1
ATOM 3587 O O . VAL B 1 94 ? 13.013 31.479 39.767 1.00 40.93 91 VAL B O 1
ATOM 3591 N N . CYS B 1 95 ? 13.558 29.499 38.848 1.00 34.58 92 CYS B N 1
ATOM 3592 C CA . CYS B 1 95 ? 14.977 29.661 39.069 1.00 31.56 92 CYS B CA 1
ATOM 3593 C C . CYS B 1 95 ? 15.718 29.906 37.751 1.00 37.05 92 CYS B C 1
ATOM 3594 O O . CYS B 1 95 ? 15.755 29.033 36.851 1.00 38.14 92 CYS B O 1
ATOM 3597 N N . GLU B 1 96 ? 16.338 31.080 37.658 1.00 33.80 93 GLU B N 1
ATOM 3598 C CA . GLU B 1 96 ? 16.909 31.550 36.402 1.00 35.30 93 GLU B CA 1
ATOM 3599 C C . GLU B 1 96 ? 18.398 31.205 36.285 1.00 36.17 93 GLU B C 1
ATOM 3600 O O . GLU B 1 96 ? 19.173 31.424 37.226 1.00 36.48 93 GLU B O 1
ATOM 3606 N N . TYR B 1 97 ? 18.770 30.630 35.140 1.00 30.78 94 TYR B N 1
ATOM 3607 C CA . TYR B 1 97 ? 20.147 30.247 34.850 1.00 28.49 94 TYR B CA 1
ATOM 3608 C C . TYR B 1 97 ? 20.662 30.914 33.576 1.00 28.03 94 TYR B C 1
ATOM 3609 O O . TYR B 1 97 ? 19.945 31.013 32.571 1.00 26.31 94 TYR B O 1
ATOM 3618 N N . ALA B 1 98 ? 21.925 31.322 33.625 1.00 26.94 95 ALA B N 1
ATOM 3619 C CA . ALA B 1 98 ? 22.650 31.774 32.451 1.00 25.68 95 ALA B CA 1
ATOM 3620 C C . ALA B 1 98 ? 23.601 30.701 31.950 1.00 27.22 95 ALA B C 1
ATOM 3621 O O . ALA B 1 98 ? 24.555 30.368 32.639 1.00 25.53 95 ALA B O 1
ATOM 3623 N N . ASN B 1 99 ? 23.390 30.218 30.724 1.00 30.25 96 ASN B N 1
ATOM 3624 C CA . ASN B 1 99 ? 24.162 29.105 30.184 1.00 26.42 96 ASN B CA 1
ATOM 3625 C C . ASN B 1 99 ? 25.442 29.573 29.473 1.00 27.30 96 ASN B C 1
ATOM 3626 O O . ASN B 1 99 ? 25.376 30.228 28.430 1.00 31.87 96 ASN B O 1
ATOM 3631 N N . THR B 1 100 ? 26.607 29.252 30.041 1.00 22.64 97 THR B N 1
ATOM 3632 C CA . THR B 1 100 ? 27.883 29.717 29.472 1.00 22.55 97 THR B CA 1
ATOM 3633 C C . THR B 1 100 ? 28.949 28.674 29.306 1.00 26.92 97 THR B C 1
ATOM 3634 O O . THR B 1 100 ? 30.090 28.996 28.980 1.00 28.67 97 THR B O 1
ATOM 3638 N N . GLY B 1 101 ? 28.588 27.416 29.511 1.00 29.23 98 GLY B N 1
ATOM 3639 C CA . GLY B 1 101 ? 29.583 26.386 29.447 1.00 28.34 98 GLY B CA 1
ATOM 3640 C C . GLY B 1 101 ? 29.071 25.038 29.887 1.00 30.96 98 GLY B C 1
ATOM 3641 O O . GLY B 1 101 ? 27.864 24.835 30.134 1.00 27.79 98 GLY B O 1
ATOM 3642 N N . VAL B 1 102 ? 30.000 24.102 29.992 1.00 29.67 99 VAL B N 1
ATOM 3643 C CA . VAL B 1 102 ? 29.597 22.746 30.346 1.00 35.28 99 VAL B CA 1
ATOM 3644 C C . VAL B 1 102 ? 29.077 22.698 31.782 1.00 36.15 99 VAL B C 1
ATOM 3645 O O . VAL B 1 102 ? 28.155 21.916 32.085 1.00 29.03 99 VAL B O 1
ATOM 3649 N N . TRP B 1 103 ? 29.637 23.555 32.647 1.00 33.29 100 TRP B N 1
ATOM 3650 C CA . TRP B 1 103 ? 29.304 23.471 34.065 1.00 35.31 100 TRP B CA 1
ATOM 3651 C C . TRP B 1 103 ? 27.928 24.066 34.288 1.00 32.56 100 TRP B C 1
ATOM 3652 O O . TRP B 1 103 ? 27.208 23.648 35.199 1.00 32.54 100 TRP B O 1
ATOM 3663 N N . THR B 1 104 ? 27.558 25.057 33.473 1.00 26.76 101 THR B N 1
ATOM 3664 C CA . THR B 1 104 ? 26.208 25.606 33.606 1.00 32.09 101 THR B CA 1
ATOM 3665 C C . THR B 1 104 ? 25.179 24.607 33.037 1.00 29.68 101 THR B C 1
ATOM 3666 O O . THR B 1 104 ? 24.119 24.383 33.638 1.00 25.99 101 THR B O 1
ATOM 3670 N N . LYS B 1 105 ? 25.499 23.981 31.908 1.00 27.60 102 LYS B N 1
ATOM 3671 C CA . LYS B 1 105 ? 24.612 22.943 31.366 1.00 35.80 102 LYS B CA 1
ATOM 3672 C C . LYS B 1 105 ? 24.386 21.813 32.377 1.00 33.32 102 LYS B C 1
ATOM 3673 O O . LYS B 1 105 ? 23.292 21.297 32.493 1.00 29.03 102 LYS B O 1
ATOM 3679 N N . LYS B 1 106 ? 25.438 21.414 33.081 1.00 36.03 103 LYS B N 1
ATOM 3680 C CA . LYS B 1 106 ? 25.311 20.389 34.113 1.00 37.18 103 LYS B CA 1
ATOM 3681 C C . LYS B 1 106 ? 24.417 20.880 35.236 1.00 27.20 103 LYS B C 1
ATOM 3682 O O . LYS B 1 106 ? 23.474 20.208 35.612 1.00 28.58 103 LYS B O 1
ATOM 3688 N N . ALA B 1 107 ? 24.719 22.058 35.766 1.00 20.04 104 ALA B N 1
ATOM 3689 C CA . ALA B 1 107 ? 23.899 22.646 36.826 1.00 18.58 104 ALA B CA 1
ATOM 3690 C C . ALA B 1 107 ? 22.425 22.747 36.422 1.00 24.03 104 ALA B C 1
ATOM 3691 O O . ALA B 1 107 ? 21.532 22.448 37.217 1.00 24.98 104 ALA B O 1
ATOM 3693 N N . ILE B 1 108 ? 22.171 23.193 35.192 1.00 26.04 105 ILE B N 1
ATOM 3694 C CA . ILE B 1 108 ? 20.795 23.265 34.685 1.00 31.00 105 ILE B CA 1
ATOM 3695 C C . ILE B 1 108 ? 20.147 21.887 34.713 1.00 30.76 105 ILE B C 1
ATOM 3696 O O . ILE B 1 108 ? 19.036 21.713 35.209 1.00 34.35 105 ILE B O 1
ATOM 3701 N N . LYS B 1 109 ? 20.859 20.887 34.225 1.00 31.43 106 LYS B N 1
ATOM 3702 C CA . LYS B 1 109 ? 20.262 19.560 34.158 1.00 38.49 106 LYS B CA 1
ATOM 3703 C C . LYS B 1 109 ? 19.865 19.080 35.546 1.00 34.15 106 LYS B C 1
ATOM 3704 O O . LYS B 1 109 ? 18.777 18.528 35.732 1.00 29.22 106 LYS B O 1
ATOM 3710 N N . GLU B 1 110 ? 20.748 19.291 36.523 1.00 29.20 107 GLU B N 1
ATOM 3711 C CA . GLU B 1 110 ? 20.504 18.754 37.864 1.00 33.87 107 GLU B CA 1
ATOM 3712 C C . GLU B 1 110 ? 19.284 19.388 38.516 1.00 33.71 107 GLU B C 1
ATOM 3713 O O . GLU B 1 110 ? 18.528 18.708 39.215 1.00 37.00 107 GLU B O 1
ATOM 3719 N N . ALA B 1 111 ? 19.080 20.682 38.285 1.00 35.06 108 ALA B N 1
ATOM 3720 C CA . ALA B 1 111 ? 17.904 21.351 38.837 1.00 31.00 108 ALA B CA 1
ATOM 3721 C C . ALA B 1 111 ? 16.621 20.808 38.213 1.00 29.33 108 ALA B C 1
ATOM 3722 O O . ALA B 1 111 ? 15.628 20.600 38.906 1.00 31.43 108 ALA B O 1
ATOM 3724 N N . GLN B 1 112 ? 16.649 20.592 36.902 1.00 31.39 109 GLN B N 1
ATOM 3725 C CA . GLN B 1 112 ? 15.540 19.966 36.189 1.00 31.79 109 GLN B CA 1
ATOM 3726 C C . GLN B 1 112 ? 15.236 18.557 36.723 1.00 39.06 109 GLN B C 1
ATOM 3727 O O . GLN B 1 112 ? 14.060 18.214 36.940 1.00 34.88 109 GLN B O 1
ATOM 3733 N N . ILE B 1 113 ? 16.285 17.755 36.952 1.00 35.20 110 ILE B N 1
ATOM 3734 C CA . ILE B 1 113 ? 16.111 16.433 37.570 1.00 34.53 110 ILE B CA 1
ATOM 3735 C C . ILE B 1 113 ? 15.325 16.525 38.885 1.00 34.74 110 ILE B C 1
ATOM 3736 O O . ILE B 1 113 ? 14.505 15.647 39.180 1.00 33.63 110 ILE B O 1
ATOM 3741 N N . LEU B 1 114 ? 15.577 17.578 39.672 1.00 28.74 111 LEU B N 1
ATOM 3742 C CA . LEU B 1 114 ? 14.878 17.766 40.940 1.00 34.49 111 LEU B CA 1
ATOM 3743 C C . LEU B 1 114 ? 13.517 18.455 40.728 1.00 40.73 111 LEU B C 1
ATOM 3744 O O . LEU B 1 114 ? 12.867 18.872 41.687 1.00 42.62 111 LEU B O 1
ATOM 3749 N N . GLY B 1 115 ? 13.105 18.605 39.476 1.00 39.74 112 GLY B N 1
ATOM 3750 C CA . GLY B 1 115 ? 11.792 19.151 39.178 1.00 40.53 112 GLY B CA 1
ATOM 3751 C C . GLY B 1 115 ? 11.638 20.607 39.578 1.00 40.96 112 GLY B C 1
ATOM 3752 O O . GLY B 1 115 ? 10.533 21.066 39.864 1.00 43.68 112 GLY B O 1
ATOM 3753 N N . VAL B 1 116 ? 12.758 21.323 39.610 1.00 33.12 113 VAL B N 1
ATOM 3754 C CA . VAL B 1 116 ? 12.770 22.768 39.835 1.00 36.73 113 VAL B CA 1
ATOM 3755 C C . VAL B 1 116 ? 12.285 23.479 38.562 1.00 37.92 113 VAL B C 1
ATOM 3756 O O . VAL B 1 116 ? 12.566 23.022 37.460 1.00 35.21 113 VAL B O 1
ATOM 3760 N N . ASN B 1 117 ? 11.538 24.574 38.699 1.00 38.28 114 ASN B N 1
ATOM 3761 C CA . ASN B 1 117 ? 11.157 25.333 37.516 1.00 36.09 114 ASN B CA 1
ATOM 3762 C C . ASN B 1 117 ? 12.344 26.146 36.978 1.00 39.12 114 ASN B C 1
ATOM 3763 O O . ASN B 1 117 ? 12.543 27.299 37.373 1.00 42.20 114 ASN B O 1
ATOM 3768 N N . VAL B 1 118 ? 13.120 25.556 36.071 1.00 32.71 115 VAL B N 1
ATOM 3769 C CA . VAL B 1 118 ? 14.279 26.238 35.493 1.00 37.19 115 VAL B CA 1
ATOM 3770 C C . VAL B 1 118 ? 13.976 27.077 34.222 1.00 39.75 115 VAL B C 1
ATOM 3771 O O . VAL B 1 118 ? 13.339 26.615 33.275 1.00 41.20 115 VAL B O 1
ATOM 3775 N N . LYS B 1 119 ? 14.399 28.338 34.242 1.00 37.47 116 LYS B N 1
ATOM 3776 C CA . LYS B 1 119 ? 14.364 29.167 33.052 1.00 39.28 116 LYS B CA 1
ATOM 3777 C C . LYS B 1 119 ? 15.806 29.489 32.682 1.00 37.28 116 LYS B C 1
ATOM 3778 O O . LYS B 1 119 ? 16.576 29.955 33.522 1.00 36.02 116 LYS B O 1
ATOM 3784 N N . THR B 1 120 ? 16.177 29.209 31.432 1.00 34.01 117 THR B N 1
ATOM 3785 C CA . THR B 1 120 ? 17.495 29.579 30.912 1.00 31.56 117 THR B CA 1
ATOM 3786 C C . THR B 1 120 ? 17.354 30.929 30.224 1.00 34.33 117 THR B C 1
ATOM 3787 O O . THR B 1 120 ? 16.830 31.036 29.127 1.00 35.41 117 THR B O 1
ATOM 3791 N N . VAL B 1 121 ? 17.803 31.978 30.889 1.00 39.35 118 VAL B N 1
ATOM 3792 C CA . VAL B 1 121 ? 17.460 33.322 30.442 1.00 40.13 118 VAL B CA 1
ATOM 3793 C C . VAL B 1 121 ? 18.391 33.846 29.363 1.00 37.51 118 VAL B C 1
ATOM 3794 O O . VAL B 1 121 ? 18.081 34.819 28.688 1.00 38.65 118 VAL B O 1
ATOM 3798 N N . ALA B 1 122 ? 19.526 33.186 29.210 1.00 33.57 119 ALA B N 1
ATOM 3799 C CA . ALA B 1 122 ? 20.549 33.603 28.267 1.00 33.39 119 ALA B CA 1
ATOM 3800 C C . ALA B 1 122 ? 21.438 32.410 28.043 1.00 33.24 119 ALA B C 1
ATOM 3801 O O . ALA B 1 122 ? 21.580 31.548 28.936 1.00 33.42 119 ALA B O 1
ATOM 3803 N N . SER B 1 123 ? 22.022 32.347 26.847 1.00 34.96 120 SER B N 1
ATOM 3804 C CA . SER B 1 123 ? 22.864 31.235 26.447 1.00 36.42 120 SER B CA 1
ATOM 3805 C C . SER B 1 123 ? 23.854 31.577 25.339 1.00 34.79 120 SER B C 1
ATOM 3806 O O . SER B 1 123 ? 23.538 32.280 24.375 1.00 32.40 120 SER B O 1
ATOM 3809 N N . SER B 1 124 ? 25.028 30.988 25.477 1.00 35.01 121 SER B N 1
ATOM 3810 C CA . SER B 1 124 ? 26.171 31.192 24.609 1.00 34.15 121 SER B CA 1
ATOM 3811 C C . SER B 1 124 ? 26.355 29.921 23.774 1.00 35.51 121 SER B C 1
ATOM 3812 O O . SER B 1 124 ? 27.252 29.833 22.928 1.00 39.62 121 SER B O 1
ATOM 3815 N N . GLU B 1 125 ? 25.515 28.918 24.031 1.00 32.57 122 GLU B N 1
ATOM 3816 C CA . GLU B 1 125 ? 25.673 27.597 23.403 1.00 35.29 122 GLU B CA 1
ATOM 3817 C C . GLU B 1 125 ? 25.707 27.616 21.869 1.00 41.35 122 GLU B C 1
ATOM 3818 O O . GLU B 1 125 ? 26.417 26.818 21.244 1.00 38.28 122 GLU B O 1
ATOM 3824 N N . GLU B 1 126 ? 24.927 28.505 21.265 1.00 46.24 123 GLU B N 1
ATOM 3825 C CA . GLU B 1 126 ? 24.772 28.519 19.802 1.00 55.25 123 GLU B CA 1
ATOM 3826 C C . GLU B 1 126 ? 26.095 28.792 19.100 1.00 50.39 123 GLU B C 1
ATOM 3827 O O . GLU B 1 126 ? 26.357 28.262 18.025 1.00 43.13 123 GLU B O 1
ATOM 3833 N N . SER B 1 127 ? 26.933 29.616 19.725 1.00 46.96 124 SER B N 1
ATOM 3834 C CA . SER B 1 127 ? 28.228 29.959 19.159 1.00 40.88 124 SER B CA 1
ATOM 3835 C C . SER B 1 127 ? 29.299 29.184 19.907 1.00 37.44 124 SER B C 1
ATOM 3836 O O . SER B 1 127 ? 30.444 29.642 20.019 1.00 36.78 124 SER B O 1
ATOM 3839 N N . ASN B 1 128 ? 28.913 28.006 20.414 1.00 33.88 125 ASN B N 1
ATOM 3840 C CA . ASN B 1 128 ? 29.844 27.091 21.085 1.00 35.19 125 ASN B CA 1
ATOM 3841 C C . ASN B 1 128 ? 30.522 27.736 22.295 1.00 33.20 125 ASN B C 1
ATOM 3842 O O . ASN B 1 128 ? 31.720 27.529 22.534 1.00 29.61 125 ASN B O 1
ATOM 3847 N N . PHE B 1 129 ? 29.732 28.526 23.032 1.00 31.88 126 PHE B N 1
ATOM 3848 C CA . PHE B 1 129 ? 30.142 29.188 24.280 1.00 29.24 126 PHE B CA 1
ATOM 3849 C C . PHE B 1 129 ? 31.453 29.960 24.113 1.00 31.06 126 PHE B C 1
ATOM 3850 O O . PHE B 1 129 ? 32.353 29.815 24.936 1.00 30.22 126 PHE B O 1
ATOM 3858 N N . ASP B 1 130 ? 31.580 30.765 23.060 1.00 28.09 127 ASP B N 1
ATOM 3859 C CA . ASP B 1 130 ? 32.823 31.481 22.859 1.00 26.91 127 ASP B CA 1
ATOM 3860 C C . ASP B 1 130 ? 32.732 32.888 23.398 1.00 28.52 127 ASP B C 1
ATOM 3861 O O . ASP B 1 130 ? 33.623 33.708 23.175 1.00 28.15 127 ASP B O 1
ATOM 3866 N N . HIS B 1 131 ? 31.647 33.178 24.111 1.00 20.72 128 HIS B N 1
ATOM 3867 C CA . HIS B 1 131 ? 31.536 34.485 24.741 1.00 27.25 128 HIS B CA 1
ATOM 3868 C C . HIS B 1 131 ? 30.503 34.397 25.869 1.00 27.54 128 HIS B C 1
ATOM 3869 O O . HIS B 1 131 ? 29.761 33.422 25.957 1.00 27.91 128 HIS B O 1
ATOM 3876 N N . ILE B 1 132 ? 30.497 35.378 26.756 1.00 28.57 129 ILE B N 1
ATOM 3877 C CA . ILE B 1 132 ? 29.435 35.511 27.746 1.00 29.64 129 ILE B CA 1
ATOM 3878 C C . ILE B 1 132 ? 28.275 36.238 27.077 1.00 29.33 129 ILE B C 1
ATOM 3879 O O . ILE B 1 132 ? 28.432 37.384 26.692 1.00 27.86 129 ILE B O 1
ATOM 3884 N N . PRO B 1 133 ? 27.100 35.601 26.954 1.00 33.98 130 PRO B N 1
ATOM 3885 C CA . PRO B 1 133 ? 26.040 36.372 26.270 1.00 36.19 130 PRO B CA 1
ATOM 3886 C C . PRO B 1 133 ? 25.536 37.520 27.155 1.00 37.31 130 PRO B C 1
ATOM 3887 O O . PRO B 1 133 ? 25.975 37.716 28.299 1.00 33.20 130 PRO B O 1
ATOM 3891 N N . ARG B 1 134 ? 24.612 38.298 26.624 1.00 38.45 131 ARG B N 1
ATOM 3892 C CA . ARG B 1 134 ? 24.045 39.360 27.422 1.00 43.40 131 ARG B CA 1
ATOM 3893 C C . ARG B 1 134 ? 23.068 38.737 28.405 1.00 37.40 131 ARG B C 1
ATOM 3894 O O . ARG B 1 134 ? 22.172 37.998 28.011 1.00 37.73 131 ARG B O 1
ATOM 3902 N N . VAL B 1 135 ? 23.241 39.039 29.682 1.00 30.15 132 VAL B N 1
ATOM 3903 C CA . VAL B 1 135 ? 22.436 38.378 30.693 1.00 36.95 132 VAL B CA 1
ATOM 3904 C C . VAL B 1 135 ? 21.488 39.316 31.433 1.00 35.85 132 VAL B C 1
ATOM 3905 O O . VAL B 1 135 ? 21.929 40.157 32.225 1.00 37.17 132 VAL B O 1
ATOM 3909 N N . GLU B 1 136 ? 20.189 39.124 31.180 1.00 34.33 133 GLU B N 1
ATOM 3910 C CA . GLU B 1 136 ? 19.110 39.837 31.865 1.00 40.89 133 GLU B CA 1
ATOM 3911 C C . GLU B 1 136 ? 18.295 38.920 32.790 1.00 44.96 133 GLU B C 1
ATOM 3912 O O . GLU B 1 136 ? 17.452 38.149 32.330 1.00 47.04 133 GLU B O 1
ATOM 3918 N N . PHE B 1 137 ? 18.527 39.014 34.095 1.00 37.85 134 PHE B N 1
ATOM 3919 C CA . PHE B 1 137 ? 17.729 38.264 35.040 1.00 37.24 134 PHE B CA 1
ATOM 3920 C C . PHE B 1 137 ? 16.503 39.093 35.431 1.00 43.65 134 PHE B C 1
ATOM 3921 O O . PHE B 1 137 ? 16.591 40.325 35.539 1.00 45.91 134 PHE B O 1
ATOM 3929 N N . SER B 1 138 ? 15.361 38.442 35.651 1.00 38.26 135 SER B N 1
ATOM 3930 C CA . SER B 1 138 ? 14.218 39.187 36.176 1.00 38.20 135 SER B CA 1
ATOM 3931 C C . SER B 1 138 ? 14.468 39.496 37.649 1.00 39.79 135 SER B C 1
ATOM 3932 O O . SER B 1 138 ? 15.372 38.924 38.276 1.00 38.58 135 SER B O 1
ATOM 3935 N N . ASP B 1 139 ? 13.673 40.409 38.192 1.00 35.64 136 ASP B N 1
ATOM 3936 C CA . ASP B 1 139 ? 13.860 40.887 39.551 1.00 43.76 136 ASP B CA 1
ATOM 3937 C C . ASP B 1 139 ? 13.041 40.099 40.594 1.00 44.76 136 ASP B C 1
ATOM 3938 O O . ASP B 1 139 ? 13.194 40.313 41.794 1.00 48.90 136 ASP B O 1
ATOM 3943 N N . ASN B 1 140 ? 12.199 39.177 40.136 1.00 42.35 137 ASN B N 1
ATOM 3944 C CA . ASN B 1 140 ? 11.359 38.412 41.052 1.00 50.68 137 ASN B CA 1
ATOM 3945 C C . ASN B 1 140 ? 11.557 36.885 41.032 1.00 43.23 137 ASN B C 1
ATOM 3946 O O . ASN B 1 140 ? 10.656 36.161 41.424 1.00 39.97 137 ASN B O 1
ATOM 3951 N N . ALA B 1 141 ? 12.700 36.379 40.568 1.00 41.99 138 ALA B N 1
ATOM 3952 C CA . ALA B 1 141 ? 12.887 34.922 40.586 1.00 34.20 138 ALA B CA 1
ATOM 3953 C C . ALA B 1 141 ? 13.377 34.492 41.944 1.00 31.31 138 ALA B C 1
ATOM 3954 O O . ALA B 1 141 ? 13.782 35.322 42.757 1.00 35.47 138 ALA B O 1
ATOM 3956 N N . ASP B 1 142 ? 13.341 33.180 42.163 1.00 32.07 139 ASP B N 1
ATOM 3957 C CA . ASP B 1 142 ? 13.843 32.570 43.375 1.00 34.96 139 ASP B CA 1
ATOM 3958 C C . ASP B 1 142 ? 15.343 32.749 43.526 1.00 34.77 139 ASP B C 1
ATOM 3959 O O . ASP B 1 142 ? 15.841 33.063 44.604 1.00 37.83 139 ASP B O 1
ATOM 3964 N N . TYR B 1 143 ? 16.061 32.548 42.436 1.00 26.50 140 TYR B N 1
ATOM 3965 C CA . TYR B 1 143 ? 17.474 32.878 42.401 1.00 25.35 140 TYR B CA 1
ATOM 3966 C C . TYR B 1 143 ? 17.916 32.967 40.941 1.00 30.35 140 TYR B C 1
ATOM 3967 O O . TYR B 1 143 ? 17.203 32.519 40.034 1.00 33.05 140 TYR B O 1
ATOM 3976 N N . ALA B 1 144 ? 19.061 33.598 40.723 1.00 29.64 141 ALA B N 1
ATOM 3977 C CA . ALA B 1 144 ? 19.684 33.671 39.405 1.00 25.08 141 ALA B CA 1
ATOM 3978 C C . ALA B 1 144 ? 21.057 33.035 39.540 1.00 31.89 141 ALA B C 1
ATOM 3979 O O . ALA B 1 144 ? 21.817 33.359 40.466 1.00 32.29 141 ALA B O 1
ATOM 3981 N N . TYR B 1 145 ? 21.366 32.115 38.635 1.00 28.19 142 TYR B N 1
ATOM 3982 C CA . TYR B 1 145 ? 22.590 31.345 38.716 1.00 25.43 142 TYR B CA 1
ATOM 3983 C C . TYR B 1 145 ? 23.546 31.659 37.556 1.00 29.99 142 TYR B C 1
ATOM 3984 O O . TYR B 1 145 ? 23.134 31.640 36.370 1.00 24.98 142 TYR B O 1
ATOM 3993 N N . ILE B 1 146 ? 24.821 31.903 37.900 1.00 24.36 143 ILE B N 1
ATOM 3994 C CA . ILE B 1 146 ? 25.879 32.056 36.902 1.00 24.37 143 ILE B CA 1
ATOM 3995 C C . ILE B 1 146 ? 27.114 31.229 37.209 1.00 29.63 143 ILE B C 1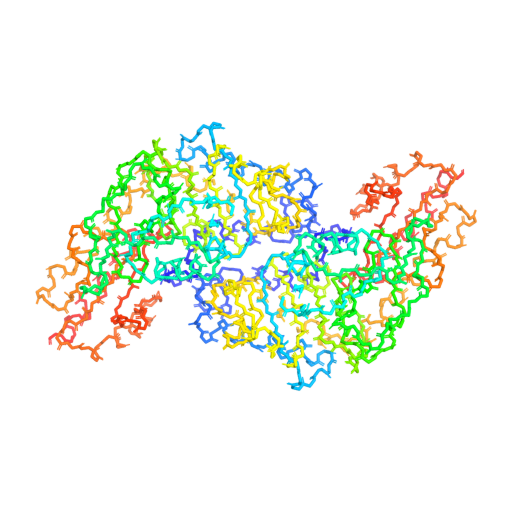
ATOM 3996 O O . ILE B 1 146 ? 27.352 30.859 38.378 1.00 24.73 143 ILE B O 1
ATOM 4001 N N . CYS B 1 147 ? 27.878 30.919 36.153 1.00 25.53 144 CYS B N 1
ATOM 4002 C CA . CYS B 1 147 ? 29.222 30.378 36.324 1.00 21.72 144 CYS B CA 1
ATOM 4003 C C . CYS B 1 147 ? 30.261 31.421 35.926 1.00 22.08 144 CYS B C 1
ATOM 4004 O O . CYS B 1 147 ? 30.356 31.792 34.756 1.00 25.37 144 CYS B O 1
ATOM 4007 N N . SER B 1 148 ? 31.008 31.898 36.922 1.00 24.51 145 SER B N 1
ATOM 4008 C CA . SER B 1 148 ? 31.892 33.058 36.809 1.00 25.61 145 SER B CA 1
ATOM 4009 C C . SER B 1 148 ? 32.964 32.895 35.735 1.00 24.10 145 SER B C 1
ATOM 4010 O O . SER B 1 148 ? 33.238 33.800 34.955 1.00 25.11 145 SER B O 1
ATOM 4013 N N . ASN B 1 149 ? 33.580 31.725 35.724 1.00 16.12 146 ASN B N 1
ATOM 4014 C CA . ASN B 1 149 ? 34.667 31.438 34.832 1.00 23.52 146 ASN B CA 1
ATOM 4015 C C . ASN B 1 149 ? 34.432 30.061 34.253 1.00 22.44 146 ASN B C 1
ATOM 4016 O O . ASN B 1 149 ? 34.303 29.054 34.987 1.00 23.55 146 ASN B O 1
ATOM 4021 N N . ASN B 1 150 ? 34.312 30.020 32.934 1.00 17.43 147 ASN B N 1
ATOM 4022 C CA . ASN B 1 150 ? 33.977 28.767 32.265 1.00 18.60 147 ASN B CA 1
ATOM 4023 C C . ASN B 1 150 ? 35.235 28.055 31.807 1.00 21.50 147 ASN B C 1
ATOM 4024 O O . ASN B 1 150 ? 35.841 28.397 30.805 1.00 21.53 147 ASN B O 1
ATOM 4029 N N . THR B 1 151 ? 35.602 27.034 32.562 1.00 19.09 148 THR B N 1
ATOM 4030 C CA . THR B 1 151 ? 36.948 26.471 32.564 1.00 18.90 148 THR B CA 1
ATOM 4031 C C . THR B 1 151 ? 37.377 25.859 31.258 1.00 26.04 148 THR B C 1
ATOM 4032 O O . THR B 1 151 ? 38.559 25.846 30.925 1.00 31.35 148 THR B O 1
ATOM 4036 N N . ILE B 1 152 ? 36.416 25.319 30.522 1.00 22.90 149 ILE B N 1
ATOM 4037 C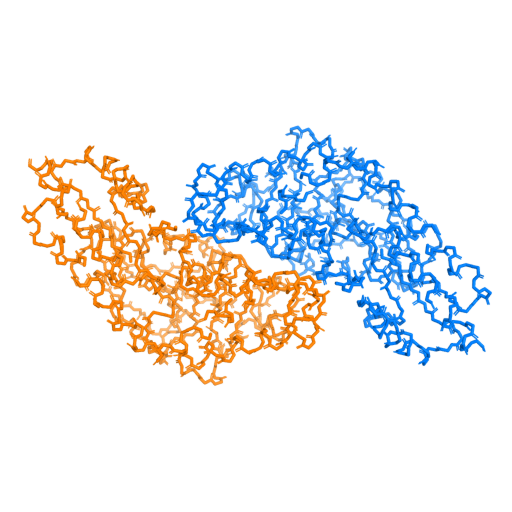 CA . ILE B 1 152 ? 36.745 24.605 29.316 1.00 21.71 149 ILE B CA 1
ATOM 4038 C C . ILE B 1 152 ? 36.887 25.579 28.160 1.00 24.43 149 ILE B C 1
ATOM 4039 O O . ILE B 1 152 ? 37.824 25.474 27.384 1.00 27.02 149 ILE B O 1
ATOM 4044 N N . TYR B 1 153 ? 35.955 26.528 28.054 1.00 26.82 150 TYR B N 1
ATOM 4045 C CA . TYR B 1 153 ? 35.957 27.458 26.939 1.00 31.12 150 TYR B CA 1
ATOM 4046 C C . TYR B 1 153 ? 36.860 28.685 27.114 1.00 32.77 150 TYR B C 1
ATOM 4047 O O . TYR B 1 153 ? 37.183 29.350 26.128 1.00 29.99 150 TYR B O 1
ATOM 4056 N N . GLY B 1 154 ? 37.295 28.978 28.340 1.00 25.80 151 GLY B N 1
ATOM 4057 C CA . GLY B 1 154 ? 38.190 30.110 28.534 1.00 20.07 151 GLY B CA 1
ATOM 4058 C C . GLY B 1 154 ? 37.484 31.467 28.507 1.00 27.89 151 GLY B C 1
ATOM 4059 O O . GLY B 1 154 ? 38.064 32.469 28.084 1.00 25.37 151 GLY B O 1
ATOM 4060 N N . THR B 1 155 ? 36.235 31.509 28.971 1.00 25.61 152 THR B N 1
ATOM 4061 C CA . THR B 1 155 ? 35.477 32.760 29.044 1.00 21.80 152 THR B CA 1
ATOM 4062 C C . THR B 1 155 ? 35.188 33.042 30.530 1.00 26.66 152 THR B C 1
ATOM 4063 O O . THR B 1 155 ? 35.097 32.107 31.337 1.00 24.36 152 THR B O 1
ATOM 4067 N N . GLN B 1 156 ? 35.024 34.326 30.859 1.00 20.18 153 GLN B N 1
ATOM 4068 C CA . GLN B 1 156 ? 34.936 34.792 32.214 1.00 18.22 153 GLN B CA 1
ATOM 4069 C C . GLN B 1 156 ? 34.122 36.042 32.270 1.00 24.66 153 GLN B C 1
ATOM 4070 O O . GLN B 1 156 ? 34.383 36.961 31.485 1.00 25.72 153 GLN B O 1
ATOM 4076 N N . TYR B 1 157 ? 33.162 36.114 33.199 1.00 21.09 154 TYR B N 1
ATOM 4077 C CA . TYR B 1 157 ? 32.428 37.368 33.402 1.00 24.01 154 TYR B CA 1
ATOM 4078 C C . TYR B 1 157 ? 33.380 38.460 33.896 1.00 29.74 154 TYR B C 1
ATOM 4079 O O . TYR B 1 157 ? 34.165 38.240 34.828 1.00 25.50 154 TYR B O 1
ATOM 4088 N N . GLN B 1 158 ? 33.260 39.643 33.295 1.00 32.62 155 GLN B N 1
ATOM 4089 C CA . GLN B 1 158 ? 34.026 40.821 33.682 1.00 37.23 155 GLN B CA 1
ATOM 4090 C C . GLN B 1 158 ? 33.286 41.500 34.826 1.00 35.66 155 GLN B C 1
ATOM 4091 O O . GLN B 1 158 ? 33.891 41.977 35.782 1.00 39.79 155 GLN B O 1
ATOM 4097 N N . ASN B 1 159 ? 31.963 41.482 34.729 1.00 25.40 156 ASN B N 1
ATOM 4098 C CA . ASN B 1 159 ? 31.092 42.043 35.736 1.00 29.63 156 ASN B CA 1
ATOM 4099 C C . ASN B 1 159 ? 29.915 41.122 35.898 1.00 29.96 156 ASN B C 1
ATOM 4100 O O . ASN B 1 159 ? 29.426 40.574 34.900 1.00 31.26 156 ASN B O 1
ATOM 4105 N N . TYR B 1 160 ? 29.467 40.939 37.138 1.00 30.84 157 TYR B N 1
ATOM 4106 C CA . TYR B 1 160 ? 28.371 40.011 37.410 1.00 38.10 157 TYR B CA 1
ATOM 4107 C C . TYR B 1 160 ? 27.085 40.748 37.105 1.00 36.76 157 TYR B C 1
ATOM 4108 O O . TYR B 1 160 ? 27.028 41.962 37.237 1.00 33.06 157 TYR B O 1
ATOM 4117 N N . PRO B 1 161 ? 26.052 40.016 36.669 1.00 35.52 158 PRO B N 1
ATOM 4118 C CA . PRO B 1 161 ? 24.807 40.725 36.338 1.00 41.27 158 PRO B CA 1
ATOM 4119 C C . PRO B 1 161 ? 24.205 41.425 37.571 1.00 36.87 158 PRO B C 1
ATOM 4120 O O . PRO B 1 161 ? 24.366 40.958 38.691 1.00 38.30 158 PRO B O 1
ATOM 4124 N N . LYS B 1 162 ? 23.586 42.579 37.362 1.00 32.04 159 LYS B N 1
ATOM 4125 C CA . LYS B 1 162 ? 22.921 43.300 38.437 1.00 42.19 159 LYS B CA 1
ATOM 4126 C C . LYS B 1 162 ? 21.444 42.935 38.381 1.00 46.03 159 LYS B C 1
ATOM 4127 O O . LYS B 1 162 ? 20.830 42.916 37.311 1.00 45.64 159 LYS B O 1
ATOM 4133 N N . THR B 1 163 ? 20.893 42.594 39.535 1.00 43.97 160 THR B N 1
ATOM 4134 C CA . THR B 1 163 ? 19.521 42.146 39.597 1.00 42.78 160 THR B CA 1
ATOM 4135 C C . THR B 1 163 ? 19.113 42.145 41.064 1.00 45.69 160 THR B C 1
ATOM 4136 O O . THR B 1 163 ? 19.975 42.143 41.954 1.00 44.67 160 THR B O 1
ATOM 4140 N N . LYS B 1 164 ? 17.805 42.166 41.314 1.00 44.84 161 LYS B N 1
ATOM 4141 C CA . LYS B 1 164 ? 17.279 42.157 42.675 1.00 40.54 161 LYS B CA 1
ATOM 4142 C C . LYS B 1 164 ? 17.057 40.730 43.146 1.00 41.45 161 LYS B C 1
ATOM 4143 O O . LYS B 1 164 ? 16.902 40.469 44.356 1.00 41.23 161 LYS B O 1
ATOM 4149 N N . THR B 1 165 ? 17.044 39.808 42.180 1.00 34.39 162 THR B N 1
ATOM 4150 C CA . THR B 1 165 ? 16.957 38.380 42.473 1.00 32.99 162 THR B CA 1
ATOM 4151 C C . THR B 1 165 ? 18.276 37.907 43.076 1.00 33.42 162 THR B C 1
ATOM 4152 O O . THR B 1 165 ? 19.338 38.293 42.604 1.00 36.97 162 THR B O 1
ATOM 4156 N N . PRO B 1 166 ? 18.212 37.100 44.149 1.00 36.81 163 PRO B N 1
ATOM 4157 C CA . PRO B 1 166 ? 19.397 36.508 44.784 1.00 36.99 163 PRO B CA 1
ATOM 4158 C C . PRO B 1 166 ? 20.337 35.895 43.736 1.00 33.81 163 PRO B C 1
ATOM 4159 O O . PRO B 1 166 ? 19.895 35.030 42.976 1.00 29.58 163 PRO B O 1
ATOM 4163 N N . LEU B 1 167 ? 21.593 36.340 43.690 1.00 31.32 164 LEU B N 1
ATOM 4164 C CA . LEU B 1 167 ? 22.577 35.817 42.736 1.00 26.87 164 LEU B CA 1
ATOM 4165 C C . LEU B 1 167 ? 23.421 34.649 43.308 1.00 28.84 164 LEU B C 1
ATOM 4166 O O . LEU B 1 167 ? 24.039 34.780 44.385 1.00 24.86 164 LEU B O 1
ATOM 4171 N N . ILE B 1 168 ? 23.435 33.529 42.578 1.00 21.42 165 ILE B N 1
ATOM 4172 C CA . ILE B 1 168 ? 24.266 32.358 42.883 1.00 17.06 165 ILE B CA 1
ATOM 4173 C C . ILE B 1 168 ? 25.400 32.296 41.889 1.00 26.31 165 ILE B C 1
ATOM 4174 O O . ILE B 1 168 ? 25.165 32.347 40.662 1.00 24.09 165 ILE B O 1
ATOM 4179 N N . VAL B 1 169 ? 26.628 32.184 42.404 1.00 25.55 166 VAL B N 1
ATOM 4180 C CA . VAL B 1 169 ? 27.820 32.220 41.551 1.00 30.02 166 VAL B CA 1
ATOM 4181 C C . VAL B 1 169 ? 28.705 30.990 41.721 1.00 30.34 166 VAL B C 1
ATOM 4182 O O . VAL B 1 169 ? 29.183 30.701 42.825 1.00 30.20 166 VAL B O 1
ATOM 4186 N N . ASP B 1 170 ? 28.954 30.284 40.628 1.00 29.51 167 ASP B N 1
ATOM 4187 C CA . ASP B 1 170 ? 29.931 29.190 40.666 1.00 29.53 167 ASP B CA 1
ATOM 4188 C C . ASP B 1 170 ? 31.278 29.805 40.280 1.00 26.65 167 ASP B C 1
ATOM 4189 O O . ASP B 1 170 ? 31.548 30.086 39.120 1.00 25.13 167 ASP B O 1
ATOM 4194 N N . ALA B 1 171 ? 32.111 30.011 41.290 1.00 23.67 168 ALA B N 1
ATOM 4195 C CA . ALA B 1 171 ? 33.429 30.608 41.123 1.00 19.71 168 ALA B CA 1
ATOM 4196 C C . ALA B 1 171 ? 34.572 29.598 41.272 1.00 30.25 168 ALA B C 1
ATOM 4197 O O . ALA B 1 171 ? 35.718 29.974 41.591 1.00 27.17 168 ALA B O 1
ATOM 4199 N N . SER B 1 172 ? 34.265 28.321 41.063 1.00 29.17 169 SER B N 1
ATOM 4200 C CA . SER B 1 172 ? 35.272 27.260 41.200 1.00 29.72 169 SER B CA 1
ATOM 4201 C C . SER B 1 172 ? 36.591 27.586 40.542 1.00 28.00 169 SER B C 1
ATOM 4202 O O . SER B 1 172 ? 37.657 27.502 41.170 1.00 34.68 169 SER B O 1
ATOM 4205 N N . SER B 1 173 ? 36.545 27.942 39.267 1.00 20.32 170 SER B N 1
ATOM 4206 C CA . SER B 1 173 ? 37.807 28.164 38.550 1.00 24.43 170 SER B CA 1
ATOM 4207 C C . SER B 1 173 ? 38.416 29.594 38.602 1.00 22.61 170 SER B C 1
ATOM 4208 O O . SER B 1 173 ? 39.502 29.785 38.096 1.00 24.38 170 SER B O 1
ATOM 4211 N N . ASP B 1 174 ? 37.764 30.576 39.226 1.00 27.25 171 ASP B N 1
ATOM 4212 C CA . ASP B 1 174 ? 38.457 31.843 39.562 1.00 25.59 171 ASP B CA 1
ATOM 4213 C C . ASP B 1 174 ? 38.366 32.249 41.057 1.00 22.20 171 ASP B C 1
ATOM 4214 O O . ASP B 1 174 ? 38.464 33.429 41.422 1.00 24.70 171 ASP B O 1
ATOM 4219 N N . PHE B 1 175 ? 38.156 31.267 41.909 1.00 18.83 172 PHE B N 1
ATOM 4220 C CA . PHE B 1 175 ? 38.054 31.470 43.363 1.00 19.96 172 PHE B CA 1
ATOM 4221 C C . PHE B 1 175 ? 39.306 32.171 43.930 1.00 25.01 172 PHE B C 1
ATOM 4222 O O . PHE B 1 175 ? 40.412 31.776 43.613 1.00 25.93 172 PHE B O 1
ATOM 4230 N N . PHE B 1 176 ? 39.146 33.207 44.754 1.00 26.07 173 PHE B N 1
ATOM 4231 C CA . PHE B 1 176 ? 40.300 33.911 45.350 1.00 27.73 173 PHE B CA 1
ATOM 4232 C C . PHE B 1 176 ? 41.307 34.360 44.302 1.00 29.51 173 PHE B C 1
ATOM 4233 O O . PHE B 1 176 ? 42.532 34.263 44.517 1.00 30.72 173 PHE B O 1
ATOM 4241 N N . SER B 1 177 ? 40.792 34.868 43.192 1.00 22.61 174 SER B N 1
ATOM 4242 C CA . SER B 1 177 ? 41.641 35.382 42.123 1.00 23.88 174 SER B CA 1
ATOM 4243 C C . SER B 1 177 ? 41.516 36.901 42.001 1.00 28.88 174 SER B C 1
ATOM 4244 O O . SER B 1 177 ? 42.349 37.559 41.360 1.00 29.85 174 SER B O 1
ATOM 4247 N N . ARG B 1 178 ? 40.449 37.450 42.564 1.00 28.42 175 ARG B N 1
ATOM 4248 C CA . ARG B 1 178 ? 40.132 38.847 42.393 1.00 19.54 175 ARG B CA 1
ATOM 4249 C C . ARG B 1 178 ? 39.063 39.264 43.381 1.00 28.59 175 ARG B C 1
ATOM 4250 O O . ARG B 1 178 ? 38.356 38.435 43.921 1.00 26.80 175 ARG B O 1
ATOM 4258 N N . LYS B 1 179 ? 38.942 40.564 43.599 1.00 26.80 176 LYS B N 1
ATOM 4259 C CA . LYS B 1 179 ? 37.885 41.092 44.435 1.00 28.46 176 LYS B CA 1
ATOM 4260 C C . LYS B 1 179 ? 36.563 41.013 43.694 1.00 32.73 176 LYS B C 1
ATOM 4261 O O . LYS B 1 179 ? 36.521 41.054 42.480 1.00 31.09 176 LYS B O 1
ATOM 4267 N N . VAL B 1 180 ? 35.489 40.898 44.456 1.00 30.61 177 VAL B N 1
ATOM 4268 C CA . VAL B 1 180 ? 34.161 40.658 43.937 1.00 30.98 177 VAL B CA 1
ATOM 4269 C C . VAL B 1 180 ? 33.160 41.550 44.646 1.00 32.17 177 VAL B C 1
ATOM 4270 O O . VAL B 1 180 ? 33.278 41.784 45.833 1.00 32.87 177 VAL B O 1
ATOM 4274 N N . ASP B 1 181 ? 32.173 42.035 43.908 1.00 32.95 178 ASP B N 1
ATOM 4275 C CA . ASP B 1 181 ? 31.110 42.863 44.467 1.00 36.69 178 ASP B CA 1
ATOM 4276 C C . ASP B 1 181 ? 29.935 41.999 44.917 1.00 32.44 178 ASP B C 1
ATOM 4277 O O . ASP B 1 181 ? 29.173 41.516 44.108 1.00 33.24 178 ASP B O 1
ATOM 4282 N N . PHE B 1 182 ? 29.801 41.823 46.223 1.00 33.87 179 PHE B N 1
ATOM 4283 C CA . PHE B 1 182 ? 28.797 40.936 46.795 1.00 28.18 179 PHE B CA 1
ATOM 4284 C C . PHE B 1 182 ? 27.429 41.583 47.007 1.00 29.26 179 PHE B C 1
ATOM 4285 O O . PHE B 1 182 ? 26.597 41.035 47.705 1.00 28.71 179 PHE B O 1
ATOM 4293 N N . SER B 1 183 ? 27.207 42.736 46.390 1.00 32.92 180 SER B N 1
ATOM 4294 C CA . SER B 1 183 ? 26.077 43.603 46.704 1.00 37.43 180 SER B CA 1
ATOM 4295 C C . SER B 1 183 ? 24.772 42.815 46.742 1.00 33.57 180 SER B C 1
ATOM 4296 O O . SER B 1 183 ? 23.943 43.010 47.631 1.00 35.85 180 SER B O 1
ATOM 4299 N N . ASN B 1 184 ? 24.596 41.925 45.771 1.00 32.33 181 ASN B N 1
ATOM 4300 C CA . ASN B 1 184 ? 23.389 41.110 45.687 1.00 38.01 181 ASN B CA 1
ATOM 4301 C C . ASN B 1 184 ? 23.704 39.634 45.468 1.00 35.04 181 ASN B C 1
ATOM 4302 O O . ASN B 1 184 ? 22.874 38.882 44.958 1.00 30.45 181 ASN B O 1
ATOM 4307 N N . ILE B 1 185 ? 24.908 39.227 45.857 1.00 34.74 182 ILE B N 1
ATOM 4308 C CA . ILE B 1 185 ? 25.283 37.818 45.838 1.00 36.73 182 ILE B CA 1
ATOM 4309 C C . ILE B 1 185 ? 24.743 37.087 47.063 1.00 32.64 182 ILE B C 1
ATOM 4310 O O . ILE B 1 185 ? 25.040 37.457 48.199 1.00 33.00 182 ILE B O 1
ATOM 4315 N N . ALA B 1 186 ? 23.949 36.049 46.824 1.00 34.28 183 ALA B N 1
ATOM 4316 C CA . ALA B 1 186 ? 23.312 35.307 47.905 1.00 31.70 183 ALA B CA 1
ATOM 4317 C C . ALA B 1 186 ? 24.108 34.054 48.257 1.00 36.13 183 ALA B C 1
ATOM 4318 O O . ALA B 1 186 ? 24.033 33.555 49.380 1.00 28.59 183 ALA B O 1
ATOM 4320 N N . LEU B 1 187 ? 24.868 33.551 47.290 1.00 30.99 184 LEU B N 1
ATOM 4321 C CA . LEU B 1 187 ? 25.721 32.396 47.512 1.00 25.88 184 LEU B CA 1
ATOM 4322 C C . LEU B 1 187 ? 26.875 32.398 46.497 1.00 28.72 184 LEU B C 1
ATOM 4323 O O . LEU B 1 187 ? 26.658 32.537 45.272 1.00 27.29 184 LEU B O 1
ATOM 4328 N N . PHE B 1 188 ? 28.091 32.227 47.020 1.00 21.25 185 PHE B N 1
ATOM 4329 C CA . PHE B 1 188 ? 29.301 32.293 46.225 1.00 22.00 185 PHE B CA 1
ATOM 4330 C C . PHE B 1 188 ? 30.138 31.088 46.578 1.00 24.55 185 PHE B C 1
ATOM 4331 O O . PHE B 1 188 ? 30.526 30.915 47.715 1.00 33.64 185 PHE B O 1
ATOM 4339 N N . TYR B 1 189 ? 30.415 30.228 45.614 1.00 30.50 186 TYR B N 1
ATOM 4340 C CA . TYR B 1 189 ? 31.091 28.996 45.978 1.00 30.18 186 TYR B CA 1
ATOM 4341 C C . TYR B 1 189 ? 32.153 28.502 45.004 1.00 32.55 186 TYR B C 1
ATOM 4342 O O . TYR B 1 189 ? 32.226 28.939 43.860 1.00 25.70 186 TYR B O 1
ATOM 4351 N N . GLY B 1 190 ? 32.950 27.548 45.480 1.00 41.47 187 GLY B N 1
ATOM 4352 C CA . GLY B 1 190 ? 33.895 26.861 44.635 1.00 44.75 187 GLY B CA 1
ATOM 4353 C C . GLY B 1 190 ? 34.331 25.504 45.160 1.00 45.73 187 GLY B C 1
ATOM 4354 O O . GLY B 1 190 ? 34.491 25.321 46.375 1.00 37.06 187 GLY B O 1
ATOM 4355 N N . GLY B 1 191 ? 34.485 24.553 44.227 1.00 45.83 188 GLY B N 1
ATOM 4356 C CA . GLY B 1 191 ? 35.438 23.458 44.356 1.00 41.64 188 GLY B CA 1
ATOM 4357 C C . GLY B 1 191 ? 36.796 24.110 44.627 1.00 38.99 188 GLY B C 1
ATOM 4358 O O . GLY B 1 191 ? 37.180 25.091 44.004 1.00 36.64 188 GLY B O 1
ATOM 4359 N N . VAL B 1 192 ? 37.523 23.582 45.589 1.00 25.83 189 VAL B N 1
ATOM 4360 C CA . VAL B 1 192 ? 38.638 24.310 46.157 1.00 31.96 189 VAL B CA 1
ATOM 4361 C C . VAL B 1 192 ? 39.930 24.085 45.329 1.00 33.69 189 VAL B C 1
ATOM 4362 O O . VAL B 1 192 ? 40.844 24.931 45.331 1.00 33.16 189 VAL B O 1
ATOM 4366 N N . GLN B 1 193 ? 39.983 22.954 44.622 1.00 19.65 190 GLN B N 1
ATOM 4367 C CA . GLN B 1 193 ? 41.205 22.502 43.933 1.00 30.13 190 GLN B CA 1
ATOM 4368 C C . GLN B 1 193 ? 41.600 23.254 42.643 1.00 35.70 190 GLN B C 1
ATOM 4369 O O . GLN B 1 193 ? 42.503 22.817 41.927 1.00 41.35 190 GLN B O 1
ATOM 4375 N N . LYS B 1 194 ? 40.922 24.340 42.318 1.00 40.04 191 LYS B N 1
ATOM 4376 C CA . LYS B 1 194 ? 41.444 25.216 41.272 1.00 45.95 191 LYS B CA 1
ATOM 4377 C C . LYS B 1 194 ? 42.384 26.262 41.860 1.00 50.49 191 LYS B C 1
ATOM 4378 O O . LYS B 1 194 ? 43.579 26.192 41.606 1.00 49.13 191 LYS B O 1
ATOM 4384 N N . ASN B 1 195 ? 41.885 27.178 42.692 1.00 55.09 192 ASN B N 1
ATOM 4385 C CA . ASN B 1 195 ? 42.776 28.140 43.366 1.00 51.75 192 ASN B CA 1
ATOM 4386 C C . ASN B 1 195 ? 42.894 27.982 44.868 1.00 58.43 192 ASN B C 1
ATOM 4387 O O . ASN B 1 195 ? 43.682 28.673 45.491 1.00 67.10 192 ASN B O 1
ATOM 4392 N N . ALA B 1 196 ? 42.122 27.100 45.480 1.00 57.12 193 ALA B N 1
ATOM 4393 C CA . ALA B 1 196 ? 42.125 27.069 46.937 1.00 57.03 193 ALA B CA 1
ATOM 4394 C C . ALA B 1 196 ? 42.582 25.767 47.598 1.00 54.66 193 ALA B C 1
ATOM 4395 O O . ALA B 1 196 ? 42.069 25.383 48.633 1.00 56.39 193 ALA B O 1
ATOM 4397 N N . GLY B 1 197 ? 43.548 25.079 47.017 1.00 53.20 194 GLY B N 1
ATOM 4398 C CA . GLY B 1 197 ? 44.031 23.876 47.649 1.00 45.37 194 GLY B CA 1
ATOM 4399 C C . GLY B 1 197 ? 43.721 22.586 46.918 1.00 47.41 194 GLY B C 1
ATOM 4400 O O . GLY B 1 197 ? 44.001 22.450 45.710 1.00 40.12 194 GLY B O 1
ATOM 4401 N N . ILE B 1 198 ? 43.170 21.615 47.647 1.00 44.55 195 ILE B N 1
ATOM 4402 C CA . ILE B 1 198 ? 43.053 20.276 47.081 1.00 44.22 195 ILE B CA 1
ATOM 4403 C C . ILE B 1 198 ? 41.619 19.797 46.904 1.00 38.73 195 ILE B C 1
ATOM 4404 O O . ILE B 1 198 ? 40.679 20.399 47.441 1.00 35.82 195 ILE B O 1
ATOM 4409 N N . SER B 1 199 ? 41.461 18.730 46.122 1.00 32.93 196 SER B N 1
ATOM 4410 C CA . SER B 1 199 ? 40.134 18.262 45.756 1.00 34.92 196 SER B CA 1
ATOM 4411 C C . SER B 1 199 ? 39.470 17.617 46.959 1.00 28.60 196 SER B C 1
ATOM 4412 O O . SER B 1 199 ? 40.137 17.054 47.814 1.00 23.70 196 SER B O 1
ATOM 4415 N N . GLY B 1 200 ? 38.152 17.683 47.012 1.00 26.84 197 GLY B N 1
ATOM 4416 C CA . GLY B 1 200 ? 37.441 16.977 48.067 1.00 37.78 197 GLY B CA 1
ATOM 4417 C C . GLY B 1 200 ? 36.873 17.964 49.056 1.00 42.98 197 GLY B C 1
ATOM 4418 O O . GLY B 1 200 ? 36.217 17.588 50.026 1.00 51.40 197 GLY B O 1
ATOM 4419 N N . LEU B 1 201 ? 37.117 19.248 48.798 1.00 35.61 198 LEU B N 1
ATOM 4420 C CA . LEU B 1 201 ? 36.633 20.279 49.684 1.00 31.54 198 LEU B CA 1
ATOM 4421 C C . LEU B 1 201 ? 35.988 21.343 48.836 1.00 31.62 198 LEU B C 1
ATOM 4422 O O . LEU B 1 201 ? 36.515 21.701 47.788 1.00 26.36 198 LEU B O 1
ATOM 4427 N N A SER B 1 202 ? 34.825 21.809 49.259 0.63 23.98 199 SER B N 1
ATOM 4428 N N B SER B 1 202 ? 34.836 21.836 49.282 0.37 24.86 199 SER B N 1
ATOM 4429 C CA A SER B 1 202 ? 34.231 22.976 48.637 0.63 24.34 199 SER B CA 1
ATOM 4430 C CA B SER B 1 202 ? 34.146 22.943 48.622 0.37 24.83 199 SER B CA 1
ATOM 4431 C C A SER B 1 202 ? 34.063 24.055 49.697 0.63 27.34 199 SER B C 1
ATOM 4432 C C B SER B 1 202 ? 33.869 24.058 49.635 0.37 26.88 199 SER B C 1
ATOM 4433 O O A SER B 1 202 ? 33.850 23.774 50.882 0.63 28.30 199 SER B O 1
ATOM 4434 O O B SER B 1 202 ? 33.377 23.796 50.736 0.37 28.00 199 SER B O 1
ATOM 4439 N N . CYS B 1 203 ? 34.180 25.298 49.265 1.00 23.28 200 CYS B N 1
ATOM 4440 C CA . CYS B 1 203 ? 34.007 26.403 50.164 1.00 24.64 200 CYS B CA 1
ATOM 4441 C C . CYS B 1 203 ? 32.787 27.183 49.690 1.00 26.85 200 CYS B C 1
ATOM 4442 O O . CYS B 1 203 ? 32.766 27.705 48.535 1.00 20.97 200 CYS B O 1
ATOM 4445 N N . ILE B 1 204 ? 31.762 27.240 50.549 1.00 23.98 201 ILE B N 1
ATOM 4446 C CA . ILE B 1 204 ? 30.549 28.004 50.235 1.00 23.26 201 ILE B CA 1
ATOM 4447 C C . ILE B 1 204 ? 30.389 29.243 51.108 1.00 32.90 201 ILE B C 1
ATOM 4448 O O . ILE B 1 204 ? 30.365 29.128 52.337 1.00 27.85 201 ILE B O 1
ATOM 4453 N N . PHE B 1 205 ? 30.260 30.418 50.470 1.00 31.50 202 PHE B N 1
ATOM 4454 C CA . PHE B 1 205 ? 29.828 31.639 51.156 1.00 31.53 202 PHE B CA 1
ATOM 4455 C C . PHE B 1 205 ? 28.320 31.804 50.996 1.00 29.21 202 PHE B C 1
ATOM 4456 O O . PHE B 1 205 ? 27.808 31.980 49.888 1.00 27.27 202 PHE B O 1
ATOM 4464 N N . ILE B 1 206 ? 27.598 31.761 52.105 1.00 27.16 203 ILE B N 1
ATOM 4465 C CA . ILE B 1 206 ? 26.154 31.762 52.009 1.00 28.69 203 ILE B CA 1
ATOM 4466 C C . ILE B 1 206 ? 25.572 32.851 52.900 1.00 30.87 203 ILE B C 1
ATOM 4467 O O . ILE B 1 206 ? 25.824 32.883 54.104 1.00 33.76 203 ILE B O 1
ATOM 4472 N N . ARG B 1 207 ? 24.786 33.731 52.289 1.00 25.85 204 ARG B N 1
ATOM 4473 C CA . ARG B 1 207 ? 24.143 34.817 52.988 1.00 25.28 204 ARG B CA 1
ATOM 4474 C C . ARG B 1 207 ? 23.025 34.305 53.889 1.00 30.27 204 ARG B C 1
ATOM 4475 O O . ARG B 1 207 ? 22.291 33.403 53.507 1.00 36.92 204 ARG B O 1
ATOM 4483 N N . LYS B 1 208 ? 22.879 34.911 55.068 1.00 29.55 205 LYS B N 1
ATOM 4484 C CA . LYS B 1 208 ? 21.965 34.421 56.116 1.00 37.78 205 LYS B CA 1
ATOM 4485 C C . LYS B 1 208 ? 20.523 34.214 55.661 1.00 38.99 205 LYS B C 1
ATOM 4486 O O . LYS B 1 208 ? 19.855 33.321 56.153 1.00 43.28 205 LYS B O 1
ATOM 4492 N N . ASP B 1 209 ? 20.026 35.055 54.763 1.00 35.71 206 ASP B N 1
ATOM 4493 C CA . ASP B 1 209 ? 18.629 34.939 54.351 1.00 37.89 206 ASP B CA 1
ATOM 4494 C C . ASP B 1 209 ? 18.420 33.660 53.545 1.00 38.83 206 ASP B C 1
ATOM 4495 O O . ASP B 1 209 ? 17.319 33.115 53.501 1.00 41.74 206 ASP B O 1
ATOM 4508 N N . LEU B 1 211 ? 20.008 30.716 54.320 1.00 33.62 208 LEU B N 1
ATOM 4509 C CA . LEU B 1 211 ? 19.838 29.694 55.356 1.00 37.40 208 LEU B CA 1
ATOM 4510 C C . LEU B 1 211 ? 18.406 29.626 55.871 1.00 39.00 208 LEU B C 1
ATOM 4511 O O . LEU B 1 211 ? 17.972 28.587 56.351 1.00 33.32 208 LEU B O 1
ATOM 4516 N N . GLU B 1 212 ? 17.668 30.732 55.780 1.00 41.28 209 GLU B N 1
ATOM 4517 C CA . GLU B 1 212 ? 16.267 30.741 56.233 1.00 45.94 209 GLU B CA 1
ATOM 4518 C C . GLU B 1 212 ? 15.436 29.814 55.363 1.00 47.63 209 GLU B C 1
ATOM 4519 O O . GLU B 1 212 ? 14.563 29.071 55.843 1.00 47.22 209 GLU B O 1
ATOM 4525 N N . ARG B 1 213 ? 15.722 29.863 54.069 1.00 43.25 210 ARG B N 1
ATOM 4526 C CA . ARG B 1 213 ? 15.055 28.992 53.126 1.00 35.76 210 ARG B CA 1
ATOM 4527 C C . ARG B 1 213 ? 15.338 27.527 53.439 1.00 34.87 210 ARG B C 1
ATOM 4528 O O . ARG B 1 213 ? 14.474 26.677 53.248 1.00 32.90 210 ARG B O 1
ATOM 4536 N N . SER B 1 214 ? 16.555 27.223 53.889 1.00 37.80 211 SER B N 1
ATOM 4537 C CA . SER B 1 214 ? 16.923 25.833 54.177 1.00 44.72 211 SER B CA 1
ATOM 4538 C C . SER B 1 214 ? 16.124 25.380 55.361 1.00 47.20 211 SER B C 1
ATOM 4539 O O . SER B 1 214 ? 15.690 24.224 55.434 1.00 47.60 211 SER B O 1
ATOM 4542 N N . LYS B 1 215 ? 15.943 26.312 56.293 1.00 44.88 212 LYS B N 1
ATOM 4543 C CA . LYS B 1 215 ? 15.252 26.032 57.550 1.00 50.69 212 LYS B CA 1
ATOM 4544 C C . LYS B 1 215 ? 13.877 25.397 57.335 1.00 51.47 212 LYS B C 1
ATOM 4545 O O . LYS B 1 215 ? 13.444 24.571 58.133 1.00 53.96 212 LYS B O 1
ATOM 4551 N N . ASN B 1 216 ? 13.200 25.767 56.254 1.00 53.06 213 ASN B N 1
ATOM 4552 C CA . ASN B 1 216 ? 11.877 25.222 55.975 1.00 58.46 213 ASN B CA 1
ATOM 4553 C C . ASN B 1 216 ? 11.869 24.004 55.052 1.00 61.07 213 ASN B C 1
ATOM 4554 O O . ASN B 1 216 ? 10.805 23.472 54.733 1.00 64.14 213 ASN B O 1
ATOM 4559 N N . LYS B 1 217 ? 13.052 23.561 54.629 1.00 57.24 214 LYS B N 1
ATOM 4560 C CA . LYS B 1 217 ? 13.165 22.377 53.775 1.00 53.11 214 LYS B CA 1
ATOM 4561 C C . LYS B 1 217 ? 13.226 21.080 54.595 1.00 49.67 214 LYS B C 1
ATOM 4562 O O . LYS B 1 217 ? 13.896 21.019 55.628 1.00 42.46 214 LYS B O 1
ATOM 4568 N N . GLN B 1 218 ? 12.515 20.056 54.128 1.00 48.57 215 GLN B N 1
ATOM 4569 C CA . GLN B 1 218 ? 12.608 18.730 54.716 1.00 53.51 215 GLN B CA 1
ATOM 4570 C C . GLN B 1 218 ? 13.488 17.897 53.834 1.00 43.80 215 GLN B C 1
ATOM 4571 O O . GLN B 1 218 ? 12.984 17.242 52.935 1.00 46.05 215 GLN B O 1
ATOM 4577 N N . ILE B 1 219 ? 14.796 17.933 54.083 1.00 35.43 216 ILE B N 1
ATOM 4578 C CA . ILE B 1 219 ? 15.784 17.256 53.231 1.00 35.34 216 ILE B CA 1
ATOM 4579 C C . ILE B 1 219 ? 16.864 16.616 54.101 1.00 37.50 216 ILE B C 1
ATOM 4580 O O . ILE B 1 219 ? 17.026 16.983 55.271 1.00 36.34 216 ILE B O 1
ATOM 4585 N N . PRO B 1 220 ? 17.602 15.652 53.540 1.00 38.25 217 PRO B N 1
ATOM 4586 C CA . PRO B 1 220 ? 18.635 14.969 54.324 1.00 37.93 217 PRO B CA 1
ATOM 4587 C C . PRO B 1 220 ? 19.632 15.958 54.936 1.00 35.75 217 PRO B C 1
ATOM 4588 O O . PRO B 1 220 ? 20.054 16.923 54.272 1.00 30.55 217 PRO B O 1
ATOM 4592 N N . SER B 1 221 ? 19.980 15.706 56.196 1.00 32.22 218 SER B N 1
ATOM 4593 C CA . SER B 1 221 ? 20.863 16.579 56.974 1.00 33.59 218 SER B CA 1
ATOM 4594 C C . SER B 1 221 ? 22.117 16.965 56.238 1.00 27.36 218 SER B C 1
ATOM 4595 O O . SER B 1 221 ? 22.520 18.111 56.256 1.00 31.80 218 SER B O 1
ATOM 4606 N N . LEU B 1 223 ? 22.502 17.241 53.168 1.00 31.39 220 LEU B N 1
ATOM 4607 C CA . LEU B 1 223 ? 22.282 18.090 52.004 1.00 33.54 220 LEU B CA 1
ATOM 4608 C C . LEU B 1 223 ? 21.655 19.433 52.368 1.00 34.96 220 LEU B C 1
ATOM 4609 O O . LEU B 1 223 ? 21.243 20.190 51.493 1.00 31.85 220 LEU B O 1
ATOM 4614 N N . ASN B 1 224 ? 21.579 19.710 53.668 1.00 30.72 221 ASN B N 1
ATOM 4615 C CA . ASN B 1 224 ? 20.903 20.898 54.179 1.00 35.54 221 ASN B CA 1
ATOM 4616 C C . ASN B 1 224 ? 21.912 21.951 54.659 1.00 36.80 221 ASN B C 1
ATOM 4617 O O . ASN B 1 224 ? 22.659 21.716 55.622 1.00 33.44 221 ASN B O 1
ATOM 4622 N N . TYR B 1 225 ? 21.936 23.100 53.978 1.00 29.31 222 TYR B N 1
ATOM 4623 C CA . TYR B 1 225 ? 22.894 24.170 54.310 1.00 32.50 222 TYR B CA 1
ATOM 4624 C C . TYR B 1 225 ? 22.790 24.606 55.779 1.00 32.91 222 TYR B C 1
ATOM 4625 O O . TYR B 1 225 ? 23.795 24.789 56.457 1.00 33.45 222 TYR B O 1
ATOM 4634 N N . LEU B 1 226 ? 21.568 24.739 56.269 1.00 34.75 223 LEU B N 1
ATOM 4635 C CA . LEU B 1 226 ? 21.366 25.127 57.670 1.00 40.98 223 LEU B CA 1
ATOM 4636 C C . LEU B 1 226 ? 21.958 24.122 58.679 1.00 40.43 223 LEU B C 1
ATOM 4637 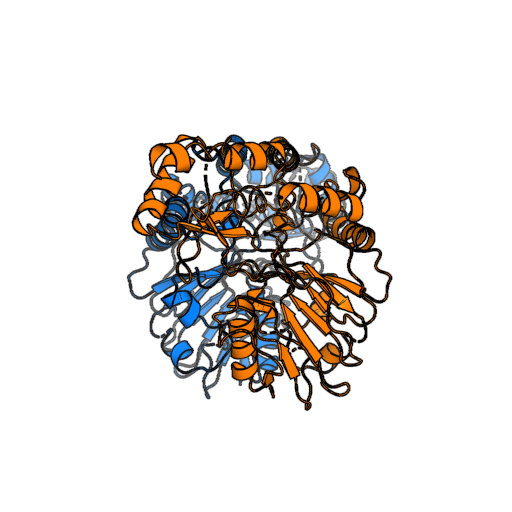O O . LEU B 1 226 ? 22.559 24.508 59.695 1.00 45.23 223 LEU B O 1
ATOM 4642 N N . THR B 1 227 ? 21.791 22.835 58.395 1.00 35.00 224 THR B N 1
ATOM 4643 C CA . THR B 1 227 ? 22.428 21.798 59.185 1.00 33.38 224 THR B CA 1
ATOM 4644 C C . THR B 1 227 ? 23.917 22.040 59.358 1.00 32.23 224 THR B C 1
ATOM 4645 O O . THR B 1 227 ? 24.451 21.924 60.465 1.00 35.96 224 THR B O 1
ATOM 4649 N N . HIS B 1 228 ? 24.588 22.341 58.250 1.00 25.61 225 HIS B N 1
ATOM 4650 C CA . HIS B 1 228 ? 26.021 22.622 58.268 1.00 34.33 225 HIS B CA 1
ATOM 4651 C C . HIS B 1 228 ? 26.362 23.961 58.919 1.00 37.76 225 HIS B C 1
ATOM 4652 O O . HIS B 1 228 ? 27.345 24.059 59.640 1.00 38.68 225 HIS B O 1
ATOM 4659 N N . ALA B 1 229 ? 25.573 24.999 58.642 1.00 31.16 226 ALA B N 1
ATOM 4660 C CA . ALA B 1 229 ? 25.830 26.301 59.255 1.00 28.69 226 ALA B CA 1
ATOM 4661 C C . ALA B 1 229 ? 25.731 26.128 60.769 1.00 39.74 226 ALA B C 1
ATOM 4662 O O . ALA B 1 229 ? 26.624 26.561 61.503 1.00 41.92 226 ALA B O 1
ATOM 4664 N N . GLU B 1 230 ? 24.643 25.476 61.210 1.00 40.71 227 GLU B N 1
ATOM 4665 C CA . GLU B 1 230 ? 24.327 25.255 62.635 1.00 46.86 227 GLU B CA 1
ATOM 4666 C C . GLU B 1 230 ? 25.416 24.464 63.370 1.00 44.31 227 GLU B C 1
ATOM 4667 O O . GLU B 1 230 ? 25.669 24.672 64.555 1.00 43.22 227 GLU B O 1
ATOM 4673 N N . ASN B 1 231 ? 26.066 23.555 62.658 1.00 45.64 228 ASN B N 1
ATOM 4674 C CA . ASN B 1 231 ? 27.107 22.723 63.259 1.00 49.39 228 ASN B CA 1
ATOM 4675 C C . ASN B 1 231 ? 28.517 23.166 62.863 1.00 46.80 228 ASN B C 1
ATOM 4676 O O . ASN B 1 231 ? 29.489 22.419 63.036 1.00 43.49 228 ASN B O 1
ATOM 4681 N N . GLN B 1 232 ? 28.615 24.393 62.348 1.00 43.65 229 GLN B N 1
ATOM 4682 C CA . GLN B 1 232 ? 29.901 24.977 61.950 1.00 54.82 229 GLN B CA 1
ATOM 4683 C C . GLN B 1 232 ? 30.710 24.045 61.008 1.00 49.07 229 GLN B C 1
ATOM 4684 O O . GLN B 1 232 ? 31.910 23.830 61.218 1.00 47.07 229 GLN B O 1
ATOM 4690 N N . SER B 1 233 ? 30.050 23.504 59.978 1.00 42.68 230 SER B N 1
ATOM 4691 C CA . SER B 1 233 ? 30.690 22.578 59.043 1.00 40.28 230 SER B CA 1
ATOM 4692 C C . SER B 1 233 ? 31.366 21.381 59.741 1.00 45.76 230 SER B C 1
ATOM 4693 O O . SER B 1 233 ? 32.408 20.907 59.291 1.00 44.81 230 SER B O 1
ATOM 4696 N N . LEU B 1 234 ? 30.778 20.922 60.851 1.00 47.38 231 LEU B N 1
ATOM 4697 C CA . LEU B 1 234 ? 31.300 19.766 61.585 1.00 49.44 231 LEU B CA 1
ATOM 4698 C C . LEU B 1 234 ? 30.146 18.842 61.965 1.00 48.03 231 LEU B C 1
ATOM 4699 O O . LEU B 1 234 ? 30.209 18.144 62.976 1.00 50.59 231 LEU B O 1
ATOM 4704 N N . PHE B 1 235 ? 29.092 18.847 61.148 1.00 49.36 232 PHE B N 1
ATOM 4705 C CA . PHE B 1 235 ? 27.998 17.891 61.313 1.00 45.60 232 PHE B CA 1
ATOM 4706 C C . PHE B 1 235 ? 28.478 16.438 61.244 1.00 40.63 232 PHE B C 1
ATOM 4707 O O . PHE B 1 235 ? 28.061 15.592 62.040 1.00 40.62 232 PHE B O 1
ATOM 4715 N N . ASN B 1 236 ? 29.336 16.153 60.274 1.00 38.77 233 ASN B N 1
ATOM 4716 C CA . ASN B 1 236 ? 30.088 14.911 60.286 1.00 46.09 233 ASN B CA 1
ATOM 4717 C C . ASN B 1 236 ? 31.571 15.242 60.122 1.00 41.06 233 ASN B C 1
ATOM 4718 O O . ASN B 1 236 ? 31.953 16.418 60.155 1.00 37.87 233 ASN B O 1
ATOM 4723 N N . THR B 1 237 ? 32.385 14.201 59.957 1.00 38.21 234 THR B N 1
ATOM 4724 C CA . THR B 1 237 ? 33.833 14.336 59.795 1.00 43.63 234 THR B CA 1
ATOM 4725 C C . THR B 1 237 ? 34.081 15.106 58.510 1.00 49.23 234 THR B C 1
ATOM 4726 O O . THR B 1 237 ? 33.753 14.601 57.416 1.00 45.10 234 THR B O 1
ATOM 4730 N N . PRO B 1 238 ? 34.622 16.348 58.631 1.00 53.45 235 PRO B N 1
ATOM 4731 C CA . PRO B 1 238 ? 35.000 17.145 57.458 1.00 51.38 235 PRO B CA 1
ATOM 4732 C C . PRO B 1 238 ? 36.312 16.592 56.883 1.00 52.97 235 PRO B C 1
ATOM 4733 O O . PRO B 1 238 ? 36.977 15.786 57.539 1.00 56.34 235 PRO B O 1
ATOM 4737 N N . PRO B 1 239 ? 36.682 16.995 55.662 1.00 51.29 236 PRO B N 1
ATOM 4738 C CA . PRO B 1 239 ? 37.948 16.436 55.169 1.00 51.90 236 PRO B CA 1
ATOM 4739 C C . PRO B 1 239 ? 39.089 17.198 55.831 1.00 48.83 236 PRO B C 1
ATOM 4740 O O . PRO B 1 239 ? 39.406 18.319 55.428 1.00 49.08 236 PRO B O 1
ATOM 4744 N N . THR B 1 240 ? 39.671 16.625 56.877 1.00 46.57 237 THR B N 1
ATOM 4745 C CA . THR B 1 240 ? 40.505 17.460 57.752 1.00 50.64 237 THR B CA 1
ATOM 4746 C C . THR B 1 240 ? 41.786 17.879 57.077 1.00 35.69 237 THR B C 1
ATOM 4747 O O . THR B 1 240 ? 42.264 18.972 57.296 1.00 35.33 237 THR B O 1
ATOM 4751 N N . PHE B 1 241 ? 42.353 16.988 56.277 1.00 30.28 238 PHE B N 1
ATOM 4752 C CA . PHE B 1 241 ? 43.542 17.356 55.575 1.00 34.66 238 PHE B CA 1
ATOM 4753 C C . PHE B 1 241 ? 43.257 18.525 54.616 1.00 41.27 238 PHE B C 1
ATOM 4754 O O . PHE B 1 241 ? 43.902 19.566 54.692 1.00 37.93 238 PHE B O 1
ATOM 4762 N N . ALA B 1 242 ? 42.285 18.335 53.727 1.00 41.23 239 ALA B N 1
ATOM 4763 C CA . ALA B 1 242 ? 41.890 19.373 52.774 1.00 39.82 239 ALA B CA 1
ATOM 4764 C C . ALA B 1 242 ? 41.695 20.747 53.444 1.00 36.58 239 ALA B C 1
ATOM 4765 O O . ALA B 1 242 ? 42.106 21.772 52.889 1.00 35.84 239 ALA B O 1
ATOM 4767 N N . ILE B 1 243 ? 41.097 20.753 54.636 1.00 28.48 240 ILE B N 1
ATOM 4768 C CA . ILE B 1 243 ? 40.769 22.001 55.331 1.00 38.38 240 ILE B CA 1
ATOM 4769 C C . ILE B 1 243 ? 42.015 22.666 55.890 1.00 43.34 240 ILE B C 1
ATOM 4770 O O . ILE B 1 243 ? 42.090 23.892 56.017 1.00 42.75 240 ILE B O 1
ATOM 4775 N N . TYR B 1 244 ? 42.998 21.842 56.209 1.00 40.50 241 TYR B N 1
ATOM 4776 C CA . TYR B 1 244 ? 44.252 22.338 56.720 1.00 38.17 241 TYR B CA 1
ATOM 4777 C C . TYR B 1 244 ? 45.090 22.869 55.563 1.00 28.60 241 TYR B C 1
ATOM 4778 O O . TYR B 1 244 ? 45.862 23.789 55.714 1.00 24.48 241 TYR B O 1
ATOM 4795 N N . PHE B 1 246 ? 43.721 24.214 52.836 1.00 31.67 243 PHE B N 1
ATOM 4796 C CA . PHE B 1 246 ? 43.019 25.459 52.531 1.00 34.80 243 PHE B CA 1
ATOM 4797 C C . PHE B 1 246 ? 43.505 26.618 53.401 1.00 31.03 243 PHE B C 1
ATOM 4798 O O . PHE B 1 246 ? 43.786 27.721 52.916 1.00 26.28 243 PHE B O 1
ATOM 4806 N N . ASN B 1 247 ? 43.613 26.342 54.692 1.00 26.51 244 ASN B N 1
ATOM 4807 C CA . ASN B 1 247 ? 44.122 27.293 55.654 1.00 29.30 244 ASN B CA 1
ATOM 4808 C C . ASN B 1 247 ? 45.544 27.750 55.316 1.00 33.33 244 ASN B C 1
ATOM 4809 O O . ASN B 1 247 ? 45.838 28.931 55.418 1.00 36.17 244 ASN B O 1
ATOM 4814 N N . LEU B 1 248 ? 46.428 26.830 54.915 1.00 30.17 245 LEU B N 1
ATOM 4815 C CA . LEU B 1 248 ? 47.761 27.242 54.470 1.00 31.58 245 LEU B CA 1
ATOM 4816 C C . LEU B 1 248 ? 47.673 28.100 53.177 1.00 28.30 245 LEU B C 1
ATOM 4817 O O . LEU B 1 248 ? 48.455 29.014 52.980 1.00 29.57 245 LEU B O 1
ATOM 4822 N N . GLU B 1 249 ? 46.701 27.804 52.321 1.00 21.27 246 GLU B N 1
ATOM 4823 C CA . GLU B 1 249 ? 46.444 28.602 51.132 1.00 22.82 246 GLU B CA 1
ATOM 4824 C C . GLU B 1 249 ? 46.022 30.025 51.540 1.00 28.02 246 GLU B C 1
ATOM 4825 O O . GLU B 1 249 ? 46.530 31.014 50.980 1.00 21.45 246 GLU B O 1
ATOM 4839 N N . ASP B 1 251 ? 46.678 31.631 54.221 1.00 31.30 248 ASP B N 1
ATOM 4840 C CA . ASP B 1 251 ? 47.810 32.414 54.761 1.00 31.05 248 ASP B CA 1
ATOM 4841 C C . ASP B 1 251 ? 48.658 32.886 53.584 1.00 27.09 248 ASP B C 1
ATOM 4842 O O . ASP B 1 251 ? 49.158 34.002 53.558 1.00 25.21 248 ASP B O 1
ATOM 4847 N N . TRP B 1 252 ? 48.782 32.032 52.577 1.00 29.11 249 TRP B N 1
ATOM 4848 C CA . TRP B 1 252 ? 49.616 32.383 51.429 1.00 31.86 249 TRP B CA 1
ATOM 4849 C C . TRP B 1 252 ? 49.047 33.595 50.662 1.00 26.61 249 TRP B C 1
ATOM 4850 O O . TRP B 1 252 ? 49.797 34.472 50.270 1.00 28.28 249 TRP B O 1
ATOM 4861 N N . LEU B 1 253 ? 47.720 33.660 50.522 1.00 29.52 250 LEU B N 1
ATOM 4862 C CA . LEU B 1 253 ? 47.044 34.739 49.809 1.00 28.17 250 LEU B CA 1
ATOM 4863 C C . LEU B 1 253 ? 47.206 36.056 50.596 1.00 29.98 250 LEU B C 1
ATOM 4864 O O . LEU B 1 253 ? 47.555 37.090 50.044 1.00 27.34 250 LEU B O 1
ATOM 4869 N N . LEU B 1 254 ? 46.958 35.990 51.897 1.00 27.08 251 LEU B N 1
ATOM 4870 C CA . LEU B 1 254 ? 47.178 37.131 52.783 1.00 32.06 251 LEU B CA 1
ATOM 4871 C C . LEU B 1 254 ? 48.631 37.647 52.687 1.00 32.15 251 LEU B C 1
ATOM 4872 O O . LEU B 1 254 ? 48.854 38.837 52.540 1.00 36.13 251 LEU B O 1
ATOM 4877 N N . ASN B 1 255 ? 49.619 36.764 52.740 1.00 28.35 252 ASN B N 1
ATOM 4878 C CA . ASN B 1 255 ? 51.017 37.221 52.654 1.00 34.21 252 ASN B CA 1
ATOM 4879 C C . ASN B 1 255 ? 51.401 37.944 51.354 1.00 40.99 252 ASN B C 1
ATOM 4880 O O . ASN B 1 255 ? 52.407 38.664 51.300 1.00 39.89 252 ASN B O 1
ATOM 4885 N N . GLN B 1 256 ? 50.579 37.777 50.323 1.00 39.50 253 GLN B N 1
ATOM 4886 C CA . GLN B 1 256 ? 50.819 38.419 49.037 1.00 40.96 253 GLN B CA 1
ATOM 4887 C C . GLN B 1 256 ? 50.250 39.806 48.872 1.00 39.89 253 GLN B C 1
ATOM 4888 O O . GLN B 1 256 ? 50.507 40.441 47.868 1.00 38.18 253 GLN B O 1
ATOM 4894 N N . GLY B 1 257 ? 49.441 40.256 49.820 1.00 39.80 254 GLY B N 1
ATOM 4895 C CA . GLY B 1 257 ? 48.872 41.594 49.766 1.00 37.93 254 GLY B CA 1
ATOM 4896 C C . GLY B 1 257 ? 47.385 41.588 49.462 1.00 36.69 254 GLY B C 1
ATOM 4897 O O . GLY B 1 257 ? 46.794 42.643 49.217 1.00 35.39 254 GLY B O 1
ATOM 4898 N N . GLY B 1 258 ? 46.794 40.391 49.443 1.00 39.38 255 GLY B N 1
ATOM 4899 C CA . GLY B 1 258 ? 45.372 40.238 49.185 1.00 36.30 255 GLY B CA 1
ATOM 4900 C C . GLY B 1 258 ? 44.976 40.240 47.715 1.00 36.57 255 GLY B C 1
ATOM 4901 O O . GLY B 1 258 ? 45.816 40.296 46.796 1.00 28.90 255 GLY B O 1
ATOM 4902 N N . LEU B 1 259 ? 43.668 40.240 47.505 1.00 33.35 256 LEU B N 1
ATOM 4903 C CA . LEU B 1 259 ? 43.098 39.868 46.236 1.00 34.10 256 LEU B CA 1
ATOM 4904 C C . LEU B 1 259 ? 43.406 40.833 45.097 1.00 32.50 256 LEU B C 1
ATOM 4905 O O . LEU B 1 259 ? 43.517 40.399 43.953 1.00 27.16 256 LEU B O 1
ATOM 4910 N N . ASP B 1 260 ? 43.548 42.123 45.401 1.00 29.28 257 ASP B N 1
ATOM 4911 C CA . ASP B 1 260 ? 43.951 43.094 44.374 1.00 29.33 257 ASP B CA 1
ATOM 4912 C C . ASP B 1 260 ? 45.331 42.788 43.792 1.00 32.69 257 ASP B C 1
ATOM 4913 O O . ASP B 1 260 ? 45.539 42.835 42.575 1.00 39.83 257 ASP B O 1
ATOM 4918 N N . LYS B 1 261 ? 46.270 42.473 44.666 1.00 29.83 258 LYS B N 1
ATOM 4919 C CA . LYS B 1 261 ? 47.604 42.122 44.243 1.00 35.63 258 LYS B CA 1
ATOM 4920 C C . LYS B 1 261 ? 47.570 40.822 43.428 1.00 33.25 258 LYS B C 1
ATOM 4921 O O . LYS B 1 261 ? 48.216 40.704 42.388 1.00 33.36 258 LYS B O 1
ATOM 4927 N N . VAL B 1 262 ? 46.804 39.844 43.904 1.00 29.83 259 VAL B N 1
ATOM 4928 C CA . VAL B 1 262 ? 46.689 38.573 43.216 1.00 24.61 259 VAL B CA 1
ATOM 4929 C C . VAL B 1 262 ? 46.127 38.790 41.807 1.00 26.58 259 VAL B C 1
ATOM 4930 O O . VAL B 1 262 ? 46.661 38.309 40.810 1.00 28.25 259 VAL B O 1
ATOM 4934 N N . HIS B 1 263 ? 45.076 39.583 41.727 1.00 30.74 260 HIS B N 1
ATOM 4935 C CA . HIS B 1 263 ? 44.444 39.875 40.456 1.00 26.78 260 HIS B CA 1
ATOM 4936 C C . HIS B 1 263 ? 45.378 40.604 39.491 1.00 31.89 260 HIS B C 1
ATOM 4937 O O . HIS B 1 263 ? 45.428 40.327 38.268 1.00 28.33 260 HIS B O 1
ATOM 4944 N N . GLU B 1 264 ? 46.171 41.509 40.033 1.00 35.18 261 GLU B N 1
ATOM 4945 C CA . GLU B 1 264 ? 47.081 42.255 39.174 1.00 34.99 261 GLU B CA 1
ATOM 4946 C C . GLU B 1 264 ? 48.224 41.353 38.638 1.00 30.35 261 GLU B C 1
ATOM 4947 O O . GLU B 1 264 ? 48.649 41.484 37.483 1.00 33.81 261 GLU B O 1
ATOM 4953 N N . LYS B 1 265 ? 48.689 40.404 39.443 1.00 28.12 262 LYS B N 1
ATOM 4954 C CA . LYS B 1 265 ? 49.645 39.423 38.940 1.00 29.35 262 LYS B CA 1
ATOM 4955 C C . LYS B 1 265 ? 49.032 38.519 37.845 1.00 27.38 262 LYS B C 1
ATOM 4956 O O . LYS B 1 265 ? 49.678 38.209 36.841 1.00 27.93 262 LYS B O 1
ATOM 4962 N N . ASN B 1 266 ? 47.772 38.160 38.029 1.00 23.42 263 ASN B N 1
ATOM 4963 C CA . ASN B 1 266 ? 47.029 37.369 37.045 1.00 24.68 263 ASN B CA 1
ATOM 4964 C C . ASN B 1 266 ? 46.749 38.128 35.746 1.00 20.96 263 ASN B C 1
ATOM 4965 O O . ASN B 1 266 ? 46.816 37.542 34.674 1.00 26.62 263 ASN B O 1
ATOM 4970 N N . SER B 1 267 ? 46.475 39.428 35.821 1.00 22.95 264 SER B N 1
ATOM 4971 C CA . SER B 1 267 ? 46.318 40.215 34.589 1.00 29.92 264 SER B CA 1
ATOM 4972 C C . SER B 1 267 ? 47.623 40.253 33.803 1.00 27.81 264 SER B C 1
ATOM 4973 O O . SER B 1 267 ? 47.634 40.029 32.603 1.00 34.22 264 SER B O 1
ATOM 4976 N N . GLN B 1 268 ? 48.730 40.489 34.492 1.00 28.32 265 GLN B N 1
ATOM 4977 C CA . GLN B 1 268 ? 50.053 40.445 33.860 1.00 29.17 265 GLN B CA 1
ATOM 4978 C C . GLN B 1 268 ? 50.271 39.153 33.069 1.00 31.81 265 GLN B C 1
ATOM 4979 O O . GLN B 1 268 ? 50.672 39.190 31.917 1.00 31.60 265 GLN B O 1
ATOM 4985 N N . LYS B 1 269 ? 50.057 38.012 33.729 1.00 28.92 266 LYS B N 1
ATOM 4986 C CA . LYS B 1 269 ? 50.241 36.711 33.116 1.00 25.39 266 LYS B CA 1
ATOM 4987 C C . LYS B 1 269 ? 49.324 36.497 31.925 1.00 24.29 266 LYS B C 1
ATOM 4988 O O . LYS B 1 269 ? 49.787 36.111 30.864 1.00 27.68 266 LYS B O 1
ATOM 4994 N N . ALA B 1 270 ? 48.018 36.699 32.106 1.00 23.25 267 ALA B N 1
ATOM 4995 C CA . ALA B 1 270 ? 47.083 36.518 30.997 1.00 23.24 267 ALA B CA 1
ATOM 4996 C C . ALA B 1 270 ? 47.411 37.472 29.816 1.00 30.04 267 ALA B C 1
ATOM 4997 O O . ALA B 1 270 ? 47.392 37.074 28.666 1.00 29.63 267 ALA B O 1
ATOM 4999 N N . THR B 1 271 ? 47.694 38.739 30.113 1.00 33.11 268 THR B N 1
ATOM 5000 C CA . THR B 1 271 ? 48.064 39.704 29.077 1.00 27.08 268 THR B CA 1
ATOM 5001 C C . THR B 1 271 ? 49.260 39.219 28.256 1.00 30.86 268 THR B C 1
ATOM 5002 O O . THR B 1 271 ? 49.271 39.321 27.022 1.00 28.35 268 THR B O 1
ATOM 5014 N N . LEU B 1 273 ? 50.210 35.965 27.795 1.00 23.91 270 LEU B N 1
ATOM 5015 C CA . LEU B 1 273 ? 49.827 34.848 26.959 1.00 26.41 270 LEU B CA 1
ATOM 5016 C C . LEU B 1 273 ? 49.025 35.321 25.771 1.00 21.34 270 LEU B C 1
ATOM 5017 O O . LEU B 1 273 ? 49.298 34.927 24.631 1.00 24.91 270 LEU B O 1
ATOM 5022 N N . TYR B 1 274 ? 48.031 36.165 26.028 1.00 21.36 271 TYR B N 1
ATOM 5023 C CA . TYR B 1 274 ? 47.148 36.601 24.935 1.00 29.32 271 TYR B CA 1
ATOM 5024 C C . TYR B 1 274 ? 47.880 37.381 23.848 1.00 31.44 271 TYR B C 1
ATOM 5025 O O . TYR B 1 274 ? 47.533 37.267 22.663 1.00 29.00 271 TYR B O 1
ATOM 5034 N N . GLU B 1 275 ? 48.891 38.154 24.255 1.00 27.61 272 GLU B N 1
ATOM 5035 C CA . GLU B 1 275 ? 49.790 38.799 23.316 1.00 27.36 272 GLU B CA 1
ATOM 5036 C C . GLU B 1 275 ? 50.529 37.779 22.499 1.00 31.70 272 GLU B C 1
ATOM 5037 O O . GLU B 1 275 ? 50.665 37.944 21.291 1.00 29.78 272 GLU B O 1
ATOM 5043 N N A CYS B 1 276 ? 51.011 36.727 23.169 0.37 31.39 273 CYS B N 1
ATOM 5044 N N B CYS B 1 276 ? 51.022 36.725 23.136 0.63 31.35 273 CYS B N 1
ATOM 5045 C CA A CYS B 1 276 ? 51.695 35.613 22.515 0.37 31.75 273 CYS B CA 1
ATOM 5046 C CA B CYS B 1 276 ? 51.724 35.713 22.376 0.63 31.85 273 CYS B CA 1
ATOM 5047 C C A CYS B 1 276 ? 50.822 35.034 21.391 0.37 32.68 273 CYS B C 1
ATOM 5048 C C B CYS B 1 276 ? 50.786 35.165 21.292 0.63 33.13 273 CYS B C 1
ATOM 5049 O O A CYS B 1 276 ? 51.318 34.684 20.318 0.37 34.22 273 CYS B O 1
ATOM 5050 O O B CYS B 1 276 ? 51.198 34.993 20.137 0.63 34.12 273 CYS B O 1
ATOM 5055 N N . ILE B 1 277 ? 49.521 34.941 21.650 1.00 28.66 274 ILE B N 1
ATOM 5056 C CA . ILE B 1 277 ? 48.563 34.404 20.686 1.00 30.92 274 ILE B CA 1
ATOM 5057 C C . ILE B 1 277 ? 48.272 35.426 19.579 1.00 34.33 274 ILE B C 1
ATOM 5058 O O . ILE B 1 277 ? 48.391 35.123 18.386 1.00 33.99 274 ILE B O 1
ATOM 5063 N N . ASP B 1 278 ? 47.956 36.651 19.991 1.00 26.43 275 ASP B N 1
ATOM 5064 C CA . ASP B 1 278 ? 47.556 37.711 19.078 1.00 29.08 275 ASP B CA 1
ATOM 5065 C C . ASP B 1 278 ? 48.681 38.141 18.124 1.00 36.86 275 ASP B C 1
ATOM 5066 O O . ASP B 1 278 ? 48.441 38.467 16.950 1.00 32.49 275 ASP B O 1
ATOM 5071 N N . LEU B 1 279 ? 49.911 38.108 18.610 1.00 37.61 276 LEU B N 1
ATOM 5072 C CA . LEU B 1 279 ? 51.041 38.495 17.773 1.00 36.52 276 LEU B CA 1
ATOM 5073 C C . LEU B 1 279 ? 51.649 37.332 16.987 1.00 36.33 276 LEU B C 1
ATOM 5074 O O . LEU B 1 279 ? 52.741 37.455 16.410 1.00 34.81 276 LEU B O 1
ATOM 5079 N N . SER B 1 280 ? 50.948 36.202 16.942 1.00 33.59 277 SER B N 1
ATOM 5080 C CA . SER B 1 280 ? 51.487 35.013 16.255 1.00 32.79 277 SER B CA 1
ATOM 5081 C C . SER B 1 280 ? 51.217 34.960 14.739 1.00 35.34 277 SER B C 1
ATOM 5082 O O . SER B 1 280 ? 51.375 33.896 14.107 1.00 35.11 277 SER B O 1
ATOM 5085 N N . ASN B 1 281 ? 50.792 36.079 14.160 1.00 30.21 278 ASN B N 1
ATOM 5086 C CA . ASN B 1 281 ? 50.432 36.081 12.739 1.00 34.34 278 ASN B CA 1
ATOM 5087 C C . ASN B 1 281 ? 49.451 34.930 12.339 1.00 34.89 278 ASN B C 1
ATOM 5088 O O . ASN B 1 281 ? 49.618 34.257 11.299 1.00 34.96 278 ASN B O 1
ATOM 5093 N N . GLY B 1 282 ? 48.437 34.720 13.183 1.00 35.69 279 GLY B N 1
ATOM 5094 C CA . GLY B 1 282 ? 47.387 33.740 12.958 1.00 35.71 279 GLY B CA 1
ATOM 5095 C C . GLY B 1 282 ? 47.694 32.282 13.297 1.00 35.77 279 GLY B C 1
ATOM 5096 O O . GLY B 1 282 ? 46.800 31.426 13.208 1.00 38.47 279 GLY B O 1
ATOM 5097 N N . PHE B 1 283 ? 48.945 31.986 13.665 1.00 29.76 280 PHE B N 1
ATOM 5098 C CA . PHE B 1 283 ? 49.372 30.608 13.900 1.00 27.07 280 PHE B CA 1
ATOM 5099 C C . PHE B 1 283 ? 48.625 30.005 15.080 1.00 32.47 280 PHE B C 1
ATOM 5100 O O . PHE B 1 283 ? 48.076 28.913 14.987 1.00 33.76 280 PHE B O 1
ATOM 5108 N N . TYR B 1 284 ? 48.597 30.733 16.193 1.00 27.00 281 TYR B N 1
ATOM 5109 C CA . TYR B 1 284 ? 47.722 30.374 17.295 1.00 25.44 281 TYR B CA 1
ATOM 5110 C C . TYR B 1 284 ? 46.472 31.216 17.267 1.00 25.42 281 TYR B C 1
ATOM 5111 O O . TYR B 1 284 ? 46.521 32.403 16.958 1.00 35.19 281 TYR B O 1
ATOM 5120 N N . LYS B 1 285 ? 45.343 30.617 17.610 1.00 26.01 282 LYS B N 1
ATOM 5121 C CA . LYS B 1 285 ? 44.102 31.384 17.716 1.00 26.59 282 LYS B CA 1
ATOM 5122 C C . LYS B 1 285 ? 43.286 30.952 18.934 1.00 24.10 282 LYS B C 1
ATOM 5123 O O . LYS B 1 285 ? 43.108 29.742 19.195 1.00 29.16 282 LYS B O 1
ATOM 5129 N N . GLY B 1 286 ? 42.754 31.935 19.654 1.00 22.44 283 GLY B N 1
ATOM 5130 C CA . GLY B 1 286 ? 42.030 31.672 20.896 1.00 24.73 283 GLY B CA 1
ATOM 5131 C C . GLY B 1 286 ? 40.570 31.318 20.663 1.00 30.99 283 GLY B C 1
ATOM 5132 O O . GLY B 1 286 ? 39.926 31.806 19.726 1.00 30.43 283 GLY B O 1
ATOM 5133 N N . HIS B 1 287 ? 40.034 30.441 21.491 1.00 27.32 284 HIS B N 1
ATOM 5134 C CA . HIS B 1 287 ? 38.631 30.104 21.325 1.00 32.01 284 HIS B CA 1
ATOM 5135 C C . HIS B 1 287 ? 37.706 31.265 21.682 1.00 28.40 284 HIS B C 1
ATOM 5136 O O . HIS B 1 287 ? 36.677 31.479 21.024 1.00 24.62 284 HIS B O 1
ATOM 5143 N N . ALA B 1 288 ? 38.063 31.993 22.743 1.00 28.22 285 ALA B N 1
ATOM 5144 C CA . ALA B 1 288 ? 37.177 33.004 23.342 1.00 27.13 285 ALA B CA 1
ATOM 5145 C C . ALA B 1 288 ? 37.217 34.323 22.599 1.00 32.20 285 ALA B C 1
ATOM 5146 O O . ALA B 1 288 ? 38.300 34.795 22.203 1.00 32.14 285 ALA B O 1
ATOM 5148 N N . ASP B 1 289 ? 36.037 34.914 22.414 1.00 32.01 286 ASP B N 1
ATOM 5149 C CA . ASP B 1 289 ? 35.912 36.303 21.968 1.00 27.70 286 ASP B CA 1
ATOM 5150 C C . ASP B 1 289 ? 36.734 37.162 22.911 1.00 28.55 286 ASP B C 1
ATOM 5151 O O . ASP B 1 289 ? 36.733 36.937 24.106 1.00 27.14 286 ASP B O 1
ATOM 5156 N N . LYS B 1 290 ? 37.429 38.160 22.389 1.00 32.65 287 LYS B N 1
ATOM 5157 C CA . LYS B 1 290 ? 38.385 38.898 23.204 1.00 35.01 287 LYS B CA 1
ATOM 5158 C C . LYS B 1 290 ? 37.822 39.565 24.475 1.00 27.53 287 LYS B C 1
ATOM 5159 O O . LYS B 1 290 ? 38.457 39.515 25.537 1.00 30.28 287 LYS B O 1
ATOM 5165 N N . LYS B 1 291 ? 36.639 40.169 24.374 1.00 25.18 288 LYS B N 1
ATOM 5166 C CA . LYS B 1 291 ? 36.058 40.873 25.521 1.00 32.59 288 LYS B CA 1
ATOM 5167 C C . LYS B 1 291 ? 35.861 39.954 26.739 1.00 30.02 288 LYS B C 1
ATOM 5168 O O . LYS B 1 291 ? 35.941 40.418 27.883 1.00 40.31 288 LYS B O 1
ATOM 5174 N N . ASP B 1 292 ? 35.623 38.664 26.490 1.00 26.95 289 ASP B N 1
ATOM 5175 C CA . ASP B 1 292 ? 35.339 37.683 27.559 1.00 29.96 289 ASP B CA 1
ATOM 5176 C C . ASP B 1 292 ? 36.486 36.725 27.936 1.00 28.59 289 ASP B C 1
ATOM 5177 O O . ASP B 1 292 ? 36.308 35.784 28.740 1.00 22.15 289 ASP B O 1
ATOM 5182 N N . ARG B 1 293 ? 37.662 36.942 27.363 1.00 25.93 290 ARG B N 1
ATOM 5183 C CA . ARG B 1 293 ? 38.812 36.109 27.728 1.00 23.62 290 ARG B CA 1
ATOM 5184 C C . ARG B 1 293 ? 39.009 35.911 29.225 1.00 18.75 290 ARG B C 1
ATOM 5185 O O . ARG B 1 293 ? 39.202 36.861 29.959 1.00 21.07 290 ARG B O 1
ATOM 5193 N N . SER B 1 294 ? 39.027 34.655 29.650 1.00 19.26 291 SER B N 1
ATOM 5194 C CA . SER B 1 294 ? 39.385 34.299 31.011 1.00 18.21 291 SER B C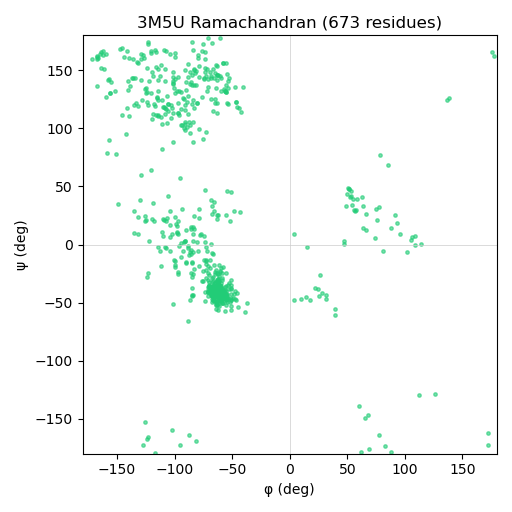A 1
ATOM 5195 C C . SER B 1 294 ? 40.834 34.669 31.339 1.00 23.31 291 SER B C 1
ATOM 5196 O O . SER B 1 294 ? 41.750 34.517 30.513 1.00 22.30 291 SER B O 1
ATOM 5199 N N . LEU B 1 295 ? 41.030 35.133 32.559 1.00 19.89 292 LEU B N 1
ATOM 5200 C CA . LEU B 1 295 ? 42.357 35.282 33.171 1.00 22.43 292 LEU B CA 1
ATOM 5201 C C . LEU B 1 295 ? 42.928 33.958 33.692 1.00 23.28 292 LEU B C 1
ATOM 5202 O O . LEU B 1 295 ? 44.104 33.889 34.030 1.00 28.37 292 LEU B O 1
ATOM 5215 N N . ASN B 1 297 ? 41.949 30.399 32.512 1.00 18.44 294 ASN B N 1
ATOM 5216 C CA . ASN B 1 297 ? 42.087 29.320 31.526 1.00 25.04 294 ASN B CA 1
ATOM 5217 C C . ASN B 1 297 ? 42.091 29.901 30.127 1.00 23.48 294 ASN B C 1
ATOM 5218 O O . ASN B 1 297 ? 41.084 30.472 29.676 1.00 25.16 294 ASN B O 1
ATOM 5223 N N . VAL B 1 298 ? 43.236 29.760 29.461 1.00 20.34 295 VAL B N 1
ATOM 5224 C CA . VAL B 1 298 ? 43.438 30.278 28.122 1.00 24.50 295 VAL B CA 1
ATOM 5225 C C . VAL B 1 298 ? 43.351 29.111 27.130 1.00 25.81 295 VAL B C 1
ATOM 5226 O O . VAL B 1 298 ? 44.236 28.260 27.090 1.00 26.62 295 VAL B O 1
ATOM 5230 N N . SER B 1 299 ? 42.266 29.087 26.359 1.00 23.24 296 SER B N 1
ATOM 5231 C CA . SER B 1 299 ? 41.960 27.984 25.455 1.00 23.36 296 SER B CA 1
ATOM 5232 C C . SER B 1 299 ? 42.238 28.445 24.038 1.00 28.27 296 SER B C 1
ATOM 5233 O O . SER B 1 299 ? 41.671 29.437 23.597 1.00 27.30 296 SER B O 1
ATOM 5236 N N . PHE B 1 300 ? 43.131 27.753 23.333 1.00 26.67 297 PHE B N 1
ATOM 5237 C CA . PHE B 1 300 ? 43.472 28.188 21.977 1.00 30.87 297 PHE B CA 1
ATOM 5238 C C . PHE B 1 300 ? 43.801 27.005 21.088 1.00 31.61 297 PHE B C 1
ATOM 5239 O O . PHE B 1 300 ? 43.920 25.877 21.561 1.00 27.10 297 PHE B O 1
ATOM 5247 N N . ASN B 1 301 ? 43.892 27.260 19.790 1.00 28.81 298 ASN B N 1
ATOM 5248 C CA . ASN B 1 301 ? 44.156 26.207 18.826 1.00 29.23 298 ASN B CA 1
ATOM 5249 C C . ASN B 1 301 ? 45.310 26.600 17.921 1.00 27.95 298 ASN B C 1
ATOM 5250 O O . ASN B 1 301 ? 45.683 27.774 17.857 1.00 29.57 298 ASN B O 1
ATOM 5255 N N . ILE B 1 302 ? 45.874 25.620 17.223 1.00 26.47 299 ILE B N 1
ATOM 5256 C CA . ILE B 1 302 ? 46.767 25.892 16.104 1.00 26.88 299 ILE B CA 1
ATOM 5257 C C . ILE B 1 302 ? 45.998 25.963 14.789 1.00 33.98 299 ILE B C 1
ATOM 5258 O O . ILE B 1 302 ? 45.682 24.936 14.188 1.00 34.69 299 ILE B O 1
ATOM 5263 N N . ALA B 1 303 ? 45.700 27.181 14.348 1.00 33.15 300 ALA B N 1
ATOM 5264 C CA . ALA B 1 303 ? 44.552 27.423 13.483 1.00 38.49 300 ALA B CA 1
ATOM 5265 C C . ALA B 1 303 ? 44.650 26.610 12.196 1.00 40.70 300 ALA B C 1
ATOM 5266 O O . ALA B 1 303 ? 43.676 25.995 11.763 1.00 47.59 300 ALA B O 1
ATOM 5268 N N . LYS B 1 304 ? 45.833 26.613 11.589 1.00 38.30 301 LYS B N 1
ATOM 5269 C CA . LYS B 1 304 ? 45.987 26.165 10.210 1.00 57.45 301 LYS B CA 1
ATOM 5270 C C . LYS B 1 304 ? 46.439 24.709 10.150 1.00 60.45 301 LYS B C 1
ATOM 5271 O O . LYS B 1 304 ? 46.607 24.146 9.069 1.00 66.05 301 LYS B O 1
ATOM 5277 N N . ASN B 1 305 ? 46.634 24.107 11.319 1.00 56.71 302 ASN B N 1
ATOM 5278 C CA . ASN B 1 305 ? 47.106 22.730 11.402 1.00 53.01 302 ASN B CA 1
ATOM 5279 C C . ASN B 1 305 ? 46.740 22.074 12.729 1.00 46.10 302 ASN B C 1
ATOM 5280 O O . ASN B 1 305 ? 47.502 22.137 13.694 1.00 49.84 302 ASN B O 1
ATOM 5285 N N . LYS B 1 306 ? 45.570 21.446 12.770 1.00 41.28 303 LYS B N 1
ATOM 5286 C CA . LYS B 1 306 ? 45.114 20.753 13.969 1.00 47.31 303 LYS B CA 1
ATOM 5287 C C . LYS B 1 306 ? 46.118 19.693 14.409 1.00 49.03 303 LYS B C 1
ATOM 5288 O O . LYS B 1 306 ? 46.367 19.518 15.602 1.00 35.48 303 LYS B O 1
ATOM 5294 N N . ASP B 1 307 ? 46.692 18.990 13.439 1.00 45.26 304 ASP B N 1
ATOM 5295 C CA . ASP B 1 307 ? 47.505 17.814 13.723 1.00 45.25 304 ASP B CA 1
ATOM 5296 C C . ASP B 1 307 ? 48.792 18.195 14.448 1.00 41.62 304 ASP B C 1
ATOM 5297 O O . ASP B 1 307 ? 49.547 17.329 14.889 1.00 34.91 304 ASP B O 1
ATOM 5302 N N . LEU B 1 308 ? 49.034 19.496 14.568 1.00 36.18 305 LEU B N 1
ATOM 5303 C CA . LEU B 1 308 ? 50.232 19.994 15.232 1.00 39.89 305 LEU B CA 1
ATOM 5304 C C . LEU B 1 308 ? 50.044 20.044 16.745 1.00 35.65 305 LEU B C 1
ATOM 5305 O O . LEU B 1 308 ? 51.015 20.055 17.501 1.00 37.05 305 LEU B O 1
ATOM 5310 N N . GLU B 1 309 ? 48.788 20.074 17.179 1.00 32.62 306 GLU B N 1
ATOM 5311 C CA . GLU B 1 309 ? 48.468 20.177 18.609 1.00 33.78 306 GLU B CA 1
ATOM 5312 C C . GLU B 1 309 ? 49.005 19.072 19.505 1.00 32.08 306 GLU B C 1
ATOM 5313 O O . GLU B 1 309 ? 49.580 19.375 20.546 1.00 31.79 306 GLU B O 1
ATOM 5319 N N . PRO B 1 310 ? 48.853 17.791 19.103 1.00 36.06 307 PRO B N 1
ATOM 5320 C CA . PRO B 1 310 ? 49.439 16.745 19.954 1.00 30.96 307 PRO B CA 1
ATOM 5321 C C . PRO B 1 310 ? 50.960 16.829 19.952 1.00 32.61 307 PRO B C 1
ATOM 5322 O O . PRO B 1 310 ? 51.596 16.431 20.922 1.00 37.54 307 PRO B O 1
ATOM 5326 N N . LEU B 1 311 ? 51.549 17.340 18.877 1.00 31.68 308 LEU B N 1
ATOM 5327 C CA . LEU B 1 311 ? 52.999 17.551 18.882 1.00 36.71 308 LEU B CA 1
ATOM 5328 C C . LEU B 1 311 ? 53.380 18.653 19.874 1.00 36.33 308 LEU B C 1
ATOM 5329 O O . LEU B 1 311 ? 54.438 18.627 20.520 1.00 34.00 308 LEU B O 1
ATOM 5334 N N . PHE B 1 312 ? 52.515 19.647 19.946 1.00 29.76 309 PHE B N 1
ATOM 5335 C CA . PHE B 1 312 ? 52.773 20.785 20.786 1.00 32.20 309 PHE B CA 1
ATOM 5336 C C . PHE B 1 312 ? 52.794 20.276 22.222 1.00 28.71 309 PHE B C 1
ATOM 5337 O O . PHE B 1 312 ? 53.754 20.510 22.976 1.00 29.35 309 PHE B O 1
ATOM 5345 N N . VAL B 1 313 ? 51.746 19.545 22.585 1.00 25.71 310 VAL B N 1
ATOM 5346 C CA . VAL B 1 313 ? 51.642 19.013 23.942 1.00 29.75 310 VAL B CA 1
ATOM 5347 C C . VAL B 1 313 ? 52.864 18.169 24.332 1.00 36.03 310 VAL B C 1
ATOM 5348 O O . VAL B 1 313 ? 53.450 18.381 25.387 1.00 28.06 310 VAL B O 1
ATOM 5352 N N . LYS B 1 314 ? 53.270 17.246 23.455 1.00 41.72 311 LYS B N 1
ATOM 5353 C CA . LYS B 1 314 ? 54.388 16.336 23.744 1.00 36.03 311 LYS B CA 1
ATOM 5354 C C . LYS B 1 314 ? 55.729 17.069 23.861 1.00 32.22 311 LYS B C 1
ATOM 5355 O O . LYS B 1 314 ? 56.543 16.770 24.741 1.00 35.63 311 LYS B O 1
ATOM 5361 N N . GLU B 1 315 ? 55.980 18.003 22.959 1.00 24.02 312 GLU B N 1
ATOM 5362 C CA . GLU B 1 315 ? 57.227 18.755 23.023 1.00 30.25 312 GLU B CA 1
ATOM 5363 C C . GLU B 1 315 ? 57.259 19.651 24.265 1.00 36.07 312 GLU B C 1
ATOM 5364 O O . GLU B 1 315 ? 58.286 19.777 24.956 1.00 34.73 312 GLU B O 1
ATOM 5370 N N . ALA B 1 316 ? 56.118 20.269 24.548 1.00 32.39 313 ALA B N 1
ATOM 5371 C CA . ALA B 1 316 ? 55.991 21.066 25.744 1.00 30.88 313 ALA B CA 1
ATOM 5372 C C . ALA B 1 316 ? 56.398 20.190 26.920 1.00 31.49 313 ALA B C 1
ATOM 5373 O O . ALA B 1 316 ? 57.190 20.584 27.771 1.00 34.14 313 ALA B O 1
ATOM 5375 N N . GLU B 1 317 ? 55.885 18.972 26.915 1.00 30.08 314 GLU B N 1
ATOM 5376 C CA . GLU B 1 317 ? 56.197 18.004 27.958 1.00 42.61 314 GLU B CA 1
ATOM 5377 C C . GLU B 1 317 ? 57.708 17.765 28.124 1.00 40.28 314 GLU B C 1
ATOM 5378 O O . GLU B 1 317 ? 58.251 17.886 29.223 1.00 35.39 314 GLU B O 1
ATOM 5384 N N . GLU B 1 318 ? 58.398 17.453 27.035 1.00 42.75 315 GLU B N 1
ATOM 5385 C CA . GLU B 1 318 ? 59.816 17.169 27.164 1.00 44.00 315 GLU B CA 1
ATOM 5386 C C . GLU B 1 318 ? 60.564 18.405 27.609 1.00 47.15 315 GLU B C 1
ATOM 5387 O O . GLU B 1 318 ? 61.619 18.299 28.240 1.00 50.94 315 GLU B O 1
ATOM 5393 N N . ALA B 1 319 ? 59.996 19.574 27.300 1.00 44.28 316 ALA B N 1
ATOM 5394 C CA . ALA B 1 319 ? 60.480 20.848 27.819 1.00 36.13 316 ALA B CA 1
ATOM 5395 C C . ALA B 1 319 ? 59.955 21.181 29.232 1.00 43.30 316 ALA B C 1
ATOM 5396 O O . ALA B 1 319 ? 60.033 22.337 29.680 1.00 53.75 316 ALA B O 1
ATOM 5398 N N . GLY B 1 320 ? 59.379 20.196 29.914 1.00 37.97 317 GLY B N 1
ATOM 5399 C CA . GLY B 1 320 ? 59.094 20.329 31.334 1.00 37.61 317 GLY B CA 1
ATOM 5400 C C . GLY B 1 320 ? 57.801 21.005 31.739 1.00 34.43 317 GLY B C 1
ATOM 5401 O O . GLY B 1 320 ? 57.710 21.557 32.848 1.00 32.91 317 GLY B O 1
ATOM 5410 N N . ILE B 1 322 ? 53.524 20.583 31.734 1.00 20.02 319 ILE B N 1
ATOM 5411 C CA . ILE B 1 322 ? 52.458 19.610 31.615 1.00 26.95 319 ILE B CA 1
ATOM 5412 C C . ILE B 1 322 ? 51.076 20.249 31.780 1.00 27.83 319 ILE B C 1
ATOM 5413 O O . ILE B 1 322 ? 50.963 21.349 32.289 1.00 23.95 319 ILE B O 1
ATOM 5418 N N . GLY B 1 323 ? 50.044 19.545 31.328 1.00 29.41 320 GLY B N 1
ATOM 5419 C CA . GLY B 1 323 ? 48.670 19.914 31.602 1.00 32.01 320 GLY B CA 1
ATOM 5420 C C . GLY B 1 323 ? 48.061 20.734 30.474 1.00 32.43 320 GLY B C 1
ATOM 5421 O O . GLY B 1 323 ? 46.950 21.237 30.595 1.00 32.09 320 GLY B O 1
ATOM 5422 N N . LEU B 1 324 ? 48.778 20.837 29.356 1.00 31.76 321 LEU B N 1
ATOM 5423 C CA . LEU B 1 324 ? 48.397 21.757 28.284 1.00 30.07 321 LEU B CA 1
ATOM 5424 C C . LEU B 1 324 ? 47.398 21.193 27.282 1.00 33.06 321 LEU B C 1
ATOM 5425 O O . LEU B 1 324 ? 46.952 21.915 26.409 1.00 29.97 321 LEU B O 1
ATOM 5430 N N . LYS B 1 325 ? 47.050 19.909 27.372 1.00 28.68 322 LYS B N 1
ATOM 5431 C CA . LYS B 1 325 ? 46.082 19.402 26.402 1.00 32.10 322 LYS B CA 1
ATOM 5432 C C . LYS B 1 325 ? 44.681 19.996 26.617 1.00 24.77 322 LYS B C 1
ATOM 5433 O O . LYS B 1 325 ? 44.135 19.902 27.697 1.00 30.70 322 LYS B O 1
ATOM 5439 N N . GLY B 1 326 ? 44.102 20.591 25.589 1.00 27.33 323 GLY B N 1
ATOM 5440 C CA . GLY B 1 326 ? 42.741 21.101 25.697 1.00 32.45 323 GLY B CA 1
ATOM 5441 C C . GLY B 1 326 ? 41.736 20.003 26.071 1.00 34.64 323 GLY B C 1
ATOM 5442 O O . GLY B 1 326 ? 41.980 18.813 25.824 1.00 34.69 323 GLY B O 1
ATOM 5443 N N . HIS B 1 327 ? 40.609 20.400 26.657 1.00 29.97 324 HIS B N 1
ATOM 5444 C CA . HIS B 1 327 ? 39.507 19.484 26.921 1.00 32.94 324 HIS B CA 1
ATOM 5445 C C . HIS B 1 327 ? 38.953 18.863 25.639 1.00 38.11 324 HIS B C 1
ATOM 5446 O O . HIS B 1 327 ? 38.867 19.551 24.598 1.00 37.01 324 HIS B O 1
ATOM 5453 N N . ARG B 1 328 ? 38.532 17.592 25.721 1.00 44.03 325 ARG B N 1
ATOM 5454 C CA . ARG B 1 328 ? 38.111 16.835 24.519 1.00 51.46 325 ARG B CA 1
ATOM 5455 C C . ARG B 1 328 ? 37.091 17.606 23.700 1.00 48.84 325 ARG B C 1
ATOM 5456 O O . ARG B 1 328 ? 37.128 17.599 22.475 1.00 48.80 325 ARG B O 1
ATOM 5464 N N . ILE B 1 329 ? 36.195 18.293 24.396 1.00 50.97 326 ILE B N 1
ATOM 5465 C CA . ILE B 1 329 ? 35.086 18.997 23.762 1.00 51.14 326 ILE B CA 1
ATOM 5466 C C . ILE B 1 329 ? 35.509 20.045 22.757 1.00 49.29 326 ILE B C 1
ATOM 5467 O O . ILE B 1 329 ? 34.754 20.373 21.829 1.00 60.23 326 ILE B O 1
ATOM 5472 N N . LEU B 1 330 ? 36.722 20.557 22.912 1.00 42.74 327 LEU B N 1
ATOM 5473 C CA . LEU B 1 330 ? 37.195 21.673 22.087 1.00 39.24 327 LEU B CA 1
ATOM 5474 C C . LEU B 1 330 ? 38.473 21.305 21.370 1.00 39.63 327 LEU B C 1
ATOM 5475 O O . LEU B 1 330 ? 38.836 21.926 20.367 1.00 50.29 327 LEU B O 1
ATOM 5480 N N . GLY B 1 331 ? 39.192 20.346 21.943 1.00 38.12 328 GLY B N 1
ATOM 5481 C CA . GLY B 1 331 ? 40.522 20.000 21.471 1.00 40.25 328 GLY B CA 1
ATOM 5482 C C . GLY B 1 331 ? 41.487 21.132 21.753 1.00 39.19 328 GLY B C 1
ATOM 5483 O O . GLY B 1 331 ? 41.344 21.835 22.751 1.00 34.36 328 GLY B O 1
ATOM 5484 N N . GLY B 1 332 ? 42.461 21.317 20.870 1.00 38.72 329 GLY B N 1
ATOM 5485 C CA . GLY B 1 332 ? 43.390 22.425 20.989 1.00 31.19 329 GLY B CA 1
ATOM 5486 C C . GLY B 1 332 ? 44.261 22.314 22.224 1.00 31.00 329 GLY B C 1
ATOM 5487 O O . GLY B 1 332 ? 44.570 21.211 22.685 1.00 29.02 329 GLY B O 1
ATOM 5488 N N . ILE B 1 333 ? 44.640 23.469 22.762 1.00 22.43 330 ILE B N 1
ATOM 5489 C CA . ILE B 1 333 ? 45.565 23.576 23.867 1.00 23.66 330 ILE B CA 1
ATOM 5490 C C . ILE B 1 333 ? 44.831 24.363 24.964 1.00 25.95 330 ILE B C 1
ATOM 5491 O O . ILE B 1 333 ? 43.957 25.153 24.672 1.00 28.54 330 ILE B O 1
ATOM 5496 N N . ARG B 1 334 ? 45.176 24.136 26.224 1.00 29.87 331 ARG B N 1
ATOM 5497 C CA . ARG B 1 334 ? 44.587 24.910 27.312 1.00 26.54 331 ARG B CA 1
ATOM 5498 C C . ARG B 1 334 ? 45.608 25.124 28.416 1.00 31.27 331 ARG B C 1
ATOM 5499 O O . ARG B 1 334 ? 46.029 24.178 29.123 1.00 25.98 331 ARG B O 1
ATOM 5507 N N . ALA B 1 335 ? 46.016 26.382 28.552 1.00 30.40 332 ALA B N 1
ATOM 5508 C CA . ALA B 1 335 ? 46.902 26.782 29.635 1.00 24.33 332 ALA B CA 1
ATOM 5509 C C . ALA B 1 335 ? 46.111 27.356 30.802 1.00 23.51 332 ALA B C 1
ATOM 5510 O O . ALA B 1 335 ? 45.528 28.452 30.694 1.00 22.15 332 ALA B O 1
ATOM 5512 N N . SER B 1 336 ? 46.092 26.628 31.923 1.00 25.08 333 SER B N 1
ATOM 5513 C CA . SER B 1 336 ? 45.504 27.165 33.141 1.00 26.58 333 SER B CA 1
ATOM 5514 C C . SER B 1 336 ? 46.589 27.897 33.906 1.00 28.54 333 SER B C 1
ATOM 5515 O O . SER B 1 336 ? 47.636 27.341 34.176 1.00 31.01 333 SER B O 1
ATOM 5518 N N . ILE B 1 337 ? 46.364 29.170 34.183 1.00 33.41 334 ILE B N 1
ATOM 5519 C CA . ILE B 1 337 ? 47.373 29.993 34.878 1.00 30.62 334 ILE B CA 1
ATOM 5520 C C . ILE B 1 337 ? 46.819 30.536 36.182 1.00 25.54 334 ILE B C 1
ATOM 5521 O O . ILE B 1 337 ? 46.647 31.753 36.370 1.00 30.37 334 ILE B O 1
ATOM 5526 N N . TYR B 1 338 ? 46.525 29.608 37.081 1.00 27.89 335 TYR B N 1
ATOM 5527 C CA . TYR B 1 338 ? 45.949 29.929 38.398 1.00 27.31 335 TYR B CA 1
ATOM 5528 C C . TYR B 1 338 ? 46.951 30.676 39.245 1.00 24.07 335 TYR B C 1
ATOM 5529 O O . TYR B 1 338 ? 48.101 30.860 38.825 1.00 27.23 335 TYR B O 1
ATOM 5538 N N . ASN B 1 339 ? 46.506 31.151 40.412 1.00 25.02 336 ASN B N 1
ATOM 5539 C CA . ASN B 1 339 ? 47.341 31.971 41.299 1.00 22.85 336 ASN B CA 1
ATOM 5540 C C . ASN B 1 339 ? 48.734 31.407 41.473 1.00 22.33 336 ASN B C 1
ATOM 5541 O O . ASN B 1 339 ? 49.703 32.146 41.479 1.00 34.90 336 ASN B O 1
ATOM 5546 N N . ALA B 1 340 ? 48.825 30.095 41.628 1.00 18.69 337 ALA B N 1
ATOM 5547 C CA . ALA B 1 340 ? 50.089 29.451 41.989 1.00 25.09 337 ALA B CA 1
ATOM 5548 C C . ALA B 1 340 ? 51.132 29.491 40.870 1.00 28.56 337 ALA B C 1
ATOM 5549 O O . ALA B 1 340 ? 52.295 29.201 41.113 1.00 29.99 337 ALA B O 1
ATOM 5551 N N . LEU B 1 341 ? 50.709 29.840 39.654 1.00 25.27 338 LEU B N 1
ATOM 5552 C CA . LEU B 1 341 ? 51.634 29.969 38.529 1.00 26.42 338 LEU B CA 1
ATOM 5553 C C . LEU B 1 341 ? 52.133 31.389 38.473 1.00 29.34 338 LEU B C 1
ATOM 5554 O O . LEU B 1 341 ? 51.359 32.350 38.695 1.00 30.83 338 LEU B O 1
ATOM 5559 N N . ASN B 1 342 ? 53.427 31.530 38.188 1.00 26.23 339 ASN B N 1
ATOM 5560 C CA . ASN B 1 342 ? 54.018 32.848 38.163 1.00 34.78 339 ASN B CA 1
ATOM 5561 C C . ASN B 1 342 ? 54.332 33.310 36.741 1.00 36.72 339 ASN B C 1
ATOM 5562 O O . ASN B 1 342 ? 54.294 32.521 35.779 1.00 29.95 339 ASN B O 1
ATOM 5567 N N . LEU B 1 343 ? 54.609 34.599 36.602 1.00 33.61 340 LEU B N 1
ATOM 5568 C CA . LEU B 1 343 ? 54.823 35.164 35.284 1.00 30.44 340 LEU B CA 1
ATOM 5569 C C . LEU B 1 343 ? 56.039 34.558 34.547 1.00 33.17 340 LEU B C 1
ATOM 5570 O O . LEU B 1 343 ? 56.014 34.408 33.306 1.00 30.62 340 LEU B O 1
ATOM 5575 N N . ASP B 1 344 ? 57.083 34.181 35.286 1.00 23.49 341 ASP B N 1
ATOM 5576 C CA . ASP B 1 344 ? 58.216 33.508 34.647 1.00 34.19 341 ASP B CA 1
ATOM 5577 C C . ASP B 1 344 ? 57.792 32.176 34.014 1.00 31.09 341 ASP B C 1
ATOM 5578 O O . ASP B 1 344 ? 58.272 31.776 32.951 1.00 28.50 341 ASP B O 1
ATOM 5583 N N . GLN B 1 345 ? 56.887 31.477 34.671 1.00 26.35 342 GLN B N 1
ATOM 5584 C CA . GLN B 1 345 ? 56.419 30.226 34.097 1.00 30.25 342 GLN B CA 1
ATOM 5585 C C . GLN B 1 345 ? 55.596 30.485 32.824 1.00 28.61 342 GLN B C 1
ATOM 5586 O O . GLN B 1 345 ? 55.668 29.725 31.864 1.00 27.90 342 GLN B O 1
ATOM 5592 N N . VAL B 1 346 ? 54.825 31.567 32.818 1.00 25.10 343 VAL B N 1
ATOM 5593 C CA . VAL B 1 346 ? 54.070 31.937 31.626 1.00 28.68 343 VAL B CA 1
ATOM 5594 C C . VAL B 1 346 ? 55.034 32.424 30.516 1.00 33.93 343 VAL B C 1
ATOM 5595 O O . VAL B 1 346 ? 54.809 32.193 29.343 1.00 30.04 343 VAL B O 1
ATOM 5599 N N . LYS B 1 347 ? 56.105 33.111 30.894 1.00 35.72 344 LYS B N 1
ATOM 5600 C CA . LYS B 1 347 ? 57.134 33.469 29.925 1.00 34.59 344 LYS B CA 1
ATOM 5601 C C . LYS B 1 347 ? 57.750 32.215 29.310 1.00 33.39 344 LYS B C 1
ATOM 5602 O O . LYS B 1 347 ? 57.851 32.121 28.107 1.00 31.09 344 LYS B O 1
ATOM 5608 N N . THR B 1 348 ? 58.123 31.232 30.128 1.00 35.24 345 THR B N 1
ATOM 5609 C CA . THR B 1 348 ? 58.631 29.958 29.594 1.00 35.61 345 THR B CA 1
ATOM 5610 C C . THR B 1 348 ? 57.720 29.319 28.520 1.00 35.48 345 THR B C 1
ATOM 5611 O O . THR B 1 348 ? 58.186 28.874 27.477 1.00 36.60 345 THR B O 1
ATOM 5615 N N . LEU B 1 349 ? 56.423 29.266 28.781 1.00 31.15 346 LEU B N 1
ATOM 5616 C CA . LEU B 1 349 ? 55.487 28.735 27.794 1.00 29.20 346 LEU B CA 1
ATOM 5617 C C . LEU B 1 349 ? 55.456 29.605 26.502 1.00 33.24 346 LEU B C 1
ATOM 5618 O O . LEU B 1 349 ? 55.394 29.079 25.375 1.00 28.59 346 LEU B O 1
ATOM 5623 N N . CYS B 1 350 ? 55.483 30.934 26.662 1.00 21.55 347 CYS B N 1
ATOM 5624 C CA . CYS B 1 350 ? 55.474 31.830 25.490 1.00 28.28 347 CYS B CA 1
ATOM 5625 C C . CYS B 1 350 ? 56.686 31.608 24.593 1.00 31.96 347 CYS B C 1
ATOM 5626 O O . CYS B 1 350 ? 56.562 31.572 23.372 1.00 29.69 347 CYS B O 1
ATOM 5629 N N . GLU B 1 351 ? 57.855 31.461 25.212 1.00 28.60 348 GLU B N 1
ATOM 5630 C CA . GLU B 1 351 ? 59.054 31.178 24.467 1.00 31.56 348 GLU B CA 1
ATOM 5631 C C . GLU B 1 351 ? 58.931 29.825 23.742 1.00 33.32 348 GLU B C 1
ATOM 5632 O O . GLU B 1 351 ? 59.396 29.675 22.605 1.00 29.34 348 GLU B O 1
ATOM 5638 N N . PHE B 1 352 ? 58.311 28.841 24.398 1.00 31.24 349 PHE B N 1
ATOM 5639 C CA . PHE B 1 352 ? 58.082 27.559 23.749 1.00 28.47 349 PHE B CA 1
ATOM 5640 C C . PHE B 1 352 ? 57.174 27.778 22.546 1.00 30.75 349 PHE B C 1
ATOM 5641 O O . PHE B 1 352 ? 57.437 27.279 21.449 1.00 39.42 349 PHE B O 1
ATOM 5657 N N . LYS B 1 354 ? 56.703 30.386 20.761 1.00 32.56 351 LYS B N 1
ATOM 5658 C CA . LYS B 1 354 ? 57.433 31.053 19.681 1.00 39.41 351 LYS B CA 1
ATOM 5659 C C . LYS B 1 354 ? 58.366 30.075 18.953 1.00 39.66 351 LYS B C 1
ATOM 5660 O O . LYS B 1 354 ? 58.399 30.048 17.713 1.00 36.03 351 LYS B O 1
ATOM 5666 N N A GLU B 1 355 ? 59.095 29.265 19.718 0.48 35.84 352 GLU B N 1
ATOM 5667 N N B GLU B 1 355 ? 59.117 29.277 19.716 0.52 35.77 352 GLU B N 1
ATOM 5668 C CA A GLU B 1 355 ? 60.031 28.318 19.132 0.48 37.02 352 GLU B CA 1
ATOM 5669 C CA B GLU B 1 355 ? 60.019 28.300 19.115 0.52 36.98 352 GLU B CA 1
ATOM 5670 C C A GLU B 1 355 ? 59.308 27.215 18.356 0.48 36.33 352 GLU B C 1
ATOM 5671 C C B GLU B 1 355 ? 59.244 27.291 18.291 0.52 36.23 352 GLU B C 1
ATOM 5672 O O A GLU B 1 355 ? 59.788 26.774 17.309 0.48 37.21 352 GLU B O 1
ATOM 5673 O O B GLU B 1 355 ? 59.635 26.972 17.164 0.52 36.79 352 GLU B O 1
ATOM 5684 N N . PHE B 1 356 ? 58.153 26.779 18.862 1.00 35.01 353 PHE B N 1
ATOM 5685 C CA . PHE B 1 356 ? 57.331 25.753 18.170 1.00 33.65 353 PHE B CA 1
ATOM 5686 C C . PHE B 1 356 ? 56.855 26.306 16.824 1.00 34.37 353 PHE B C 1
ATOM 5687 O O . PHE B 1 356 ? 57.011 25.671 15.789 1.00 34.78 353 PHE B O 1
ATOM 5695 N N . GLN B 1 357 ? 56.306 27.522 16.844 1.00 28.83 354 GLN B N 1
ATOM 5696 C CA . GLN B 1 357 ? 55.874 28.169 15.628 1.00 27.26 354 GLN B CA 1
ATOM 5697 C C . GLN B 1 357 ? 57.029 28.260 14.581 1.00 45.24 354 GLN B C 1
ATOM 5698 O O . GLN B 1 357 ? 56.852 27.932 13.388 1.00 41.17 354 GLN B O 1
ATOM 5704 N N . GLY B 1 358 ? 58.202 28.703 15.033 1.00 37.10 355 GLY B N 1
ATOM 5705 C CA . GLY B 1 358 ? 59.366 28.822 14.174 1.00 39.66 355 GLY B CA 1
ATOM 5706 C C . GLY B 1 358 ? 59.660 27.496 13.485 1.00 45.53 355 GLY B C 1
ATOM 5707 O O . GLY B 1 358 ? 59.944 27.441 12.285 1.00 43.84 355 GLY B O 1
ATOM 5708 N N . LYS B 1 359 ? 59.561 26.422 14.258 1.00 41.65 356 LYS B N 1
ATOM 5709 C CA . LYS B 1 359 ? 59.815 25.082 13.767 1.00 41.40 356 LYS B CA 1
ATOM 5710 C C . LYS B 1 359 ? 58.783 24.656 12.720 1.00 42.22 356 LYS B C 1
ATOM 5711 O O . LYS B 1 359 ? 59.150 24.136 11.670 1.00 41.53 356 LYS B O 1
ATOM 5717 N N . TYR B 1 360 ? 57.507 24.913 12.986 1.00 38.18 357 TYR B N 1
ATOM 5718 C CA . TYR B 1 360 ? 56.425 24.222 12.275 1.00 40.55 357 TYR B CA 1
ATOM 5719 C C . TYR B 1 360 ? 55.542 25.094 11.387 1.00 44.58 357 TYR B C 1
ATOM 5720 O O . TYR B 1 360 ? 54.606 24.607 10.751 1.00 48.99 357 TYR B O 1
ATOM 5729 N N . ALA B 1 361 ? 55.814 26.390 11.384 1.00 43.27 358 ALA B N 1
ATOM 5730 C CA . ALA B 1 361 ? 55.014 27.343 10.636 1.00 42.33 358 ALA B CA 1
ATOM 5731 C C . ALA B 1 361 ? 55.488 27.411 9.187 1.00 47.87 358 ALA B C 1
ATOM 5732 O O . ALA B 1 361 ? 55.529 26.394 8.507 1.00 52.58 358 ALA B O 1
#

Organism: Campylobacter jejuni subsp. jejuni serotype O:2 (strain ATCC 700819 / NCTC 11168) (NCBI:txid192222)

Foldseek 3Di:
DFQWQAQPLGDDFVVLVVLCVVCQQANVNPRGGLPDACPDPVLVCLLVLLQVVLCVLQVNDPQKGKAKAFDFCLLVLCVCLQPDQFEEEEAAQEDVSVSSQVNNVVVVHRYDHQYYPVVVVNQERDDGDDAQDGSAYEYEQAHQQQQFGDPADDDYNHAYEYEDAQCRQQAHHDCPRHAKYKYQCSRAQFHGGIIIMIGGVVLVSLVVDDDPCSGPVNCRVVVNPNDGGPSVRSNSSSSVVCVVQPHNVSSNVQLVLLLCLVCLQVVLPLQKAWSHDPVGGHSFTHIARPPDNVCQVVLQVVSVVVGHNFFRDPVVTHTTGRQYSSHGNVSSVVVSVSVVSSVVPD/DFQWQAQPLGDDQVVLVVQQVVCQQANVNNRGGLPDDCPDVVLVCLLVLLQVVLCVLQVHDPLKGKAKAFDFVLLVLCVCLQADPFEEEEAAQEDVSVSSQVNCVVVVGRYDDQYYPPVLPNQERTDDDDAQDGSAYEDEQAHQQQQFGDPADDDYNHAYAYECAQCRQQAHHDCPRHAKYKYQQSRLQFHGGIMIMIGGPVLVSLVPDDDPCSGPVVRSVVVNPNDGGPSVRSNSSSSVVQVVQVHNHSSNVQLCLLLCLVCLQVVLVLQKAWSHDVVGGHSFTFIARRPDRPCQVVLQVVVVVVGHNFFRDPSRTHTTGRQYSSHGNVSSVSSSVSCVSSVVPD

InterPro domains:
  IPR000192 Aminotransferase class V domain [PF00266] (5-346)
  IPR015421 Pyridoxal phosphate-dependent transferase, major domain [G3DSA:3.40.640.10] (15-253)
  IPR015422 Pyridoxal phosphate-dependent transferase, small domain [G3DSA:3.90.1150.10] (254-358)
  IPR015424 Pyridoxal phosphate-dependent transferase [SSF53383] (2-356)
  IPR022278 Phosphoserine aminotransferase [MF_00160] (1-357)
  IPR022278 Phosphoserine aminotransferase [NF003764] (2-357)
  IPR022278 Phosphoserine aminotransferase [PIRSF000525] (1-357)
  IPR022278 Phosphoserine aminotransferase [PTHR43247] (3-356)
  IPR022278 Phosphoserine aminotransferase [TIGR01364] (4-357)
  IPR022278 Phosphoserine aminotransferase [cd00611] (4-355)

CATH classification: 3.40.640.10 (+1 more: 3.90.1150.10)

B-factor: mean 37.79, std 13.01, range [11.78, 146.51]

Radius of gyration: 26.48 Å; Cα contacts (8 Å, |Δi|>4): 1448; chains: 2; bounding box: 53×58×84 Å

Solvent-accessible surface area: 26909 Å² total

Secondary structure (DSSP, 8-state):
------SSS----HHHHHHHHHTSSSGGGSSS-----SSSHHHHHHHHHHHHHHHHHHT--TTEEEEEESSHHHHHH-------SS-EEEEE-SHHHHHHHHHHHHTT--EEEEEE-TTTTS-SPPP----TTSSEEEEESEETTTTEE-SSPPP-SS-EEEE-GGGTTSS----TTEEEEEEETTTTSS-TT-EEEEEE---HHHHT-------HHHHHHTTT-SS---HHHH------TTGGGT-HHHHHHHHHHHH--HHHHHTSTTSEEESS-GGGB---EEEEESS-TTHHHHHHHHHHHT----BPPTTT-SEEE---TTS-HHHHHHHHH--HHHHHH-/------SSS----HHHHHHHHHTSSSGGGSSS-----TTSHHHHHHHHHHHHHHHHHTT--TTEEEEEESSHHHHHT-------SS-EEEEE-SHHHHHHHHHHHHTT--EEEEEE-GGGTT-S-------SSSSEEEEESEETTTTEE-SSPPP-SSPEEEE-GGGTTSS----TTEEEEEEETTTTSS-TT-EEEEEE---HHHHT-------HHHHHHTTT-SS---HHHH------HHHHTT-HHHHHHHHHHHH--HHHHHTSTTSEEESS-GGGB---EEEEETT-GGGHHHHHHHHHHT----BPPTTT-SEEE---TTS-HHHHHHHHH--HHHHHH-

Sequence (692 aa):
RKINFSAGPSTLPLEILEQAQKELCDYQGRGYSIEISHRTKVFEEVHFGAQEKAKKLYELNDDYEVLFLQGGASLQFAIPNLALNGVCEYANTGVWWTKKAIKEAQILGVNVKTVASSEESNFDHIPRVEFSDNADYAYICSNNTIYGTQYQNYPKTKTPLIVDASSDFFSRKVDFSNIALFYGGVQKNAGISGLSCIFIRKDLERSKNKQIPSLNYLTHAENQSLFNTPPTFAIYFNLEDWLLNQGGLDKVHEKNSQKATLYECIDLSNGFYKGHADKKDRSLNVSFNIAKNKDLEPLLFVKEAEEAGIGLKGHRILGGIRASIYNALNLDQVKTLCEFKEFQGKYARKINFSAGPSTLPLEILEQAQKELCDYQGRGYSIEISHRTKVFEEVHFGAQEKAKKLYELNDDYEVLFLQGGASLQFAIPNLALNGVCEYANTGVWTKKAIKEAQILGVNVKTVASSEESNFDHIPRVEFSDNADYAYICSNNTIYGTQYQNYPKTKTPLIVDASSDFFSRKVDFSNIALFYGGVQKNAGISGLSSCIFIRKDLERSKNKQIPSLNYLTHAENQSLFNTPPTFAIYFNLEDWLLNQGGLDKVHEKNSQKATLYECCIDLSNGFYKGHADKKDRSLNVSFNIAKNKDLEPLFVKEAEEAGIGLKGHRILGGIRASIYNALNLDQVKTLCEFKEEFQGKYA

Nearest PDB structures (foldseek):
  5yb0-assembly2_C  TM=9.463E-01  e=6.635E-38  Entamoeba histolytica
  5yb0-assembly3_E  TM=9.318E-01  e=3.275E-37  Entamoeba histolytica
  5yb0-assembly4_G  TM=9.277E-01  e=6.053E-37  Entamoeba histolytica
  5yb0-assembly5_I  TM=9.281E-01  e=6.639E-36  Entamoeba histolytica
  5yb0-assembly4_F  TM=9.325E-01  e=1.720E-34  Entamoeba histolytica